Protein AF-0000000065971707 (afdb_homodimer)

Radius of gyration: 24.89 Å; Cα contacts (8 Å, |Δi|>4): 743; chains: 2; bounding box: 51×74×56 Å

Structure (mmCIF, N/CA/C/O backbone):
data_AF-0000000065971707-model_v1
#
loop_
_entity.id
_entity.type
_entity.pdbx_description
1 polymer 'Guanylate kinase'
#
loop_
_atom_site.group_PDB
_atom_site.id
_atom_site.type_symbol
_atom_site.label_atom_id
_atom_site.label_alt_id
_atom_site.label_comp_id
_atom_site.label_asym_id
_atom_site.label_entity_id
_atom_site.label_seq_id
_atom_site.pdbx_PDB_ins_code
_atom_site.Cartn_x
_atom_site.Cartn_y
_atom_site.Cartn_z
_atom_site.occupancy
_atom_site.B_iso_or_equiv
_atom_site.auth_seq_id
_atom_site.auth_comp_id
_atom_site.auth_asym_id
_atom_site.auth_atom_id
_atom_site.pdbx_PDB_model_num
ATOM 1 N N . MET A 1 1 ? -15.188 8.797 -22.156 1 20.42 1 MET A N 1
ATOM 2 C CA . MET A 1 1 ? -14.023 8.812 -21.281 1 20.42 1 MET A CA 1
ATOM 3 C C . MET A 1 1 ? -14.359 8.211 -19.922 1 20.42 1 MET A C 1
ATOM 5 O O . MET A 1 1 ? -15.211 8.734 -19.203 1 20.42 1 MET A O 1
ATOM 9 N N . SER A 1 2 ? -14.531 6.879 -19.812 1 30.14 2 SER A N 1
ATOM 10 C CA . SER A 1 2 ? -14.961 6.109 -18.641 1 30.14 2 SER A CA 1
ATOM 11 C C . SER A 1 2 ? -14.312 6.629 -17.375 1 30.14 2 SER A C 1
ATOM 13 O O . SER A 1 2 ? -13.141 7.027 -17.375 1 30.14 2 SER A O 1
ATOM 15 N N . ASP A 1 3 ? -14.977 7.207 -16.469 1 30.97 3 ASP A N 1
ATOM 16 C CA . ASP A 1 3 ? -14.562 7.945 -15.281 1 30.97 3 ASP A CA 1
ATOM 17 C C . ASP A 1 3 ? -13.445 7.219 -14.547 1 30.97 3 ASP A C 1
ATOM 19 O O . ASP A 1 3 ? -13.555 6.023 -14.266 1 30.97 3 ASP A O 1
ATOM 23 N N . GLY A 1 4 ? -12.227 7.352 -14.75 1 34.06 4 GLY A N 1
ATOM 24 C CA . GLY A 1 4 ? -10.891 6.961 -14.336 1 34.06 4 GLY A CA 1
ATOM 25 C C . GLY A 1 4 ? -10.789 6.66 -12.852 1 34.06 4 GLY A C 1
ATOM 26 O O . GLY A 1 4 ? -9.695 6.668 -12.281 1 34.06 4 GLY A O 1
ATOM 27 N N . THR A 1 5 ? -11.781 7.008 -12.078 1 41.19 5 THR A N 1
ATOM 28 C CA . THR A 1 5 ? -11.711 6.758 -10.641 1 41.19 5 THR A CA 1
ATOM 29 C C . THR A 1 5 ? -11.641 5.262 -10.352 1 41.19 5 THR A C 1
ATOM 31 O O . THR A 1 5 ? -12.586 4.523 -10.641 1 41.19 5 THR A O 1
ATOM 34 N N . ALA A 1 6 ? -10.594 4.742 -10.578 1 45.09 6 ALA A N 1
ATOM 35 C CA . ALA A 1 6 ? -10.32 3.322 -10.375 1 45.09 6 ALA A CA 1
ATOM 36 C C . ALA A 1 6 ? -10.914 2.838 -9.055 1 45.09 6 ALA A C 1
ATOM 38 O O . ALA A 1 6 ? -10.273 2.926 -8.008 1 45.09 6 ALA A O 1
ATOM 39 N N . GLY A 1 7 ? -12.219 3.068 -8.805 1 49.81 7 GLY A N 1
ATOM 40 C CA . GLY A 1 7 ? -12.859 2.658 -7.559 1 49.81 7 GLY A CA 1
ATOM 41 C C . GLY A 1 7 ? -12.758 1.167 -7.301 1 49.81 7 GLY A C 1
ATOM 42 O O . GLY A 1 7 ? -12.43 0.396 -8.211 1 49.81 7 GLY A O 1
ATOM 43 N N . SER A 1 8 ? -12.562 0.794 -5.941 1 60.78 8 SER A N 1
ATOM 44 C CA . SER A 1 8 ? -12.711 -0.568 -5.438 1 60.78 8 SER A CA 1
ATOM 45 C C . SER A 1 8 ? -13.969 -1.229 -5.984 1 60.78 8 SER A C 1
ATOM 47 O O . SER A 1 8 ? -14.906 -0.543 -6.395 1 60.78 8 SER A O 1
ATOM 49 N N . TYR A 1 9 ? -13.867 -2.422 -6.293 1 72.19 9 TYR A N 1
ATOM 50 C CA . TYR A 1 9 ? -15.039 -3.203 -6.672 1 72.19 9 TYR A CA 1
ATOM 51 C C . TYR A 1 9 ? -16.203 -2.943 -5.715 1 72.19 9 TYR A C 1
ATOM 53 O O . TYR A 1 9 ? -16.062 -3.115 -4.5 1 72.19 9 TYR A O 1
ATOM 61 N N . SER A 1 10 ? -17.234 -2.381 -6.168 1 74.5 10 SER A N 1
ATOM 62 C CA . SER A 1 10 ? -18.375 -1.907 -5.391 1 74.5 10 SER A CA 1
ATOM 63 C C . SER A 1 10 ? -19.062 -3.059 -4.672 1 74.5 10 SER A C 1
ATOM 65 O O . SER A 1 10 ? -19.844 -2.838 -3.738 1 74.5 10 SER A O 1
ATOM 67 N N . GLY A 1 11 ? -18.641 -4.184 -4.926 1 83.31 11 GLY A N 1
ATOM 68 C CA . GLY A 1 11 ? -19.328 -5.332 -4.359 1 83.31 11 GLY A CA 1
ATOM 69 C C . GLY A 1 11 ? -18.781 -5.75 -3.008 1 83.31 11 GLY A C 1
ATOM 70 O O . GLY A 1 11 ? -19.344 -6.633 -2.355 1 83.31 11 GLY A O 1
ATOM 71 N N . VAL A 1 12 ? -17.781 -5.09 -2.533 1 92.06 12 VAL A N 1
ATOM 72 C CA . VAL A 1 12 ? -17.188 -5.484 -1.262 1 92.06 12 VAL A CA 1
ATOM 73 C C . VAL A 1 12 ? -17.125 -4.281 -0.324 1 92.06 12 VAL A C 1
ATOM 75 O O . VAL A 1 12 ? -16.469 -3.281 -0.627 1 92.06 12 VAL A O 1
ATOM 78 N N . GLU A 1 13 ? -17.797 -4.371 0.819 1 93.44 13 GLU A N 1
ATOM 79 C CA . GLU A 1 13 ? -17.797 -3.309 1.821 1 93.44 13 GLU A CA 1
ATOM 80 C C . GLU A 1 13 ? -16.422 -3.148 2.453 1 93.44 13 GLU A C 1
ATOM 82 O O . GLU A 1 13 ? -15.727 -4.137 2.701 1 93.44 13 GLU A O 1
ATOM 87 N N . ARG A 1 14 ? -16.125 -1.893 2.729 1 94.56 14 ARG A N 1
ATOM 88 C CA . ARG A 1 14 ? -14.852 -1.625 3.391 1 94.56 14 ARG A CA 1
ATOM 89 C C . ARG A 1 14 ? -15.016 -0.608 4.516 1 94.56 14 ARG A C 1
ATOM 91 O O . ARG A 1 14 ? -15.969 0.173 4.512 1 94.56 14 ARG A O 1
ATOM 98 N N . ARG A 1 15 ? -14.141 -0.683 5.52 1 95.31 15 ARG A N 1
ATOM 99 C CA . ARG A 1 15 ? -13.984 0.386 6.5 1 95.31 15 ARG A CA 1
ATOM 100 C C . ARG A 1 15 ? -13.008 1.446 6.008 1 95.31 15 ARG A C 1
ATOM 102 O O . ARG A 1 15 ? -11.984 1.12 5.406 1 95.31 15 ARG A O 1
ATOM 109 N N . GLY A 1 16 ? -13.383 2.703 6.258 1 96.38 16 GLY A N 1
ATOM 110 C CA . GLY A 1 16 ? -12.484 3.785 5.891 1 96.38 16 GLY A CA 1
ATOM 111 C C . GLY A 1 16 ? -11.211 3.807 6.719 1 96.38 16 GLY A C 1
ATOM 112 O O . GLY A 1 16 ? -11.07 3.041 7.676 1 96.38 16 GLY A O 1
ATOM 113 N N . LEU A 1 17 ? -10.227 4.652 6.273 1 97.81 17 LEU A N 1
ATOM 114 C CA . LEU A 1 17 ? -8.969 4.766 7.012 1 97.81 17 LEU A CA 1
ATOM 115 C C . LEU A 1 17 ? -8.641 6.227 7.293 1 97.81 17 LEU A C 1
ATOM 117 O O . LEU A 1 17 ? -9.188 7.129 6.652 1 97.81 17 LEU A O 1
ATOM 121 N N . MET A 1 18 ? -7.883 6.41 8.383 1 97.81 18 MET A N 1
ATOM 122 C CA . MET A 1 18 ? -7.285 7.707 8.695 1 97.81 18 MET A CA 1
ATOM 123 C C . MET A 1 18 ? -5.93 7.859 8.016 1 97.81 18 MET A C 1
ATOM 125 O O . MET A 1 18 ? -4.965 7.191 8.383 1 97.81 18 MET A O 1
ATOM 129 N N . PHE A 1 19 ? -5.883 8.711 7.066 1 97.94 19 PHE A N 1
ATOM 130 C CA . PHE A 1 19 ? -4.699 8.898 6.238 1 97.94 19 PHE A CA 1
ATOM 131 C C . PHE A 1 19 ? -3.922 10.133 6.672 1 97.94 19 PHE A C 1
ATOM 133 O O . PHE A 1 19 ? -4.363 11.266 6.441 1 97.94 19 PHE A O 1
ATOM 140 N N . VAL A 1 20 ? -2.758 9.914 7.234 1 96.81 20 VAL A N 1
ATOM 141 C CA . VAL A 1 20 ? -1.983 11 7.82 1 96.81 20 VAL A CA 1
ATOM 142 C C . VAL A 1 20 ? -0.834 11.383 6.887 1 96.81 20 VAL A C 1
ATOM 144 O O . VAL A 1 20 ? -0.078 10.516 6.441 1 96.81 20 VAL A O 1
ATOM 147 N N . LEU A 1 21 ? -0.76 12.648 6.582 1 95.75 21 LEU A N 1
ATOM 148 C CA . LEU A 1 21 ? 0.39 13.211 5.883 1 95.75 21 LEU A CA 1
ATOM 149 C C . LEU A 1 21 ? 1.146 14.188 6.781 1 95.75 21 LEU A C 1
ATOM 151 O O . LEU A 1 21 ? 0.551 15.117 7.34 1 95.75 21 LEU A O 1
ATOM 155 N N . SER A 1 22 ? 2.367 13.867 7.012 1 93.31 22 SER A N 1
ATOM 156 C CA . SER A 1 22 ? 3.254 14.766 7.75 1 93.31 22 SER A CA 1
ATOM 157 C C . SER A 1 22 ? 4.492 15.109 6.93 1 93.31 22 SER A C 1
ATOM 159 O O . SER A 1 22 ? 4.879 14.367 6.031 1 93.31 22 SER A O 1
ATOM 161 N N . SER A 1 23 ? 5.027 16.266 7.207 1 93 23 SER A N 1
ATOM 162 C CA . SER A 1 23 ? 6.242 16.703 6.531 1 93 23 SER A CA 1
ATOM 163 C C . SER A 1 23 ? 6.922 17.844 7.305 1 93 23 SER A C 1
ATOM 165 O O . SER A 1 23 ? 6.281 18.516 8.117 1 93 23 SER A O 1
ATOM 167 N N . PRO A 1 24 ? 8.266 17.969 7.102 1 89.12 24 PRO A N 1
ATOM 168 C CA . PRO A 1 24 ? 8.805 19.266 7.516 1 89.12 24 PRO A CA 1
ATOM 169 C C . PRO A 1 24 ? 8.242 20.422 6.703 1 89.12 24 PRO A C 1
ATOM 171 O O . PRO A 1 24 ? 7.691 20.219 5.617 1 89.12 24 PRO A O 1
ATOM 174 N N . SER A 1 25 ? 8.273 21.594 7.336 1 79.94 25 SER A N 1
ATOM 175 C CA . SER A 1 25 ? 7.828 22.781 6.625 1 79.94 25 SER A CA 1
ATOM 176 C C . SER A 1 25 ? 8.57 22.953 5.301 1 79.94 25 SER A C 1
ATOM 178 O O . SER A 1 25 ? 9.789 22.781 5.242 1 79.94 25 SER A O 1
ATOM 180 N N . GLY A 1 26 ? 7.809 23.156 4.219 1 81.19 26 GLY A N 1
ATOM 181 C CA . GLY A 1 26 ? 8.406 23.391 2.912 1 81.19 26 GLY A CA 1
ATOM 182 C C . GLY A 1 26 ? 8.562 22.109 2.096 1 81.19 26 GLY A C 1
ATOM 183 O O . GLY A 1 26 ? 9.086 22.156 0.978 1 81.19 26 GLY A O 1
ATOM 184 N N . ALA A 1 27 ? 8.117 21.047 2.535 1 89.19 27 ALA A N 1
ATOM 185 C CA . ALA A 1 27 ? 8.344 19.781 1.833 1 89.19 27 ALA A CA 1
ATOM 186 C C . ALA A 1 27 ? 7.195 19.469 0.877 1 89.19 27 ALA A C 1
ATOM 188 O O . ALA A 1 27 ? 7.195 18.438 0.217 1 89.19 27 ALA A O 1
ATOM 189 N N . GLY A 1 28 ? 6.211 20.297 0.781 1 85.56 28 GLY A N 1
ATOM 190 C CA . GLY A 1 28 ? 5.203 20.156 -0.259 1 85.56 28 GLY A CA 1
ATOM 191 C C . GLY A 1 28 ? 3.922 19.516 0.229 1 85.56 28 GLY A C 1
ATOM 192 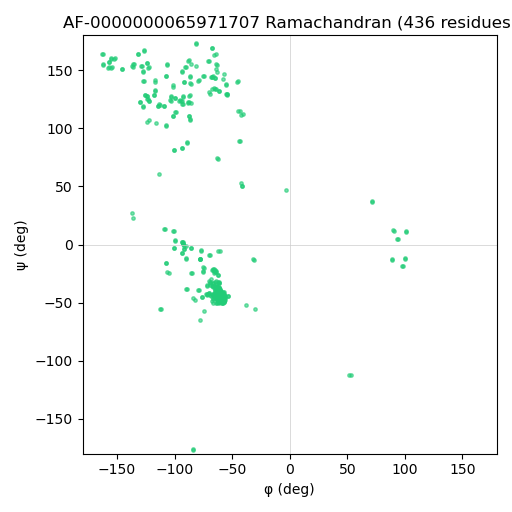O O . GLY A 1 28 ? 3.068 19.125 -0.575 1 85.56 28 GLY A O 1
ATOM 193 N N . LYS A 1 29 ? 3.699 19.328 1.479 1 89.06 29 LYS A N 1
ATOM 194 C CA . LYS A 1 29 ? 2.559 18.641 2.07 1 89.06 29 LYS A CA 1
ATOM 195 C C . LYS A 1 29 ? 1.245 19.312 1.679 1 89.06 29 LYS A C 1
ATOM 197 O O . LYS A 1 29 ? 0.282 18.641 1.312 1 89.06 29 LYS A O 1
ATOM 202 N N . THR A 1 30 ? 1.182 20.656 1.771 1 83.25 30 THR A N 1
ATOM 203 C CA . THR A 1 30 ? -0.044 21.406 1.479 1 83.25 30 THR A CA 1
ATOM 204 C C . THR A 1 30 ? -0.493 21.156 0.043 1 83.25 30 THR A C 1
ATOM 206 O O . THR A 1 30 ? -1.669 20.875 -0.207 1 83.25 30 THR A O 1
ATOM 209 N N . THR A 1 31 ? 0.411 21.266 -0.893 1 87.81 31 THR A N 1
ATOM 210 C CA . THR A 1 31 ? 0.12 21.016 -2.301 1 87.81 31 THR A CA 1
ATOM 211 C C . THR A 1 31 ? -0.372 19.578 -2.502 1 87.81 31 THR A C 1
ATOM 213 O O . THR A 1 31 ? -1.387 19.359 -3.166 1 87.81 31 THR A O 1
ATOM 216 N N . LEU A 1 32 ? 0.309 18.625 -1.89 1 94.12 32 LEU A N 1
ATOM 217 C CA . LEU A 1 32 ? -0.067 17.219 -2.021 1 94.12 32 LEU A CA 1
ATOM 218 C C . LEU A 1 32 ? -1.463 16.969 -1.457 1 94.12 32 LEU A C 1
ATOM 220 O O . LEU A 1 32 ? -2.271 16.281 -2.072 1 94.12 32 LEU A O 1
ATOM 224 N N . SER A 1 33 ? -1.755 17.531 -0.315 1 93.5 33 SER A N 1
ATOM 225 C CA . SER A 1 33 ? -3.053 17.344 0.327 1 93.5 33 SER A CA 1
ATOM 226 C C . SER A 1 33 ? -4.18 17.891 -0.544 1 93.5 33 SER A C 1
ATOM 228 O O . SER A 1 33 ? -5.219 17.234 -0.699 1 93.5 33 SER A O 1
ATOM 230 N N . ARG A 1 34 ? -3.977 19 -1.09 1 90.75 34 ARG A N 1
ATOM 231 C CA . ARG A 1 34 ? -4.98 19.609 -1.957 1 90.75 34 ARG A CA 1
ATOM 232 C C . ARG A 1 34 ? -5.242 18.75 -3.184 1 90.75 34 ARG A C 1
ATOM 234 O O . ARG A 1 34 ? -6.395 18.516 -3.551 1 90.75 34 ARG A O 1
ATOM 241 N N . MET A 1 35 ? -4.16 18.328 -3.812 1 94.31 35 MET A N 1
ATOM 242 C CA . MET A 1 35 ? -4.281 17.484 -4.988 1 94.31 35 MET A CA 1
ATOM 243 C C . MET A 1 35 ? -5.043 16.203 -4.656 1 94.31 35 MET A C 1
ATOM 245 O O . MET A 1 35 ? -5.898 15.766 -5.43 1 94.31 35 MET A O 1
ATOM 249 N N . LEU A 1 36 ? -4.742 15.633 -3.52 1 95.62 36 LEU A N 1
ATOM 250 C CA . LEU A 1 36 ? -5.371 14.375 -3.113 1 95.62 36 LEU A CA 1
ATOM 251 C C . LEU A 1 36 ? -6.875 14.555 -2.932 1 95.62 36 LEU A C 1
ATOM 253 O O . LEU A 1 36 ? -7.668 13.789 -3.48 1 95.62 36 LEU A O 1
ATOM 257 N N . VAL A 1 37 ? -7.254 15.562 -2.195 1 93.25 37 VAL A N 1
ATOM 258 C CA . VAL A 1 37 ? -8.672 15.781 -1.908 1 93.25 37 VAL A CA 1
ATOM 259 C C . VAL A 1 37 ? -9.414 16.094 -3.203 1 93.25 37 VAL A C 1
ATOM 261 O O . VAL A 1 37 ? -10.555 15.656 -3.385 1 93.25 37 VAL A O 1
ATOM 264 N N . GLU A 1 38 ? -8.797 16.75 -4.059 1 93.38 38 GLU A N 1
ATOM 265 C CA . GLU A 1 38 ? -9.422 17.125 -5.328 1 93.38 38 GLU A CA 1
ATOM 266 C C . GLU A 1 38 ? -9.578 15.914 -6.242 1 93.38 38 GLU A C 1
ATOM 268 O O . GLU A 1 38 ? -10.578 15.789 -6.949 1 93.38 38 GLU A O 1
ATOM 273 N N . GLN A 1 39 ? -8.68 15.039 -6.203 1 93.38 39 GLN A N 1
ATOM 274 C CA . GLN A 1 39 ? -8.625 14.023 -7.246 1 93.38 39 GLN A CA 1
ATOM 275 C C . GLN A 1 39 ? -9.078 12.664 -6.719 1 93.38 39 GLN A C 1
ATOM 277 O O . GLN A 1 39 ? -9.305 11.734 -7.496 1 93.38 39 GLN A O 1
ATOM 282 N N . MET A 1 40 ? -9.133 12.484 -5.508 1 91.81 40 MET A N 1
ATOM 283 C CA . MET A 1 40 ? -9.516 11.195 -4.941 1 91.81 40 MET A CA 1
ATOM 284 C C . MET A 1 40 ? -10.914 11.258 -4.344 1 91.81 40 MET A C 1
ATOM 286 O O . MET A 1 40 ? -11.086 11.633 -3.182 1 91.81 40 MET A O 1
ATOM 290 N N . PRO A 1 41 ? -11.789 10.695 -5.133 1 87.62 41 PRO A N 1
ATOM 291 C CA . PRO A 1 41 ? -13.148 10.68 -4.586 1 87.62 41 PRO A CA 1
ATOM 292 C C . PRO A 1 41 ? -13.258 9.828 -3.322 1 87.62 41 PRO A C 1
ATOM 294 O O . PRO A 1 41 ? -12.625 8.781 -3.219 1 87.62 41 PRO A O 1
ATOM 297 N N . GLY A 1 42 ? -13.867 10.234 -2.285 1 89.5 42 GLY A N 1
ATOM 298 C CA . GLY A 1 42 ? -14.055 9.5 -1.047 1 89.5 42 GLY A CA 1
ATOM 299 C C . GLY A 1 42 ? -13.078 9.906 0.043 1 89.5 42 GLY A C 1
ATOM 300 O O . GLY A 1 42 ? -13.172 9.43 1.176 1 89.5 42 GLY A O 1
ATOM 301 N N . LEU A 1 43 ? -12.086 10.68 -0.439 1 94.88 43 LEU A N 1
ATOM 302 C CA . LEU A 1 43 ? -11.156 11.227 0.538 1 94.88 43 LEU A CA 1
ATOM 303 C C . LEU A 1 43 ? -11.57 12.633 0.964 1 94.88 43 LEU A C 1
ATOM 305 O O . LEU A 1 43 ? -11.75 13.516 0.122 1 94.88 43 LEU A O 1
ATOM 309 N N . GLN A 1 44 ? -11.758 12.812 2.248 1 93.81 44 GLN A N 1
ATOM 310 C CA . GLN A 1 44 ? -12.117 14.133 2.756 1 93.81 44 GLN A CA 1
ATOM 311 C C . GLN A 1 44 ? -11.125 14.602 3.812 1 93.81 44 GLN A C 1
ATOM 313 O O . GLN A 1 44 ? -10.516 13.789 4.512 1 93.81 44 GLN A O 1
ATOM 318 N N . MET A 1 45 ? -11.062 15.891 3.961 1 93.94 45 MET A N 1
ATOM 319 C CA . MET A 1 45 ? -10.203 16.469 4.984 1 93.94 45 MET A CA 1
ATOM 320 C C . MET A 1 45 ? -10.844 16.375 6.359 1 93.94 45 MET A C 1
ATOM 322 O O . MET A 1 45 ? -12.047 16.594 6.504 1 93.94 45 MET A O 1
ATOM 326 N N . SER A 1 46 ? -10.031 16.109 7.316 1 94.75 46 SER A N 1
ATOM 327 C CA . SER A 1 46 ? -10.516 16.219 8.688 1 94.75 46 SER A CA 1
ATOM 328 C C . SER A 1 46 ? -10.758 17.672 9.078 1 94.75 46 SER A C 1
ATOM 330 O O . SER A 1 46 ? -9.93 18.547 8.805 1 94.75 46 SER A O 1
ATOM 332 N N . VAL A 1 47 ? -11.852 17.969 9.617 1 93.56 47 VAL A N 1
ATOM 333 C CA . VAL A 1 47 ? -12.141 19.312 10.102 1 93.56 47 VAL A CA 1
ATOM 334 C C . VAL A 1 47 ? -11.781 19.422 11.586 1 93.56 47 VAL A C 1
ATOM 336 O O . VAL A 1 47 ? -12.336 18.688 12.414 1 93.56 47 VAL A O 1
ATOM 339 N N . SER A 1 48 ? -10.906 20.312 11.859 1 93.12 48 SER A N 1
ATOM 340 C CA . SER A 1 48 ? -10.438 20.469 13.234 1 93.12 48 SER A CA 1
ATOM 341 C C . SER A 1 48 ? -11.289 21.469 14.008 1 93.12 48 SER A C 1
ATOM 343 O O . SER A 1 48 ? -11.938 22.328 13.406 1 93.12 48 SER A O 1
ATOM 345 N N . ALA A 1 49 ? -11.297 21.234 15.336 1 95.56 49 ALA A N 1
ATOM 346 C CA . ALA A 1 49 ? -11.75 22.297 16.234 1 95.56 49 ALA A CA 1
ATOM 347 C C . ALA A 1 49 ? -10.602 23.234 16.594 1 95.56 49 ALA A C 1
ATOM 349 O O . ALA A 1 49 ? -9.445 22.812 16.672 1 95.56 49 ALA A O 1
ATOM 350 N N . THR A 1 50 ? -10.914 24.469 16.734 1 94.75 50 THR A N 1
ATOM 351 C CA . THR A 1 50 ? -9.867 25.406 17.125 1 94.75 50 THR A CA 1
ATOM 352 C C . THR A 1 50 ? -10.43 26.516 18.016 1 94.75 50 THR A C 1
ATOM 354 O O . THR A 1 50 ? -11.617 26.828 17.938 1 94.75 50 THR A O 1
ATOM 357 N N . THR A 1 51 ? -9.57 27.016 18.875 1 96.5 51 THR A N 1
ATOM 358 C CA . THR A 1 51 ? -9.938 28.141 19.719 1 96.5 51 THR A CA 1
ATOM 359 C C . THR A 1 51 ? -9.547 29.469 19.047 1 96.5 51 THR A C 1
ATOM 361 O O . THR A 1 51 ? -9.836 30.547 19.578 1 96.5 51 THR A O 1
ATOM 364 N N . ARG A 1 52 ? -8.898 29.328 17.922 1 90.94 52 ARG A N 1
ATOM 365 C CA . ARG A 1 52 ? -8.531 30.547 17.188 1 90.94 52 ARG A CA 1
ATOM 366 C C . ARG A 1 52 ? -9.773 31.25 16.641 1 90.94 52 ARG A C 1
ATOM 368 O O . ARG A 1 52 ? -10.719 30.594 16.203 1 90.94 52 ARG A O 1
ATOM 375 N N . PRO A 1 53 ? -9.703 32.594 16.656 1 91.75 53 PRO A N 1
ATOM 376 C CA . PRO A 1 53 ? -10.828 33.312 16.031 1 91.75 53 PRO A CA 1
ATOM 377 C C . PRO A 1 53 ? -10.953 33.031 14.539 1 91.75 53 PRO A C 1
ATOM 379 O O . PRO A 1 53 ? -9.945 32.75 13.875 1 91.75 53 PRO A O 1
ATOM 382 N N . MET A 1 54 ? -12.195 33.062 14.078 1 92.62 54 MET A N 1
ATOM 383 C CA . MET A 1 54 ? -12.492 32.844 12.664 1 92.62 54 MET A CA 1
ATOM 384 C C . MET A 1 54 ? -11.922 33.969 11.805 1 92.62 54 MET A C 1
ATOM 386 O O . MET A 1 54 ? -12.055 35.125 12.148 1 92.62 54 MET A O 1
ATOM 390 N N . ARG A 1 55 ? -11.266 33.594 10.688 1 88.75 55 ARG A N 1
ATOM 391 C CA . ARG A 1 55 ? -10.805 34.594 9.711 1 88.75 55 ARG A CA 1
ATOM 392 C C . ARG A 1 55 ? -11.898 34.875 8.695 1 88.75 55 ARG A C 1
ATOM 394 O O . ARG A 1 55 ? -12.828 34.094 8.516 1 88.75 55 ARG A O 1
ATOM 401 N N . PRO A 1 56 ? -11.758 36.062 8.078 1 90.31 56 PRO A N 1
ATOM 402 C CA . PRO A 1 56 ? -12.742 36.375 7.035 1 90.31 56 PRO A CA 1
ATOM 403 C C . PRO A 1 56 ? -12.82 35.281 5.957 1 90.31 56 PRO A C 1
ATOM 405 O O . PRO A 1 56 ? -11.789 34.812 5.488 1 90.31 56 PRO A O 1
ATOM 408 N N . GLY A 1 57 ? -13.992 34.812 5.66 1 92.69 57 GLY A N 1
ATOM 409 C CA . GLY A 1 57 ? -14.211 33.844 4.613 1 92.69 57 GLY A CA 1
ATOM 410 C C . GLY A 1 57 ? -14.32 32.438 5.145 1 92.69 57 GLY A C 1
ATOM 411 O O . GLY A 1 57 ? -14.773 31.516 4.438 1 92.69 57 GLY A O 1
ATOM 412 N N . GLU A 1 58 ? -13.836 32.219 6.371 1 91.88 58 GLU A N 1
ATOM 413 C CA . GLU A 1 58 ? -13.93 30.875 6.953 1 91.88 58 GLU A CA 1
ATOM 414 C C . GLU A 1 58 ? -15.352 30.562 7.398 1 91.88 58 GLU A C 1
ATOM 416 O O . GLU A 1 58 ? -16.109 31.469 7.746 1 91.88 58 GLU A O 1
ATOM 421 N N . VAL A 1 59 ? -15.719 29.312 7.246 1 94.5 59 VAL A N 1
ATOM 422 C CA . VAL A 1 59 ? -17.062 28.859 7.605 1 94.5 59 VAL A CA 1
ATOM 423 C C . VAL A 1 59 ? -16.969 27.812 8.711 1 94.5 59 VAL A C 1
ATOM 425 O O . VAL A 1 59 ? -16.203 26.844 8.594 1 94.5 59 VAL A O 1
ATOM 428 N N . ASP A 1 60 ? -17.734 28 9.828 1 94.69 60 ASP A N 1
ATOM 429 C CA . ASP A 1 60 ? -17.797 27.047 10.938 1 94.69 60 ASP A CA 1
ATOM 430 C C . ASP A 1 60 ? -18.328 25.703 10.477 1 94.69 60 ASP A C 1
ATOM 432 O O . ASP A 1 60 ? -19.328 25.625 9.766 1 94.69 60 ASP A O 1
ATOM 436 N N . GLY A 1 61 ? -17.641 24.672 10.859 1 91.25 61 GLY A N 1
ATOM 437 C CA . GLY A 1 61 ? -18.047 23.328 10.484 1 91.25 61 GLY A CA 1
ATOM 438 C C . GLY A 1 61 ? -17.453 22.875 9.156 1 91.25 61 GLY A C 1
ATOM 439 O O . GLY A 1 61 ? -17.5 21.688 8.82 1 91.25 61 GLY A O 1
ATOM 440 N N . ARG A 1 62 ? -16.922 23.797 8.453 1 90.19 62 ARG A N 1
ATOM 441 C CA . ARG A 1 62 ? -16.312 23.484 7.164 1 90.19 62 ARG A CA 1
ATOM 442 C C . ARG A 1 62 ? -14.797 23.672 7.215 1 90.19 62 ARG A C 1
ATOM 444 O O . ARG A 1 62 ? -14.039 22.734 6.941 1 90.19 62 ARG A O 1
ATOM 451 N N . ASP A 1 63 ? -14.359 24.812 7.578 1 88.62 63 ASP A N 1
ATOM 452 C CA . ASP A 1 63 ? -12.93 25.094 7.688 1 88.62 63 ASP A CA 1
ATOM 453 C C . ASP A 1 63 ? -12.375 24.609 9.023 1 88.62 63 ASP A C 1
ATOM 455 O O . ASP A 1 63 ? -11.305 24 9.078 1 88.62 63 ASP A O 1
ATOM 459 N N . TYR A 1 64 ? -13.094 24.953 10.031 1 93.38 64 TYR A N 1
ATOM 460 C CA . TYR A 1 64 ? -12.859 24.516 11.406 1 93.38 64 TYR A CA 1
ATOM 461 C C . TYR A 1 64 ? -14.164 24.484 12.203 1 93.38 64 TYR A C 1
ATOM 463 O O . TYR A 1 64 ? -15.164 25.062 11.781 1 93.38 64 TYR A O 1
ATOM 471 N N . TYR A 1 65 ? -14.195 23.781 13.258 1 95.75 65 TYR A N 1
ATOM 472 C CA . TYR A 1 65 ? -15.148 24.031 14.328 1 95.75 65 TYR A CA 1
ATOM 473 C C . TYR A 1 65 ? -14.609 25.078 15.305 1 95.75 65 TYR A C 1
ATOM 475 O O . TYR A 1 65 ? -13.688 24.797 16.078 1 95.75 65 TYR A O 1
ATOM 483 N N . PHE A 1 66 ? -15.234 26.234 15.195 1 96.94 66 PHE A N 1
ATOM 484 C CA . PHE A 1 66 ? -14.727 27.297 16.062 1 96.94 66 PHE A CA 1
ATOM 485 C C . PHE A 1 66 ? -15.406 27.25 17.422 1 96.94 66 PHE A C 1
ATOM 487 O O . PHE A 1 66 ? -16.625 27.375 17.516 1 96.94 66 PHE A O 1
ATOM 494 N N . VAL A 1 67 ? -14.578 27.125 18.406 1 97.19 67 VAL A N 1
ATOM 495 C CA . VAL A 1 67 ? -15.078 27.031 19.781 1 97.19 67 VAL A CA 1
ATOM 496 C C . VAL A 1 67 ? -14.219 27.906 20.688 1 97.19 67 VAL A C 1
ATOM 498 O O . VAL A 1 67 ? -13.07 28.203 20.375 1 97.19 67 VAL A O 1
ATOM 501 N N . ASP A 1 68 ? -14.789 28.328 21.766 1 96.5 68 ASP A N 1
ATOM 502 C CA . ASP A 1 68 ? -13.969 29.078 22.719 1 96.5 68 ASP A CA 1
ATOM 503 C C . ASP A 1 68 ? -13.156 28.141 23.609 1 96.5 68 ASP A C 1
ATOM 505 O O . ASP A 1 68 ? -13.312 26.922 23.531 1 96.5 68 ASP A O 1
ATOM 509 N N . ARG A 1 69 ? -12.297 28.672 24.391 1 96.06 69 ARG A N 1
ATOM 510 C CA . ARG A 1 69 ? -11.359 27.891 25.188 1 96.06 69 ARG A CA 1
ATOM 511 C C . ARG A 1 69 ? -12.094 27.031 26.203 1 96.06 69 ARG A C 1
ATOM 513 O O . ARG A 1 69 ? -11.797 25.844 26.359 1 96.06 69 ARG A O 1
ATOM 520 N N . PRO A 1 70 ? -13.109 27.531 26.953 1 97.12 70 PRO A N 1
ATOM 521 C CA . PRO A 1 70 ? -13.828 26.672 27.891 1 97.12 70 PRO A CA 1
ATOM 522 C C . PRO A 1 70 ? -14.484 25.469 27.219 1 97.12 70 PRO A C 1
ATOM 524 O O . PRO A 1 70 ? -14.414 24.359 27.75 1 97.12 70 PRO A O 1
ATOM 527 N N . LYS A 1 71 ? -15.078 25.703 26.156 1 97.19 71 LYS A N 1
ATOM 528 C CA . LYS A 1 71 ? -15.703 24.609 25.422 1 97.19 71 LYS A CA 1
ATOM 529 C C . LYS A 1 71 ? -14.656 23.594 24.953 1 97.19 71 LYS A C 1
ATOM 531 O O . LYS A 1 71 ? -14.883 22.375 25.031 1 97.19 71 LYS A O 1
ATOM 536 N N . PHE A 1 72 ? -13.562 24.047 24.438 1 97.62 72 PHE A N 1
ATOM 537 C CA . PHE A 1 72 ? -12.477 23.172 24.031 1 97.62 72 PHE A CA 1
ATOM 538 C C . PHE A 1 72 ? -12.008 22.297 25.188 1 97.62 72 PHE A C 1
ATOM 540 O O . PHE A 1 72 ? -11.828 21.094 25.031 1 97.62 72 PHE A O 1
ATOM 547 N N . ASP A 1 73 ? -11.859 22.922 26.312 1 96.31 73 ASP A N 1
ATOM 548 C CA . ASP A 1 73 ? -11.414 22.203 27.5 1 96.31 73 ASP A CA 1
ATOM 549 C C . ASP A 1 73 ? -12.422 21.141 27.906 1 96.31 73 ASP A C 1
ATOM 551 O O . ASP A 1 73 ? -12.039 20.047 28.328 1 96.31 73 ASP A O 1
ATOM 555 N N . GLU A 1 74 ? -13.633 21.453 27.797 1 97.56 74 GLU A N 1
ATOM 556 C CA . GLU A 1 74 ? -14.688 20.484 28.062 1 97.56 74 GLU A CA 1
ATOM 557 C C . GLU A 1 74 ? -14.57 19.281 27.125 1 97.56 74 GLU A C 1
ATOM 559 O O . GLU A 1 74 ? -14.719 18.141 27.562 1 97.56 74 GLU A O 1
ATOM 564 N N . MET A 1 75 ? -14.352 19.594 25.922 1 96.75 75 MET A N 1
ATOM 565 C CA . MET A 1 75 ? -14.227 18.531 24.906 1 96.75 75 MET A CA 1
ATOM 566 C C . MET A 1 75 ? -13.023 17.641 25.203 1 96.75 75 MET A C 1
ATOM 568 O O . MET A 1 75 ? -13.094 16.422 25.047 1 96.75 75 MET A O 1
ATOM 572 N N . VAL A 1 76 ? -11.922 18.25 25.609 1 94.94 76 VAL A N 1
ATOM 573 C CA . VAL A 1 76 ? -10.742 17.5 26 1 94.94 76 VAL A CA 1
ATOM 574 C C . VAL A 1 76 ? -11.078 16.578 27.188 1 94.94 76 VAL A C 1
ATOM 576 O O . VAL A 1 76 ? -10.773 15.383 27.156 1 94.94 76 VAL A O 1
ATOM 579 N N . GLY A 1 77 ? -11.711 17.125 28.172 1 95.44 77 GLY A N 1
ATOM 580 C CA . GLY A 1 77 ? -12.078 16.375 29.359 1 95.44 77 GLY A CA 1
ATOM 581 C C . GLY A 1 77 ? -13.023 15.219 29.062 1 95.44 77 GLY A C 1
ATOM 582 O O . GLY A 1 77 ? -12.961 14.18 29.719 1 95.44 77 GLY A O 1
ATOM 583 N N . ALA A 1 78 ? -13.867 15.375 28.094 1 96.31 78 ALA A N 1
ATOM 584 C CA . ALA A 1 78 ? -14.859 14.375 27.719 1 96.31 78 ALA A CA 1
ATOM 585 C C . ALA A 1 78 ? -14.273 13.352 26.75 1 96.31 78 ALA A C 1
ATOM 587 O O . ALA A 1 78 ? -14.969 12.43 26.312 1 96.31 78 ALA A O 1
ATOM 588 N N . GLY A 1 79 ? -13.07 13.492 26.344 1 93.56 79 GLY A N 1
ATOM 589 C CA . GLY A 1 79 ? -12.422 12.555 25.438 1 93.56 79 GLY A CA 1
ATOM 590 C C . GLY A 1 79 ? -12.961 12.625 24.016 1 93.56 79 GLY A C 1
ATOM 591 O O . GLY A 1 79 ? -13.031 11.609 23.328 1 93.56 79 GLY A O 1
ATOM 592 N N . GLU A 1 80 ? -13.273 13.766 23.562 1 95.44 80 GLU A N 1
ATOM 593 C CA . GLU A 1 80 ? -13.953 13.914 22.281 1 95.44 80 GLU A CA 1
ATOM 594 C C . GLU A 1 80 ? -12.961 14.047 21.141 1 95.44 80 GLU A C 1
ATOM 596 O O . GLU A 1 80 ? -13.344 14 19.969 1 95.44 80 GLU A O 1
ATOM 601 N N . PHE A 1 81 ? -11.688 14.266 21.5 1 95.88 81 PHE A N 1
ATOM 602 C CA . PHE A 1 81 ? -10.695 14.492 20.453 1 95.88 81 PHE A CA 1
ATOM 603 C C . PHE A 1 81 ? -9.875 13.227 20.203 1 95.88 81 PHE A C 1
ATOM 605 O O . PHE A 1 81 ? -9.5 12.523 21.141 1 95.88 81 PHE A O 1
ATOM 612 N N . LEU A 1 82 ? -9.641 12.922 18.875 1 95 82 LEU A N 1
ATOM 613 C CA . LEU A 1 82 ? -8.664 11.906 18.5 1 95 82 LEU A CA 1
ATOM 614 C C . LEU A 1 82 ? -7.246 12.383 18.797 1 95 82 LEU A C 1
ATOM 616 O O . LEU A 1 82 ? -6.391 11.586 19.188 1 95 82 LEU A O 1
ATOM 620 N N . GLU A 1 83 ? -7.059 13.633 18.625 1 93.56 83 GLU A N 1
ATOM 621 C CA . GLU A 1 83 ? -5.812 14.328 18.922 1 93.56 83 GLU A CA 1
ATOM 622 C C . GLU A 1 83 ? -6.051 15.82 19.141 1 93.56 83 GLU A C 1
ATOM 624 O O . GLU A 1 83 ? -7.039 16.375 18.656 1 93.56 83 GLU A O 1
ATOM 629 N N . TRP A 1 84 ? -5.195 16.391 19.938 1 91.69 84 TRP A N 1
ATOM 630 C CA . TRP A 1 84 ? -5.23 17.844 20.094 1 91.69 84 TRP A CA 1
ATOM 631 C C . TRP A 1 84 ? -3.883 18.359 20.562 1 91.69 84 TRP A C 1
ATOM 633 O O . TRP A 1 84 ? -3.041 17.594 21.047 1 91.69 84 TRP A O 1
ATOM 643 N N . ALA A 1 85 ? -3.646 19.625 20.297 1 88 85 ALA A N 1
ATOM 644 C CA . ALA A 1 85 ? -2.398 20.266 20.719 1 88 85 ALA A CA 1
ATOM 645 C C . ALA A 1 85 ? -2.566 21.766 20.875 1 88 85 ALA A C 1
ATOM 647 O O . ALA A 1 85 ? -3.541 22.344 20.391 1 88 85 ALA A O 1
ATOM 648 N N . ASN A 1 86 ? -1.631 22.281 21.641 1 86.81 86 ASN A N 1
ATOM 649 C CA . ASN A 1 86 ? -1.496 23.734 21.688 1 86.81 86 ASN A CA 1
ATOM 650 C C . ASN A 1 86 ? -0.589 24.25 20.578 1 86.81 86 ASN A C 1
ATOM 652 O O . ASN A 1 86 ? 0.498 23.719 20.359 1 86.81 86 ASN A O 1
ATOM 656 N N . VAL A 1 87 ? -1.106 25.219 19.875 1 76.19 87 VAL A N 1
ATOM 657 C CA . VAL A 1 87 ? -0.319 25.875 18.828 1 76.19 87 VAL A CA 1
ATOM 658 C C . VAL A 1 87 ? -0.264 27.375 19.109 1 76.19 87 VAL A C 1
ATOM 660 O O . VAL A 1 87 ? -1.203 28.109 18.781 1 76.19 87 VAL A O 1
ATOM 663 N N . PHE A 1 88 ? 0.889 27.703 19.547 1 76.44 88 PHE A N 1
ATOM 664 C CA . PHE A 1 88 ? 1.052 29.078 20.016 1 76.44 88 PHE A CA 1
ATOM 665 C C . PHE A 1 88 ? -0.017 29.422 21.047 1 76.44 88 PHE A C 1
ATOM 667 O O . PHE A 1 88 ? -0.103 28.781 22.109 1 76.44 88 PHE A O 1
ATOM 674 N N . ASP A 1 89 ? -0.951 30.391 20.594 1 85.19 89 ASP A N 1
ATOM 675 C CA . ASP A 1 89 ? -1.912 30.891 21.562 1 85.19 89 ASP A CA 1
ATOM 676 C C . ASP A 1 89 ? -3.266 30.203 21.422 1 85.19 89 ASP A C 1
ATOM 678 O O . ASP A 1 89 ? -4.23 30.562 22.094 1 85.19 89 ASP A O 1
ATOM 682 N N . ASN A 1 90 ? -3.268 29.297 20.547 1 89.44 90 ASN A N 1
ATOM 683 C CA . ASN A 1 90 ? -4.539 28.641 20.266 1 89.44 90 ASN A CA 1
ATOM 684 C C . ASN A 1 90 ? -4.422 27.125 20.375 1 89.44 90 ASN A C 1
ATOM 686 O O . ASN A 1 90 ? -3.326 26.594 20.578 1 89.44 90 ASN A O 1
ATOM 690 N N . ARG A 1 91 ? -5.594 26.5 20.406 1 92.75 91 ARG A N 1
ATOM 691 C CA . ARG A 1 91 ? -5.664 25.047 20.484 1 92.75 91 ARG A CA 1
ATOM 692 C C . ARG A 1 91 ? -6.328 24.469 19.234 1 92.75 91 ARG A C 1
ATOM 694 O O . ARG A 1 91 ? -7.25 25.062 18.688 1 92.75 91 ARG A O 1
ATOM 701 N N . TYR A 1 92 ? -5.832 23.453 18.844 1 91.75 92 TYR A N 1
ATOM 702 C CA . TYR A 1 92 ? -6.398 22.703 17.719 1 91.75 92 TYR A CA 1
ATOM 703 C C . TYR A 1 92 ? -6.621 21.234 18.094 1 91.75 92 TYR A C 1
ATOM 705 O O . TYR A 1 92 ? -5.836 20.656 18.859 1 91.75 92 TYR A O 1
ATOM 713 N N . GLY A 1 93 ? -7.746 20.656 17.625 1 94.56 93 GLY A N 1
ATOM 714 C CA . GLY A 1 93 ? -8.023 19.234 17.859 1 94.56 93 GLY A CA 1
ATOM 715 C C . GLY A 1 93 ? -8.953 18.641 16.828 1 94.56 93 GLY A C 1
ATOM 716 O O . GLY A 1 93 ? -9.766 19.344 16.219 1 94.56 93 GLY A O 1
ATOM 717 N N . THR A 1 94 ? -8.82 17.391 16.594 1 95.19 94 THR A N 1
ATOM 718 C CA . THR A 1 94 ? -9.688 16.672 15.656 1 95.19 94 THR A CA 1
ATOM 719 C C . THR A 1 94 ? -10.789 15.93 16.406 1 95.19 94 THR A C 1
ATOM 721 O O . THR A 1 94 ? -10.523 14.961 17.109 1 95.19 94 THR A O 1
ATOM 724 N N . PRO A 1 95 ? -12.023 16.344 16.203 1 95.44 95 PRO A N 1
ATOM 725 C CA . PRO A 1 95 ? -13.109 15.617 16.859 1 95.44 95 PRO A CA 1
ATOM 726 C C . PRO A 1 95 ? -13.25 14.18 16.375 1 95.44 95 PRO A C 1
ATOM 728 O O . PRO A 1 95 ? -13.125 13.922 15.18 1 95.44 95 PRO A O 1
ATOM 731 N N . ARG A 1 96 ? -13.578 13.32 17.25 1 95.44 96 ARG A N 1
ATOM 732 C CA . ARG A 1 96 ? -13.617 11.883 17 1 95.44 96 ARG A CA 1
ATOM 733 C C . ARG A 1 96 ? -14.852 11.492 16.203 1 95.44 96 ARG A C 1
ATOM 735 O O . ARG A 1 96 ? -14.766 10.75 15.227 1 95.44 96 ARG A O 1
ATOM 742 N N . ALA A 1 97 ? -15.914 11.984 16.547 1 95 97 ALA A N 1
ATOM 743 C CA . ALA A 1 97 ? -17.203 11.484 16.078 1 95 97 ALA A CA 1
ATOM 744 C C . ALA A 1 97 ? -17.344 11.602 14.57 1 95 97 ALA A C 1
ATOM 746 O O . ALA A 1 97 ? -17.672 10.633 13.891 1 95 97 ALA A O 1
ATOM 747 N N . PRO A 1 98 ? -17.047 12.781 14.008 1 95 98 PRO A N 1
ATOM 748 C CA . PRO A 1 98 ? -17.188 12.875 12.555 1 95 98 PRO A CA 1
ATOM 749 C C . PRO A 1 98 ? -16.25 11.922 11.812 1 95 98 PRO A C 1
ATOM 751 O O . PRO A 1 98 ? -16.609 11.398 10.75 1 95 98 PRO A O 1
ATOM 754 N N . VAL A 1 99 ? -15.086 11.727 12.305 1 95.94 99 VAL A N 1
ATOM 755 C CA . VAL A 1 99 ? -14.109 10.852 11.672 1 95.94 99 VAL A CA 1
ATOM 756 C C . VAL A 1 99 ? -14.602 9.406 11.734 1 95.94 99 VAL A C 1
ATOM 758 O O . VAL A 1 99 ? -14.617 8.703 10.719 1 95.94 99 VAL A O 1
ATOM 761 N N . GLU A 1 100 ? -15.078 8.977 12.875 1 95.5 100 GLU A N 1
ATOM 762 C CA . GLU A 1 100 ? -15.57 7.613 13.055 1 95.5 100 GLU A CA 1
ATOM 763 C C . GLU A 1 100 ? -16.781 7.344 12.156 1 95.5 100 GLU A C 1
ATOM 765 O O . GLU A 1 100 ? -16.906 6.254 11.594 1 95.5 100 GLU A O 1
ATOM 770 N N . ALA A 1 101 ? -17.625 8.297 12.047 1 95.75 101 ALA A N 1
ATOM 771 C CA . ALA A 1 101 ? -18.781 8.164 11.172 1 95.75 101 ALA A CA 1
ATOM 772 C C . ALA A 1 101 ? -18.359 7.961 9.727 1 95.75 101 ALA A C 1
ATOM 774 O O . ALA A 1 101 ? -18.922 7.129 9.016 1 95.75 101 ALA A O 1
ATOM 775 N N . ALA A 1 102 ? -17.438 8.75 9.273 1 95.56 102 ALA A N 1
ATOM 776 C CA . ALA A 1 102 ? -16.938 8.617 7.91 1 95.56 102 ALA A CA 1
ATOM 777 C C . ALA A 1 102 ? -16.328 7.234 7.676 1 95.56 102 ALA A C 1
ATOM 779 O O . ALA A 1 102 ? -16.656 6.566 6.691 1 95.56 102 ALA A O 1
ATOM 780 N N . LEU A 1 103 ? -15.5 6.762 8.57 1 96.38 103 LEU A N 1
ATOM 781 C CA . LEU A 1 103 ? -14.82 5.473 8.438 1 96.38 103 LEU A CA 1
ATOM 782 C C . LEU A 1 103 ? -15.836 4.336 8.375 1 96.38 103 LEU A C 1
ATOM 784 O O . LEU A 1 103 ? -15.648 3.373 7.625 1 96.38 103 LEU A O 1
ATOM 788 N N . ALA A 1 104 ? -16.875 4.449 9.117 1 95 104 ALA A N 1
ATOM 789 C CA . ALA A 1 104 ? -17.859 3.387 9.227 1 95 104 ALA A CA 1
ATOM 790 C C . ALA A 1 104 ? -18.562 3.154 7.891 1 95 104 ALA A C 1
ATOM 792 O O . ALA A 1 104 ? -19.062 2.057 7.629 1 95 104 ALA A O 1
ATOM 793 N N . VAL A 1 105 ? -18.562 4.152 7.051 1 94.5 105 VAL A N 1
ATOM 794 C CA . VAL A 1 105 ? -19.25 3.998 5.777 1 94.5 105 VAL A CA 1
ATOM 795 C C . VAL A 1 105 ? -18.25 3.893 4.641 1 94.5 105 VAL A C 1
ATOM 797 O O . VAL A 1 105 ? -18.578 4.141 3.48 1 94.5 105 VAL A O 1
ATOM 800 N N . GLY A 1 106 ? -17.016 3.688 4.961 1 94.44 106 GLY A N 1
ATOM 801 C CA . GLY A 1 106 ? -16 3.369 3.969 1 94.44 106 GLY A CA 1
ATOM 802 C C . GLY A 1 106 ? -15.32 4.598 3.402 1 94.44 106 GLY A C 1
ATOM 803 O O . GLY A 1 106 ? -14.625 4.516 2.385 1 94.44 106 GLY A O 1
ATOM 804 N N . ARG A 1 107 ? -15.539 5.727 4.039 1 95.69 107 ARG A N 1
ATOM 805 C CA . ARG A 1 107 ? -14.898 6.957 3.588 1 95.69 107 ARG A CA 1
ATOM 806 C C . ARG A 1 107 ? -13.57 7.18 4.309 1 95.69 107 ARG A C 1
ATOM 808 O O . ARG A 1 107 ? -13.461 6.934 5.512 1 95.69 107 ARG A O 1
ATOM 815 N N . ASP A 1 108 ? -12.617 7.637 3.516 1 97.62 108 ASP A N 1
ATOM 816 C CA . ASP A 1 108 ? -11.297 7.906 4.066 1 97.62 108 ASP A CA 1
ATOM 817 C C . ASP A 1 108 ? -11.164 9.367 4.492 1 97.62 108 ASP A C 1
ATOM 819 O O . ASP A 1 108 ? -11.781 10.25 3.898 1 97.62 108 ASP A O 1
ATOM 823 N N . VAL A 1 109 ? -10.344 9.578 5.547 1 97.44 109 VAL A N 1
ATOM 824 C CA . VAL A 1 109 ? -10.18 10.922 6.086 1 97.44 109 VAL A CA 1
ATOM 825 C C . VAL A 1 109 ? -8.703 11.297 6.082 1 97.44 109 VAL A C 1
ATOM 827 O O . VAL A 1 109 ? -7.859 10.562 6.598 1 97.44 109 VAL A O 1
ATOM 830 N N . LEU A 1 110 ? -8.406 12.438 5.508 1 97.19 110 LEU A N 1
ATOM 831 C CA . LEU A 1 110 ? -7.043 12.945 5.418 1 97.19 110 LEU A CA 1
ATOM 832 C C . LEU A 1 110 ? -6.719 13.852 6.602 1 97.19 110 LEU A C 1
ATOM 834 O O . LEU A 1 110 ? -7.492 14.758 6.926 1 97.19 110 LEU A O 1
ATOM 838 N N . PHE A 1 111 ? -5.629 13.523 7.254 1 94.69 111 PHE A N 1
ATOM 839 C CA . PHE A 1 111 ? -5.121 14.312 8.367 1 94.69 111 PHE A CA 1
ATOM 840 C C . PHE A 1 111 ? -3.84 15.039 7.977 1 94.69 111 PHE A C 1
ATOM 842 O O . PHE A 1 111 ? -2.855 14.406 7.59 1 94.69 111 PHE A O 1
ATOM 849 N N . ASP A 1 112 ? -3.908 16.344 8.039 1 89 112 ASP A N 1
ATOM 850 C CA . ASP A 1 112 ? -2.719 17.172 7.875 1 89 112 ASP A CA 1
ATOM 851 C C . ASP A 1 112 ? -2.188 17.641 9.227 1 89 112 ASP A C 1
ATOM 853 O O . ASP A 1 112 ? -2.492 18.75 9.672 1 89 112 ASP A O 1
ATOM 857 N N . ILE A 1 113 ? -1.454 16.781 9.891 1 86 113 ILE A N 1
ATOM 858 C CA . ILE A 1 113 ? -0.996 17.078 11.242 1 86 113 ILE A CA 1
ATOM 859 C C . ILE A 1 113 ? 0.499 16.781 11.352 1 86 113 ILE A C 1
ATOM 861 O O . ILE A 1 113 ? 1.086 16.156 10.469 1 86 113 ILE A O 1
ATOM 865 N N . ASP A 1 114 ? 1.093 17.312 12.391 1 83.5 114 ASP A N 1
ATOM 866 C CA . ASP A 1 114 ? 2.518 17.078 12.609 1 83.5 114 ASP A CA 1
ATOM 867 C C . ASP A 1 114 ? 2.752 15.75 13.328 1 83.5 114 ASP A C 1
ATOM 869 O O . ASP A 1 114 ? 1.815 14.977 13.539 1 83.5 114 ASP A O 1
ATOM 873 N N . TRP A 1 115 ? 4.055 15.547 13.617 1 87.5 115 TRP A N 1
ATOM 874 C CA . TRP A 1 115 ? 4.461 14.258 14.18 1 87.5 115 TRP A CA 1
ATOM 875 C C . TRP A 1 115 ? 3.84 14.047 15.555 1 87.5 115 TRP A C 1
ATOM 877 O O . TRP A 1 115 ? 3.498 12.914 15.922 1 87.5 115 TRP A O 1
ATOM 887 N N . GLN A 1 116 ? 3.613 15.047 16.328 1 85.5 116 GLN A N 1
ATOM 888 C CA . GLN A 1 116 ? 2.994 14.898 17.641 1 85.5 116 GLN A CA 1
ATOM 889 C C . GLN A 1 116 ? 1.544 14.445 17.516 1 85.5 116 GLN A C 1
ATOM 891 O O . GLN A 1 116 ? 1.113 13.531 18.219 1 85.5 116 GLN A O 1
ATOM 896 N N . GLY A 1 117 ? 0.818 15.141 16.656 1 88 117 GLY A N 1
ATOM 897 C CA . GLY A 1 117 ? -0.547 14.719 16.391 1 88 117 GLY A CA 1
ATOM 898 C C . GLY A 1 117 ? -0.64 13.289 15.883 1 88 117 GLY A C 1
ATOM 899 O O . GLY A 1 117 ? -1.544 12.547 16.266 1 88 117 GLY A O 1
ATOM 900 N N . THR A 1 118 ? 0.292 12.953 15.008 1 91.31 118 THR A N 1
ATOM 901 C CA . THR A 1 118 ? 0.324 11.609 14.445 1 91.31 118 THR A CA 1
ATOM 902 C C . THR A 1 118 ? 0.521 10.57 15.547 1 91.31 118 THR A C 1
ATOM 904 O O . THR A 1 118 ? -0.145 9.531 15.555 1 91.31 118 THR A O 1
ATOM 907 N N . GLN A 1 119 ? 1.373 10.859 16.453 1 90.69 119 GLN A N 1
ATOM 908 C CA . GLN A 1 119 ? 1.627 9.945 17.562 1 90.69 119 GLN A CA 1
ATOM 909 C C . GLN A 1 119 ? 0.376 9.75 18.406 1 90.69 119 GLN A C 1
ATOM 911 O O . GLN A 1 119 ? 0.05 8.625 18.797 1 90.69 119 GLN A O 1
ATOM 916 N N . GLN A 1 120 ? -0.345 10.773 18.719 1 91.38 120 GLN A N 1
ATOM 917 C CA . GLN A 1 120 ? -1.584 10.695 19.484 1 91.38 120 GLN A CA 1
ATOM 918 C C . GLN A 1 120 ? -2.633 9.867 18.75 1 91.38 120 GLN A C 1
ATOM 920 O O . GLN A 1 120 ? -3.289 9.016 19.344 1 91.38 120 GLN A O 1
ATOM 925 N N . LEU A 1 121 ? -2.709 10.133 17.469 1 92.88 121 LEU A N 1
ATOM 926 C CA . LEU A 1 121 ? -3.697 9.438 16.656 1 92.88 121 LEU A CA 1
ATOM 927 C C . LEU A 1 121 ? -3.422 7.934 16.641 1 92.88 121 LEU A C 1
ATOM 929 O O . LEU A 1 121 ? -4.34 7.129 16.797 1 92.88 121 LEU A O 1
ATOM 933 N N . ARG A 1 122 ? -2.201 7.59 16.406 1 92.31 122 ARG A N 1
ATOM 934 C CA . ARG A 1 122 ? -1.81 6.184 16.344 1 92.31 122 ARG A CA 1
ATOM 935 C C . ARG A 1 122 ? -2.113 5.473 17.656 1 92.31 122 ARG A C 1
ATOM 937 O O . ARG A 1 122 ? -2.549 4.32 17.672 1 92.31 122 ARG A O 1
ATOM 944 N N . SER A 1 123 ? -1.893 6.094 18.766 1 90 123 SER A N 1
ATOM 945 C CA . SER A 1 123 ? -2.119 5.5 20.078 1 90 123 SER A CA 1
ATOM 946 C C . SER A 1 123 ? -3.602 5.23 20.312 1 90 123 SER A C 1
ATOM 948 O O . SER A 1 123 ? -3.963 4.289 21.016 1 90 123 SER A O 1
ATOM 950 N N . ARG A 1 124 ? -4.453 5.91 19.641 1 87.88 124 ARG A N 1
ATOM 951 C CA . ARG A 1 124 ? -5.879 5.844 19.938 1 87.88 124 ARG A CA 1
ATOM 952 C C . ARG A 1 124 ? -6.625 5.043 18.875 1 87.88 124 ARG A C 1
ATOM 954 O O . ARG A 1 124 ? -7.703 4.512 19.141 1 87.88 124 ARG A O 1
ATOM 961 N N . ALA A 1 125 ? -6.043 4.98 17.703 1 88.06 125 ALA A N 1
ATOM 962 C CA . ALA A 1 125 ? -6.777 4.402 16.578 1 88.06 125 ALA A CA 1
ATOM 963 C C . ALA A 1 125 ? -5.883 3.484 15.75 1 88.06 125 ALA A C 1
ATOM 965 O O . ALA A 1 125 ? -6.16 3.232 14.578 1 88.06 125 ALA A O 1
ATOM 966 N N . GLY A 1 126 ? -4.934 2.908 16.234 1 80.56 126 GLY A N 1
ATOM 967 C CA . GLY A 1 126 ? -3.768 2.283 15.625 1 80.56 126 GLY A CA 1
ATOM 968 C C . GLY A 1 126 ? -4.082 1.569 14.32 1 80.56 126 GLY A C 1
ATOM 969 O O . GLY A 1 126 ? -3.57 1.942 13.266 1 80.56 126 GLY A O 1
ATOM 970 N N . SER A 1 127 ? -5.035 0.679 14.188 1 87.06 127 SER A N 1
ATOM 971 C CA . SER A 1 127 ? -5.215 -0.117 12.977 1 87.06 127 SER A CA 1
ATOM 972 C C . SER A 1 127 ? -5.891 0.692 11.875 1 87.06 127 SER A C 1
ATOM 974 O O . SER A 1 127 ? -5.832 0.321 10.695 1 87.06 127 SER A O 1
ATOM 976 N N . ASP A 1 128 ? -6.434 1.851 12.25 1 95.44 128 ASP A N 1
ATOM 977 C CA . ASP A 1 128 ? -7.137 2.684 11.281 1 95.44 128 ASP A CA 1
ATOM 978 C C . ASP A 1 128 ? -6.203 3.732 10.68 1 95.44 128 ASP A C 1
ATOM 980 O O . ASP A 1 128 ? -6.555 4.391 9.695 1 95.44 128 ASP A O 1
ATOM 984 N N . VAL A 1 129 ? -5.023 3.781 11.258 1 96.81 129 VAL A N 1
ATOM 985 C CA . VAL A 1 129 ? -4.148 4.887 10.883 1 96.81 129 VAL A CA 1
ATOM 986 C C . VAL A 1 129 ? -3.129 4.414 9.852 1 96.81 129 VAL A C 1
ATOM 988 O O . VAL A 1 129 ? -2.492 3.375 10.031 1 96.81 129 VAL A O 1
ATOM 991 N N . VAL A 1 130 ? -3.055 5.07 8.766 1 98.12 130 VAL A N 1
ATOM 992 C CA . VAL A 1 130 ? -1.988 4.969 7.777 1 98.12 130 VAL A CA 1
ATOM 993 C C . VAL A 1 130 ? -1.195 6.273 7.734 1 98.12 130 VAL A C 1
ATOM 995 O O . VAL A 1 130 ? -1.755 7.34 7.465 1 98.12 130 VAL A O 1
ATOM 998 N N . SER A 1 131 ? 0.104 6.199 8.016 1 97.62 131 SER A N 1
ATOM 999 C CA . SER A 1 131 ? 0.882 7.426 8.148 1 97.62 131 SER A CA 1
ATOM 1000 C C . SER A 1 131 ? 1.971 7.512 7.086 1 97.62 131 SER A C 1
ATOM 1002 O O . SER A 1 131 ? 2.699 6.543 6.859 1 97.62 131 SER A O 1
ATOM 1004 N N . VAL A 1 132 ? 2.047 8.695 6.441 1 98.19 132 VAL A N 1
ATOM 1005 C CA . VAL A 1 132 ? 3.021 8.977 5.395 1 98.19 132 VAL A CA 1
ATOM 1006 C C . VAL A 1 132 ? 3.846 10.211 5.773 1 98.19 132 VAL A C 1
ATOM 1008 O O . VAL A 1 132 ? 3.293 11.25 6.133 1 98.19 132 VAL A O 1
ATOM 1011 N N . PHE A 1 133 ? 5.148 10.086 5.789 1 97.62 133 PHE A N 1
ATOM 1012 C CA . PHE A 1 133 ? 6.051 11.211 5.996 1 97.62 133 PHE A CA 1
ATOM 1013 C C . PHE A 1 133 ? 6.684 11.648 4.68 1 97.62 133 PHE A C 1
ATOM 1015 O O . PHE A 1 133 ? 7.293 10.836 3.979 1 97.62 133 PHE A O 1
ATOM 1022 N N . ILE A 1 134 ? 6.527 12.922 4.309 1 97.06 134 ILE A N 1
ATOM 1023 C CA . ILE A 1 134 ? 7.094 13.477 3.086 1 97.06 134 ILE A CA 1
ATOM 1024 C C . ILE A 1 134 ? 8.43 14.141 3.393 1 97.06 134 ILE A C 1
ATOM 1026 O O . ILE A 1 134 ? 8.516 15.008 4.266 1 97.06 134 ILE A O 1
ATOM 1030 N N . LEU A 1 135 ? 9.445 13.742 2.738 1 96.44 135 LEU A N 1
ATOM 1031 C CA . LEU A 1 135 ? 10.773 14.328 2.873 1 96.44 135 LEU A CA 1
ATOM 1032 C C . LEU A 1 135 ? 11.125 15.156 1.646 1 96.44 135 LEU A C 1
ATOM 1034 O O . LEU A 1 135 ? 10.727 14.828 0.528 1 96.44 135 LEU A O 1
ATOM 1038 N N . PRO A 1 136 ? 11.875 16.266 1.887 1 95.25 136 PRO A N 1
ATOM 1039 C CA . PRO A 1 136 ? 12.477 16.938 0.729 1 95.25 136 PRO A CA 1
ATOM 1040 C C . PRO A 1 136 ? 13.617 16.141 0.107 1 95.25 136 PRO A C 1
ATOM 1042 O O . PRO A 1 136 ? 14.195 15.266 0.765 1 95.25 136 PRO A O 1
ATOM 1045 N N . PRO A 1 137 ? 13.883 16.422 -1.123 1 95.12 137 PRO A N 1
ATOM 1046 C CA . PRO A 1 137 ? 14.961 15.672 -1.764 1 95.12 137 PRO A CA 1
ATOM 1047 C C . PRO A 1 137 ? 16.344 16.125 -1.308 1 95.12 137 PRO A C 1
ATOM 1049 O O . PRO A 1 137 ? 17.328 15.391 -1.487 1 95.12 137 PRO A O 1
ATOM 1052 N N . SER A 1 138 ? 16.438 17.359 -0.827 1 94.25 138 SER A N 1
ATOM 1053 C CA . SER A 1 138 ? 17.688 17.938 -0.35 1 94.25 138 SER A CA 1
ATOM 1054 C C . SER A 1 138 ? 17.438 19.156 0.517 1 94.25 138 SER A C 1
ATOM 1056 O O . SER A 1 138 ? 16.328 19.703 0.524 1 94.25 138 SER A O 1
ATOM 1058 N N . VAL A 1 139 ? 18.453 19.516 1.229 1 92.69 139 VAL A N 1
ATOM 1059 C CA . VAL A 1 139 ? 18.391 20.719 2.035 1 92.69 139 VAL A CA 1
ATOM 1060 C C . VAL A 1 139 ? 18.234 21.938 1.124 1 92.69 139 VAL A C 1
ATOM 1062 O O . VAL A 1 139 ? 17.469 22.859 1.42 1 92.69 139 VAL A O 1
ATOM 1065 N N . GLN A 1 140 ? 18.969 21.891 0.074 1 92.06 140 GLN A N 1
ATOM 1066 C CA . GLN A 1 140 ? 18.922 22.984 -0.883 1 92.06 140 GLN A CA 1
ATOM 1067 C C . GLN A 1 140 ? 17.516 23.172 -1.451 1 92.06 140 GLN A C 1
ATOM 1069 O O . GLN A 1 140 ? 17.031 24.297 -1.57 1 92.06 140 GLN A O 1
ATOM 1074 N N . ALA A 1 141 ? 16.953 22.094 -1.816 1 91.88 141 ALA A N 1
ATOM 1075 C CA . ALA A 1 141 ? 15.586 22.141 -2.344 1 91.88 141 ALA A CA 1
ATOM 1076 C C . ALA A 1 141 ? 14.617 22.703 -1.305 1 91.88 141 ALA A C 1
ATOM 1078 O O . ALA A 1 141 ? 13.75 23.516 -1.631 1 91.88 141 ALA A O 1
ATOM 1079 N N . LEU A 1 142 ? 14.758 22.281 -0.088 1 91.38 142 LEU A N 1
ATOM 1080 C CA . LEU A 1 142 ? 13.922 22.75 1.005 1 91.38 142 LEU A CA 1
ATOM 1081 C C . LEU A 1 142 ? 14.07 24.266 1.19 1 91.38 142 LEU A C 1
ATOM 1083 O O . LEU A 1 142 ? 13.07 24.984 1.274 1 91.38 142 LEU A O 1
ATOM 1087 N N . GLU A 1 143 ? 15.25 24.719 1.225 1 89.69 143 GLU A N 1
ATOM 1088 C CA . GLU A 1 143 ? 15.539 26.141 1.39 1 89.69 143 GLU A CA 1
ATOM 1089 C C . GLU A 1 143 ? 14.922 26.969 0.259 1 89.69 143 GLU A C 1
ATOM 1091 O O . GLU A 1 143 ? 14.32 28.016 0.502 1 89.69 143 GLU A O 1
ATOM 1096 N N . HIS A 1 144 ? 15.133 26.5 -0.888 1 89.69 144 HIS A N 1
ATOM 1097 C CA . HIS A 1 144 ? 14.586 27.188 -2.055 1 89.69 144 HIS A CA 1
ATOM 1098 C C . HIS A 1 144 ? 13.07 27.328 -1.949 1 89.69 144 HIS A C 1
ATOM 1100 O O . HIS A 1 144 ? 12.523 28.391 -2.201 1 89.69 144 HIS A O 1
ATOM 1106 N N . ARG A 1 145 ? 12.438 26.266 -1.576 1 86.38 145 ARG A N 1
ATOM 1107 C CA . ARG A 1 145 ? 10.984 26.266 -1.454 1 86.38 145 ARG A CA 1
ATOM 1108 C C . ARG A 1 145 ? 10.531 27.219 -0.35 1 86.38 145 ARG A C 1
ATOM 1110 O O . ARG A 1 145 ? 9.516 27.906 -0.492 1 86.38 145 ARG A O 1
ATOM 1117 N N . LEU A 1 146 ? 11.25 27.281 0.771 1 83.75 146 LEU A N 1
ATOM 1118 C CA . LEU A 1 146 ? 10.93 28.172 1.879 1 83.75 146 LEU A CA 1
ATOM 1119 C C . LEU A 1 146 ? 11.109 29.625 1.475 1 83.75 146 LEU A C 1
ATOM 1121 O O . LEU A 1 146 ? 10.336 30.5 1.899 1 83.75 146 LEU A O 1
ATOM 1125 N N . HIS A 1 147 ? 12.078 29.844 0.607 1 82.44 147 HIS A N 1
ATOM 1126 C CA . HIS A 1 147 ? 12.32 31.203 0.118 1 82.44 147 HIS A CA 1
ATOM 1127 C C . HIS A 1 147 ? 11.219 31.641 -0.845 1 82.44 147 HIS A C 1
ATOM 1129 O O . HIS A 1 147 ? 10.805 32.812 -0.829 1 82.44 147 HIS A O 1
ATOM 1135 N N . THR A 1 148 ? 10.836 30.797 -1.688 1 78.62 148 THR A N 1
ATOM 1136 C CA . THR A 1 148 ? 9.859 31.141 -2.715 1 78.62 148 THR A CA 1
ATOM 1137 C C . THR A 1 148 ? 8.477 31.344 -2.1 1 78.62 148 THR A C 1
ATOM 1139 O O . THR A 1 148 ? 7.684 32.125 -2.604 1 78.62 148 THR A O 1
ATOM 1142 N N . ARG A 1 149 ? 8.133 30.703 -1.086 1 66.38 149 ARG A N 1
ATOM 1143 C CA . ARG A 1 149 ? 6.812 30.797 -0.469 1 66.38 149 ARG A CA 1
ATOM 1144 C C . ARG A 1 149 ? 6.641 32.094 0.285 1 66.38 149 ARG A C 1
ATOM 1146 O O . ARG A 1 149 ? 5.594 32.75 0.19 1 66.38 149 ARG A O 1
ATOM 1153 N N . ALA A 1 150 ? 7.496 32.406 1.266 1 63.78 150 ALA A N 1
ATOM 1154 C CA . ALA A 1 150 ? 7.277 33.562 2.102 1 63.78 150 ALA A CA 1
ATOM 1155 C C . ALA A 1 150 ? 8.398 34.594 1.922 1 63.78 150 ALA A C 1
ATOM 1157 O O . ALA A 1 150 ? 9.555 34.219 1.689 1 63.78 150 ALA A O 1
ATOM 1158 N N . GLN A 1 151 ? 8.148 35.625 1.242 1 66.06 151 GLN A N 1
ATOM 1159 C CA . GLN A 1 151 ? 9.109 36.75 1.235 1 66.06 151 GLN A CA 1
ATOM 1160 C C . GLN A 1 151 ? 9.656 37 2.635 1 66.06 151 GLN A C 1
ATOM 1162 O O . GLN A 1 151 ? 9.594 38.125 3.137 1 66.06 151 GLN A O 1
ATOM 1167 N N . ASP A 1 152 ? 10.148 35.875 3.303 1 70.62 152 ASP A N 1
ATOM 1168 C CA . ASP A 1 152 ? 10.633 36 4.676 1 70.62 152 ASP A CA 1
ATOM 1169 C C . ASP A 1 152 ? 12.086 36.438 4.711 1 70.62 152 ASP A C 1
ATOM 1171 O O . ASP A 1 152 ? 12.805 36.312 3.715 1 70.62 152 ASP A O 1
ATOM 1175 N N . SER A 1 153 ? 12.414 37.031 5.785 1 80.62 153 SER A N 1
ATOM 1176 C CA . SER A 1 153 ? 13.797 37.438 6 1 80.62 153 SER A CA 1
ATOM 1177 C C . SER A 1 153 ? 14.703 36.219 6.125 1 80.62 153 SER A C 1
ATOM 1179 O O . SER A 1 153 ? 14.219 35.094 6.32 1 80.62 153 SER A O 1
ATOM 1181 N N . HIS A 1 154 ? 15.977 36.406 5.988 1 82.62 154 HIS A N 1
ATOM 1182 C CA . HIS A 1 154 ? 16.969 35.344 6.102 1 82.62 154 HIS A CA 1
ATOM 1183 C C . HIS A 1 154 ? 16.922 34.719 7.48 1 82.62 154 HIS A C 1
ATOM 1185 O O . HIS A 1 154 ? 17.094 33.5 7.609 1 82.62 154 HIS A O 1
ATOM 1191 N N . GLU A 1 155 ? 16.719 35.531 8.445 1 83.62 155 GLU A N 1
ATOM 1192 C CA . GLU A 1 155 ? 16.672 35.062 9.812 1 83.62 155 GLU A CA 1
ATOM 1193 C C . GLU A 1 155 ? 15.477 34.125 10.031 1 83.62 155 GLU A C 1
ATOM 1195 O O . GLU A 1 155 ? 15.602 33.094 10.672 1 83.62 155 GLU A O 1
ATOM 1200 N N . VAL A 1 156 ? 14.422 34.531 9.5 1 79.88 156 VAL A N 1
ATOM 1201 C CA . VAL A 1 156 ? 13.203 33.719 9.617 1 79.88 156 VAL A CA 1
ATOM 1202 C C . VAL A 1 156 ? 13.391 32.406 8.891 1 79.88 156 VAL A C 1
ATOM 1204 O O . VAL A 1 156 ? 13.023 31.344 9.414 1 79.88 156 VAL A O 1
ATOM 1207 N N . ILE A 1 157 ? 14.039 32.406 7.824 1 84.75 157 ILE A N 1
ATOM 1208 C CA . ILE A 1 157 ? 14.258 31.203 7.027 1 84.75 157 ILE A CA 1
ATOM 1209 C C . ILE A 1 157 ? 15.188 30.25 7.773 1 84.75 157 ILE A C 1
ATOM 1211 O O . ILE A 1 157 ? 14.945 29.047 7.816 1 84.75 157 ILE A O 1
ATOM 1215 N N . ARG A 1 158 ? 16.219 30.812 8.328 1 85.62 158 ARG A N 1
ATOM 1216 C CA . ARG A 1 158 ? 17.141 29.984 9.109 1 85.62 158 ARG A CA 1
ATOM 1217 C C . ARG A 1 158 ? 16.422 29.281 10.242 1 85.62 158 ARG A C 1
ATOM 1219 O O . ARG A 1 158 ? 16.703 28.109 10.523 1 85.62 158 ARG A O 1
ATOM 1226 N N . GLY A 1 159 ? 15.617 29.969 10.898 1 84.69 159 GLY A N 1
ATOM 1227 C CA . GLY A 1 159 ? 14.812 29.359 11.945 1 84.69 159 GLY A CA 1
ATOM 1228 C C . GLY A 1 159 ? 13.922 28.25 11.453 1 84.69 159 GLY A C 1
ATOM 1229 O O . GLY A 1 159 ? 13.812 27.203 12.086 1 84.69 159 GLY A O 1
ATOM 1230 N N . ARG A 1 160 ? 13.336 28.453 10.359 1 82.88 160 ARG A N 1
ATOM 1231 C CA . ARG A 1 160 ? 12.461 27.453 9.766 1 82.88 160 ARG A CA 1
ATOM 1232 C C . ARG A 1 160 ? 13.25 26.219 9.336 1 82.88 160 ARG A C 1
ATOM 1234 O O . ARG A 1 160 ? 12.773 25.094 9.461 1 82.88 160 ARG A O 1
ATOM 1241 N N . MET A 1 161 ? 14.422 26.5 8.883 1 88.69 161 MET A N 1
ATOM 1242 C CA . MET A 1 161 ? 15.289 25.406 8.469 1 88.69 161 MET A CA 1
ATOM 1243 C C . MET A 1 161 ? 15.672 24.531 9.664 1 88.69 161 MET A C 1
ATOM 1245 O O . MET A 1 161 ? 15.656 23.297 9.57 1 88.69 161 MET A O 1
ATOM 1249 N N . LYS A 1 162 ? 16.031 25.156 10.742 1 86.69 162 LYS A N 1
ATOM 1250 C CA . LYS A 1 162 ? 16.359 24.422 11.953 1 86.69 162 LYS A CA 1
ATOM 1251 C C . LYS A 1 162 ? 15.164 23.609 12.445 1 86.69 162 LYS A C 1
ATOM 1253 O O . LYS A 1 162 ? 15.312 22.438 12.805 1 86.69 162 LYS A O 1
ATOM 1258 N N . LYS A 1 163 ? 14.062 24.188 12.445 1 85.75 163 LYS A N 1
ATOM 1259 C CA . LYS A 1 163 ? 12.836 23.5 12.836 1 85.75 163 LYS A CA 1
ATOM 1260 C C . LYS A 1 163 ? 12.547 22.312 11.922 1 85.75 163 LYS A C 1
ATOM 1262 O O . LYS A 1 163 ? 12.141 21.25 12.383 1 85.75 163 LYS A O 1
ATOM 1267 N N . ALA A 1 164 ? 12.789 22.5 10.68 1 88.81 164 ALA A N 1
ATOM 1268 C CA . ALA A 1 164 ? 12.594 21.422 9.695 1 88.81 164 ALA A CA 1
ATOM 1269 C C . ALA A 1 164 ? 13.492 20.234 10.008 1 88.81 164 ALA A C 1
ATOM 1271 O O . ALA A 1 164 ? 13.07 19.078 9.867 1 88.81 164 ALA A O 1
ATOM 1272 N N . GLY A 1 165 ? 14.695 20.5 10.375 1 89.81 165 GLY A N 1
ATOM 1273 C CA . GLY A 1 165 ? 15.602 19.438 10.773 1 89.81 165 GLY A CA 1
ATOM 1274 C C . GLY A 1 165 ? 15.07 18.609 11.93 1 89.81 165 GLY A C 1
ATOM 1275 O O . GLY A 1 165 ? 15.125 17.375 11.898 1 89.81 165 GLY A O 1
ATOM 1276 N N . ASP A 1 166 ? 14.578 19.297 12.883 1 88.56 166 ASP A N 1
ATOM 1277 C CA . ASP A 1 166 ? 13.984 18.625 14.031 1 88.56 166 ASP A CA 1
ATOM 1278 C C . ASP A 1 166 ? 12.781 17.781 13.617 1 88.56 166 ASP A C 1
ATOM 1280 O O . ASP A 1 166 ? 12.641 16.641 14.062 1 88.56 166 ASP A O 1
ATOM 1284 N N . GLU A 1 167 ? 12.023 18.297 12.844 1 89.44 167 GLU A N 1
ATOM 1285 C CA . GLU A 1 167 ? 10.836 17.594 12.367 1 89.44 167 GLU A CA 1
ATOM 1286 C C . GLU A 1 167 ? 11.211 16.328 11.594 1 89.44 167 GLU A C 1
ATOM 1288 O O . GLU A 1 167 ? 10.578 15.281 11.758 1 89.44 167 GLU A O 1
ATOM 1293 N N . MET A 1 168 ? 12.234 16.406 10.766 1 93.12 168 MET A N 1
ATOM 1294 C CA . MET A 1 168 ? 12.648 15.289 9.914 1 93.12 168 MET A CA 1
ATOM 1295 C C . MET A 1 168 ? 13.133 14.117 10.758 1 93.12 168 MET A C 1
ATOM 1297 O O . MET A 1 168 ? 13.094 12.969 10.312 1 93.12 168 MET A O 1
ATOM 1301 N N . SER A 1 169 ? 13.539 14.391 11.984 1 91.75 169 SER A N 1
ATOM 1302 C CA . SER A 1 169 ? 14.078 13.344 12.836 1 91.75 169 SER A CA 1
ATOM 1303 C C . SER A 1 169 ? 12.984 12.367 13.266 1 91.75 169 SER A C 1
ATOM 1305 O O . SER A 1 169 ? 13.281 11.281 13.773 1 91.75 169 SER A O 1
ATOM 1307 N N . HIS A 1 170 ? 11.734 12.625 13.016 1 92.62 170 HIS A N 1
ATOM 1308 C CA . HIS A 1 170 ? 10.625 11.797 13.469 1 92.62 170 HIS A CA 1
ATOM 1309 C C . HIS A 1 170 ? 10.102 10.914 12.336 1 92.62 170 HIS A C 1
ATOM 1311 O O . HIS A 1 170 ? 9.055 10.273 12.477 1 92.62 170 HIS A O 1
ATOM 1317 N N . PHE A 1 171 ? 10.812 10.812 11.219 1 94.19 171 PHE A N 1
ATOM 1318 C CA . PHE A 1 171 ? 10.352 10.062 10.055 1 94.19 171 PHE A CA 1
ATOM 1319 C C . PHE A 1 171 ? 10.18 8.586 10.398 1 94.19 171 PHE A C 1
ATOM 1321 O O . PHE A 1 171 ? 9.352 7.895 9.805 1 94.19 171 PHE A O 1
ATOM 1328 N N . ASP A 1 172 ? 10.891 8.086 11.375 1 94 172 ASP A N 1
ATOM 1329 C CA . ASP A 1 172 ? 10.984 6.656 11.656 1 94 172 ASP A CA 1
ATOM 1330 C C . ASP A 1 172 ? 9.727 6.148 12.359 1 94 172 ASP A C 1
ATOM 1332 O O . ASP A 1 172 ? 9.547 4.941 12.531 1 94 172 ASP A O 1
ATOM 1336 N N . ALA A 1 173 ? 8.844 7.047 12.688 1 93.12 173 ALA A N 1
ATOM 1337 C CA . ALA A 1 173 ? 7.598 6.672 13.344 1 93.12 173 ALA A CA 1
ATOM 1338 C C . ALA A 1 173 ? 6.484 6.457 12.32 1 93.12 173 ALA A C 1
ATOM 1340 O O . ALA A 1 173 ? 5.363 6.09 12.68 1 93.12 173 ALA A O 1
ATOM 1341 N N . TYR A 1 174 ? 6.781 6.586 11.086 1 96.56 174 TYR A N 1
ATOM 1342 C CA . TYR A 1 174 ? 5.742 6.559 10.062 1 96.56 174 TYR A CA 1
ATOM 1343 C C . TYR A 1 174 ? 5.777 5.25 9.281 1 96.56 174 TYR A C 1
ATOM 1345 O O . TYR A 1 174 ? 6.812 4.586 9.219 1 96.56 174 TYR A O 1
ATOM 1353 N N . ASP A 1 175 ? 4.629 4.855 8.703 1 97.31 175 ASP A N 1
ATOM 1354 C CA . ASP A 1 175 ? 4.512 3.619 7.93 1 97.31 175 ASP A CA 1
ATOM 1355 C C . ASP A 1 175 ? 5.246 3.732 6.598 1 97.31 175 ASP A C 1
ATOM 1357 O O . ASP A 1 175 ? 5.906 2.785 6.164 1 97.31 175 ASP A O 1
ATOM 1361 N N . TYR A 1 176 ? 5.074 4.906 5.961 1 98.19 176 TYR A N 1
ATOM 1362 C CA . TYR A 1 176 ? 5.602 5.148 4.621 1 98.19 176 TYR A CA 1
ATOM 1363 C C . TYR A 1 176 ? 6.434 6.422 4.582 1 98.19 176 TYR A C 1
ATOM 1365 O O . TYR A 1 176 ? 6.141 7.383 5.297 1 98.19 176 TYR A O 1
ATOM 1373 N N . ILE A 1 177 ? 7.43 6.438 3.732 1 97.94 177 ILE A N 1
ATOM 1374 C CA . ILE A 1 177 ? 8.242 7.625 3.482 1 97.94 177 ILE A CA 1
ATOM 1375 C C . ILE A 1 177 ? 8.258 7.93 1.986 1 97.94 177 ILE A C 1
ATOM 1377 O O . ILE A 1 177 ? 8.531 7.047 1.169 1 97.94 177 ILE A O 1
ATOM 1381 N N . VAL A 1 178 ? 7.957 9.133 1.595 1 97.62 178 VAL A N 1
ATOM 1382 C CA . VAL A 1 178 ? 7.977 9.602 0.214 1 97.62 178 VAL A CA 1
ATOM 1383 C C . VAL A 1 178 ? 8.914 10.797 0.089 1 97.62 178 VAL A C 1
ATOM 1385 O O . VAL A 1 178 ? 8.789 11.773 0.837 1 97.62 178 VAL A O 1
ATOM 1388 N N . VAL A 1 179 ? 9.867 10.719 -0.749 1 96.62 179 VAL A N 1
ATOM 1389 C CA . VAL A 1 179 ? 10.727 11.852 -1.049 1 96.62 179 VAL A CA 1
ATOM 1390 C C . VAL A 1 179 ? 10.117 12.68 -2.178 1 96.62 179 VAL A C 1
ATOM 1392 O O . VAL A 1 179 ? 9.883 12.172 -3.275 1 96.62 179 VAL A O 1
ATOM 1395 N N . ASN A 1 180 ? 9.875 13.938 -1.928 1 96.31 180 ASN A N 1
ATOM 1396 C CA . ASN A 1 180 ? 9.25 14.812 -2.91 1 96.31 180 ASN A CA 1
ATOM 1397 C C . ASN A 1 180 ? 10.289 15.562 -3.736 1 96.31 180 ASN A C 1
ATOM 1399 O O . ASN A 1 180 ? 10.562 16.734 -3.48 1 96.31 180 ASN A O 1
ATOM 1403 N N . ASP A 1 181 ? 10.75 14.914 -4.699 1 93.88 181 ASP A N 1
ATOM 1404 C CA . ASP A 1 181 ? 11.656 15.508 -5.68 1 93.88 181 ASP A CA 1
ATOM 1405 C C . ASP A 1 181 ? 10.883 16.125 -6.836 1 93.88 181 ASP A C 1
ATOM 1407 O O . ASP A 1 181 ? 11.289 17.156 -7.383 1 93.88 181 ASP A O 1
ATOM 1411 N N . ASN A 1 182 ? 9.867 15.484 -7.219 1 94.25 182 ASN A N 1
ATOM 1412 C CA . ASN A 1 182 ? 8.898 15.883 -8.234 1 94.25 182 ASN A CA 1
ATOM 1413 C C . ASN A 1 182 ? 7.469 15.742 -7.73 1 94.25 182 ASN A C 1
ATOM 1415 O O . ASN A 1 182 ? 7.043 14.656 -7.34 1 94.25 182 ASN A O 1
ATOM 1419 N N . ILE A 1 183 ? 6.738 16.859 -7.773 1 94.12 183 ILE A N 1
ATOM 1420 C CA . ILE A 1 183 ? 5.426 16.922 -7.133 1 94.12 183 ILE A CA 1
ATOM 1421 C C . ILE A 1 183 ? 4.492 15.891 -7.77 1 94.12 183 ILE A C 1
ATOM 1423 O O . ILE A 1 183 ? 3.676 15.273 -7.082 1 94.12 183 ILE A O 1
ATOM 1427 N N . GLY A 1 184 ? 4.594 15.742 -9.031 1 95.5 184 GLY A N 1
ATOM 1428 C CA . GLY A 1 184 ? 3.762 14.766 -9.711 1 95.5 184 GLY A CA 1
ATOM 1429 C C . GLY A 1 184 ? 4.047 13.336 -9.289 1 95.5 184 GLY A C 1
ATOM 1430 O O . GLY A 1 184 ? 3.121 12.562 -9.039 1 95.5 184 GLY A O 1
ATOM 1431 N N . VAL A 1 185 ? 5.32 13.008 -9.195 1 95.56 185 VAL A N 1
ATOM 1432 C CA . VAL A 1 185 ? 5.738 11.672 -8.789 1 95.56 185 VAL A CA 1
ATOM 1433 C C . VAL A 1 185 ? 5.355 11.422 -7.332 1 95.56 185 VAL A C 1
ATOM 1435 O O . VAL A 1 185 ? 4.859 10.352 -6.984 1 95.56 185 VAL A O 1
ATOM 1438 N N . ALA A 1 186 ? 5.602 12.422 -6.531 1 96.81 186 ALA A N 1
ATOM 1439 C CA . ALA A 1 186 ? 5.227 12.305 -5.125 1 96.81 186 ALA A CA 1
ATOM 1440 C C . ALA A 1 186 ? 3.723 12.086 -4.973 1 96.81 186 ALA A C 1
ATOM 1442 O O . ALA A 1 186 ? 3.287 11.258 -4.172 1 96.81 186 ALA A O 1
ATOM 1443 N N . PHE A 1 187 ? 2.953 12.82 -5.766 1 97 187 PHE A N 1
ATOM 1444 C CA . PHE A 1 187 ? 1.503 12.672 -5.738 1 97 187 PHE A CA 1
ATOM 1445 C C . PHE A 1 187 ? 1.1 11.242 -6.094 1 97 187 PHE A C 1
ATOM 1447 O O . PHE A 1 187 ? 0.302 10.625 -5.383 1 97 187 PHE A O 1
ATOM 1454 N N . GLU A 1 188 ? 1.635 10.695 -7.098 1 96.62 188 GLU A N 1
ATOM 1455 C CA . GLU A 1 188 ? 1.305 9.336 -7.527 1 96.62 188 GLU A CA 1
ATOM 1456 C C . GLU A 1 188 ? 1.722 8.312 -6.477 1 96.62 188 GLU A C 1
ATOM 1458 O O . GLU A 1 188 ? 1.045 7.297 -6.285 1 96.62 188 GLU A O 1
ATOM 1463 N N . SER A 1 189 ? 2.82 8.57 -5.852 1 97.5 189 SER A N 1
ATOM 1464 C CA . SER A 1 189 ? 3.277 7.695 -4.773 1 97.5 189 SER A CA 1
ATOM 1465 C C . SER A 1 189 ? 2.281 7.672 -3.619 1 97.5 189 SER A C 1
ATOM 1467 O O . SER A 1 189 ? 1.877 6.602 -3.162 1 97.5 189 SER A O 1
ATOM 1469 N N . VAL A 1 190 ? 1.899 8.836 -3.207 1 97.88 190 VAL A N 1
ATOM 1470 C CA . VAL A 1 190 ? 0.968 8.938 -2.088 1 97.88 190 VAL A CA 1
ATOM 1471 C C . VAL A 1 190 ? -0.379 8.336 -2.48 1 97.88 190 VAL A C 1
ATOM 1473 O O . VAL A 1 190 ? -1.007 7.633 -1.686 1 97.88 190 VAL A O 1
ATOM 1476 N N . ARG A 1 191 ? -0.822 8.633 -3.652 1 97.31 191 ARG A N 1
ATOM 1477 C CA . ARG A 1 191 ? -2.057 8.047 -4.164 1 97.31 191 ARG A CA 1
ATOM 1478 C C . ARG A 1 191 ? -1.981 6.523 -4.152 1 97.31 191 ARG A C 1
ATOM 1480 O O . ARG A 1 191 ? -2.951 5.852 -3.789 1 97.31 191 ARG A O 1
ATOM 1487 N N . SER A 1 192 ? -0.869 5.965 -4.559 1 97.62 192 SER A N 1
ATOM 1488 C CA . SER A 1 192 ? -0.681 4.52 -4.562 1 97.62 192 SER A CA 1
ATOM 1489 C C . SER A 1 192 ? -0.763 3.945 -3.152 1 97.62 192 SER A C 1
ATOM 1491 O O . SER A 1 192 ? -1.326 2.869 -2.947 1 97.62 192 SER A O 1
ATOM 1493 N N . ILE A 1 193 ? -0.169 4.621 -2.227 1 98.19 193 ILE A N 1
ATOM 1494 C CA . ILE A 1 193 ? -0.228 4.188 -0.835 1 98.19 193 ILE A CA 1
ATOM 1495 C C . ILE A 1 193 ? -1.683 4.117 -0.376 1 98.19 193 ILE A C 1
ATOM 1497 O O . ILE A 1 193 ? -2.115 3.111 0.191 1 98.19 193 ILE A O 1
ATOM 1501 N N . LEU A 1 194 ? -2.375 5.168 -0.626 1 97.5 194 LEU A N 1
ATOM 1502 C CA . LEU A 1 194 ? -3.779 5.199 -0.233 1 97.5 194 LEU A CA 1
ATOM 1503 C C . LEU A 1 194 ? -4.547 4.039 -0.862 1 97.5 194 LEU A C 1
ATOM 1505 O O . LEU A 1 194 ? -5.262 3.314 -0.169 1 97.5 194 LEU A O 1
ATOM 1509 N N . ARG A 1 195 ? -4.395 3.863 -2.1 1 96.31 195 ARG A N 1
ATOM 1510 C CA . ARG A 1 195 ? -5.094 2.801 -2.818 1 96.31 195 ARG A CA 1
ATOM 1511 C C . ARG A 1 195 ? -4.73 1.431 -2.258 1 96.31 195 ARG A C 1
ATOM 1513 O O . ARG A 1 195 ? -5.605 0.593 -2.033 1 96.31 195 ARG A O 1
ATOM 1520 N N . ALA A 1 196 ? -3.492 1.205 -2.111 1 98 196 ALA A N 1
ATOM 1521 C CA . ALA A 1 196 ? -3.043 -0.073 -1.562 1 98 196 ALA A CA 1
ATOM 1522 C C . ALA A 1 196 ? -3.666 -0.332 -0.194 1 98 196 ALA A C 1
ATOM 1524 O O . ALA A 1 196 ? -4.137 -1.438 0.081 1 98 196 ALA A O 1
ATOM 1525 N N . GLU A 1 197 ? -3.605 0.652 0.644 1 97.69 197 GLU A N 1
ATOM 1526 C CA . GLU A 1 197 ? -4.141 0.498 1.993 1 97.69 197 GLU A CA 1
ATOM 1527 C C . GLU A 1 197 ? -5.641 0.217 1.962 1 97.69 197 GLU A C 1
ATOM 1529 O O . GLU A 1 197 ? -6.164 -0.502 2.816 1 97.69 197 GLU A O 1
ATOM 1534 N N . GLN A 1 198 ? -6.355 0.75 0.986 1 96.5 198 GLN A N 1
ATOM 1535 C CA . GLN A 1 198 ? -7.777 0.474 0.809 1 96.5 198 GLN A CA 1
ATOM 1536 C C . GLN A 1 198 ? -8.008 -0.987 0.432 1 96.5 198 GLN A C 1
ATOM 1538 O O . GLN A 1 198 ? -9.102 -1.522 0.648 1 96.5 198 GLN A O 1
ATOM 1543 N N . LEU A 1 199 ? -6.988 -1.642 -0.091 1 96.69 199 LEU A N 1
ATOM 1544 C CA . LEU A 1 199 ? -7.121 -2.992 -0.624 1 96.69 199 LEU A CA 1
ATOM 1545 C C . LEU A 1 199 ? -6.613 -4.023 0.377 1 96.69 199 LEU A C 1
ATOM 1547 O O . LEU A 1 199 ? -6.672 -5.23 0.117 1 96.69 199 LEU A O 1
ATOM 1551 N N . LYS A 1 200 ? -6.09 -3.547 1.49 1 97.06 200 LYS A N 1
ATOM 1552 C CA . LYS A 1 200 ? -5.719 -4.496 2.537 1 97.06 200 LYS A CA 1
ATOM 1553 C C . LYS A 1 200 ? -6.906 -5.367 2.932 1 97.06 200 LYS A C 1
ATOM 1555 O O . LYS A 1 200 ? -8.031 -4.871 3.064 1 97.06 200 LYS A O 1
ATOM 1560 N N . ARG A 1 201 ? -6.656 -6.613 3.111 1 94.75 201 ARG A N 1
ATOM 1561 C CA . ARG A 1 201 ? -7.684 -7.59 3.469 1 94.75 201 ARG A CA 1
ATOM 1562 C C . ARG A 1 201 ? -8.453 -7.145 4.711 1 94.75 201 ARG A C 1
ATOM 1564 O O . ARG A 1 201 ? -9.68 -7.176 4.727 1 94.75 201 ARG A O 1
ATOM 1571 N N . GLU A 1 202 ? -7.758 -6.656 5.742 1 93.62 202 GLU A N 1
ATOM 1572 C CA . GLU A 1 202 ? -8.359 -6.324 7.027 1 93.62 202 GLU A CA 1
ATOM 1573 C C . GLU A 1 202 ? -9.312 -5.141 6.902 1 93.62 202 GLU A C 1
ATOM 1575 O O . GLU A 1 202 ? -10.211 -4.969 7.73 1 93.62 202 GLU A O 1
ATOM 1580 N N . ARG A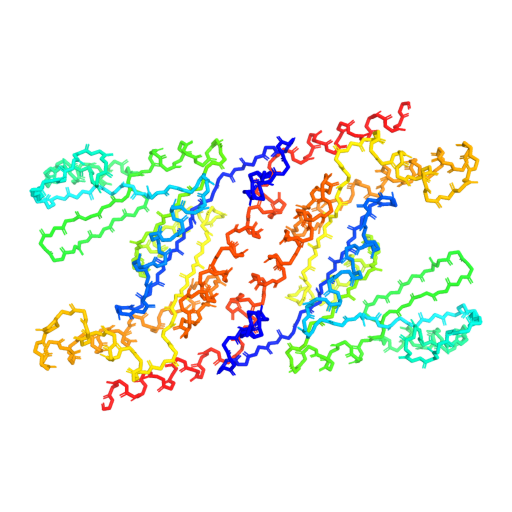 1 203 ? -9.109 -4.367 5.859 1 94.62 203 ARG A N 1
ATOM 1581 C CA . ARG A 1 203 ? -9.93 -3.176 5.664 1 94.62 203 ARG A CA 1
ATOM 1582 C C . ARG A 1 203 ? -11.227 -3.52 4.934 1 94.62 203 ARG A C 1
ATOM 1584 O O . ARG A 1 203 ? -12.203 -2.777 5.012 1 94.62 203 ARG A O 1
ATOM 1591 N N . GLN A 1 204 ? -11.188 -4.578 4.199 1 95.25 204 GLN A N 1
ATOM 1592 C CA . GLN A 1 204 ? -12.344 -5.004 3.412 1 95.25 204 GLN A CA 1
ATOM 1593 C C . GLN A 1 204 ? -13.242 -5.938 4.219 1 95.25 204 GLN A C 1
ATOM 1595 O O . GLN A 1 204 ? -13.211 -7.156 4.027 1 95.25 204 GLN A O 1
ATOM 1600 N N . VAL A 1 205 ? -14.141 -5.422 4.938 1 94.19 205 VAL A N 1
ATOM 1601 C CA . VAL A 1 205 ? -14.883 -6.137 5.965 1 94.19 205 VAL A CA 1
ATOM 1602 C C . VAL A 1 205 ? -15.969 -6.996 5.312 1 94.19 205 VAL A C 1
ATOM 1604 O O . VAL A 1 205 ? -16.5 -7.914 5.941 1 94.19 205 VAL A O 1
ATOM 1607 N N . GLY A 1 206 ? -16.203 -6.762 4.074 1 94.25 206 GLY A N 1
ATOM 1608 C CA . GLY A 1 206 ? -17.234 -7.52 3.387 1 94.25 206 GLY A CA 1
ATOM 1609 C C . GLY A 1 206 ? -16.703 -8.742 2.662 1 94.25 206 GLY A C 1
ATOM 1610 O O . GLY A 1 206 ? -17.469 -9.492 2.051 1 94.25 206 GLY A O 1
ATOM 1611 N N . LEU A 1 207 ? -15.477 -9.008 2.742 1 94.38 207 LEU A N 1
ATOM 1612 C CA . LEU A 1 207 ? -14.852 -10.039 1.923 1 94.38 207 LEU A CA 1
ATOM 1613 C C . LEU A 1 207 ? -15.375 -11.422 2.305 1 94.38 207 LEU A C 1
ATOM 1615 O O . LEU A 1 207 ? -15.586 -12.273 1.437 1 94.38 207 LEU A O 1
ATOM 1619 N N . ASP A 1 208 ? -15.508 -11.664 3.561 1 93.69 208 ASP A N 1
ATOM 1620 C CA . ASP A 1 208 ? -15.977 -12.977 4 1 93.69 208 ASP A CA 1
ATOM 1621 C C . ASP A 1 208 ? -17.328 -13.305 3.393 1 93.69 208 ASP A C 1
ATOM 1623 O O . ASP A 1 208 ? -17.516 -14.391 2.84 1 93.69 208 ASP A O 1
ATOM 1627 N N . ALA A 1 209 ? -18.219 -12.383 3.479 1 93.56 209 ALA A N 1
ATOM 1628 C CA . ALA A 1 209 ? -19.562 -12.57 2.906 1 93.56 209 ALA A CA 1
ATOM 1629 C C . ALA A 1 209 ? -19.484 -12.719 1.389 1 93.56 209 ALA A C 1
ATOM 1631 O O . ALA A 1 209 ? -20.203 -13.523 0.8 1 93.56 209 ALA A O 1
ATOM 1632 N N . PHE A 1 210 ? -18.719 -11.945 0.793 1 94.31 210 PHE A N 1
ATOM 1633 C CA . PHE A 1 210 ? -18.531 -11.961 -0.653 1 94.31 210 PHE A CA 1
ATOM 1634 C C . PHE A 1 210 ? -18.062 -13.328 -1.127 1 94.31 210 PHE A C 1
ATOM 1636 O O . PHE A 1 210 ? -18.672 -13.93 -2.016 1 94.31 210 PHE A O 1
ATOM 1643 N N . VAL A 1 211 ? -17.031 -13.859 -0.508 1 94.06 211 VAL A N 1
ATOM 1644 C CA . VAL A 1 211 ? -16.438 -15.133 -0.901 1 94.06 211 VAL A CA 1
ATOM 1645 C C . VAL A 1 211 ? -17.391 -16.281 -0.551 1 94.06 211 VAL A C 1
ATOM 1647 O O . VAL A 1 211 ? -17.562 -17.219 -1.33 1 94.06 211 VAL A O 1
ATOM 1650 N N . ARG A 1 212 ? -17.984 -16.188 0.599 1 92.19 212 ARG A N 1
ATOM 1651 C CA . ARG A 1 212 ? -18.969 -17.203 0.991 1 92.19 212 ARG A CA 1
ATOM 1652 C C . ARG A 1 212 ? -20.078 -17.297 -0.035 1 92.19 212 ARG A C 1
ATOM 1654 O O . ARG A 1 212 ? -20.516 -18.391 -0.38 1 92.19 212 ARG A O 1
ATOM 1661 N N . GLY A 1 213 ? -20.531 -16.141 -0.47 1 91.75 213 GLY A N 1
ATOM 1662 C CA . GLY A 1 213 ? -21.562 -16.109 -1.495 1 91.75 213 GLY A CA 1
ATOM 1663 C C . GLY A 1 213 ? -21.141 -16.797 -2.779 1 91.75 213 GLY A C 1
ATOM 1664 O O . GLY A 1 213 ? -21.922 -17.562 -3.367 1 91.75 213 GLY A O 1
ATOM 1665 N N . MET A 1 214 ? -20.031 -16.578 -3.217 1 92.06 214 MET A N 1
ATOM 1666 C CA . MET A 1 214 ? -19.516 -17.203 -4.426 1 92.06 214 MET A CA 1
ATOM 1667 C C . MET A 1 214 ? -19.359 -18.703 -4.227 1 92.06 214 MET A C 1
ATOM 1669 O O . MET A 1 214 ? -19.766 -19.5 -5.09 1 92.06 214 MET A O 1
ATOM 1673 N N . ARG A 1 215 ? -18.812 -19.109 -3.1 1 90.88 215 ARG A N 1
ATOM 1674 C CA . ARG A 1 215 ? -18.562 -20.516 -2.838 1 90.88 215 ARG A CA 1
ATOM 1675 C C . ARG A 1 215 ? -19.891 -21.297 -2.762 1 90.88 215 ARG A C 1
ATOM 1677 O O . ARG A 1 215 ? -19.969 -22.438 -3.213 1 90.88 215 ARG A O 1
ATOM 1684 N N . GLN A 1 216 ? -20.875 -20.688 -2.221 1 90.38 216 GLN A N 1
ATOM 1685 C CA . GLN A 1 216 ? -22.188 -21.312 -2.156 1 90.38 216 GLN A CA 1
ATOM 1686 C C . GLN A 1 216 ? -22.75 -21.562 -3.555 1 90.38 216 GLN A C 1
ATOM 1688 O O . GLN A 1 216 ? -23.375 -22.594 -3.805 1 90.38 216 GLN A O 1
ATOM 1693 N N . GLN A 1 217 ? -22.5 -20.656 -4.414 1 89.12 217 GLN A N 1
ATOM 1694 C CA . GLN A 1 217 ? -22.953 -20.797 -5.793 1 89.12 217 GLN A CA 1
ATOM 1695 C C . GLN A 1 217 ? -22.188 -21.906 -6.508 1 89.12 217 GLN A C 1
ATOM 1697 O O . GLN A 1 217 ? -22.734 -22.578 -7.391 1 89.12 217 GLN A O 1
ATOM 1702 N N . LEU A 1 218 ? -21 -22.109 -6.18 1 87.25 218 LEU A N 1
ATOM 1703 C CA . LEU A 1 218 ? -20.141 -23.094 -6.832 1 87.25 218 LEU A CA 1
ATOM 1704 C C . LEU A 1 218 ? -20.438 -24.5 -6.316 1 87.25 218 LEU A C 1
ATOM 1706 O O . LEU A 1 218 ? -20.234 -25.484 -7.035 1 87.25 218 LEU A O 1
ATOM 1710 N N . GLU A 1 219 ? -20.703 -24.688 -5.023 1 80.38 219 GLU A N 1
ATOM 1711 C CA . GLU A 1 219 ? -20.984 -25.984 -4.418 1 80.38 219 GLU A CA 1
ATOM 1712 C C . GLU A 1 219 ? -22.391 -26.453 -4.758 1 80.38 219 GLU A C 1
ATOM 1714 O O . GLU A 1 219 ? -22.719 -27.641 -4.641 1 80.38 219 GLU A O 1
ATOM 1719 N N . GLY A 1 220 ? -23.25 -25.594 -5.145 1 68.06 220 GLY A N 1
ATOM 1720 C CA . GLY A 1 220 ? -24.609 -25.984 -5.488 1 68.06 220 GLY A CA 1
ATOM 1721 C C . GLY A 1 220 ? -24.797 -26.234 -6.973 1 68.06 220 GLY A C 1
ATOM 1722 O O . GLY A 1 220 ? -23.922 -25.891 -7.781 1 68.06 220 GLY A O 1
ATOM 1723 N N . MET B 1 1 ? 9.258 13.008 -23.672 1 20.59 1 MET B N 1
ATOM 1724 C CA . MET B 1 1 ? 8.297 12.242 -22.891 1 20.59 1 MET B CA 1
ATOM 1725 C C . MET B 1 1 ? 8.961 11.594 -21.688 1 20.59 1 MET B C 1
ATOM 1727 O O . MET B 1 1 ? 9.867 10.766 -21.844 1 20.59 1 MET B O 1
ATOM 1731 N N . SER B 1 2 ? 9.297 12.336 -20.625 1 30.56 2 SER B N 1
ATOM 1732 C CA . SER B 1 2 ? 10.062 11.953 -19.438 1 30.56 2 SER B CA 1
ATOM 1733 C C . SER B 1 2 ? 9.641 10.578 -18.938 1 30.56 2 SER B C 1
ATOM 1735 O O . SER B 1 2 ? 8.461 10.227 -18.984 1 30.56 2 SER B O 1
ATOM 1737 N N . ASP B 1 3 ? 10.43 9.594 -19.016 1 31.22 3 ASP B N 1
ATOM 1738 C CA . ASP B 1 3 ? 10.18 8.172 -18.781 1 31.22 3 ASP B CA 1
ATOM 1739 C C . ASP B 1 3 ? 9.328 7.957 -17.531 1 31.22 3 ASP B C 1
ATOM 1741 O O . ASP B 1 3 ? 9.633 8.484 -16.469 1 31.22 3 ASP B O 1
ATOM 1745 N N . GLY B 1 4 ? 8.102 7.926 -17.5 1 33.91 4 GLY B N 1
ATOM 1746 C CA . GLY B 1 4 ? 6.934 7.715 -16.656 1 33.91 4 GLY B CA 1
ATOM 1747 C C . GLY B 1 4 ? 7.184 6.73 -15.531 1 33.91 4 GLY B C 1
ATOM 1748 O O . GLY B 1 4 ? 6.238 6.176 -14.961 1 33.91 4 GLY B O 1
ATOM 1749 N N . THR B 1 5 ? 8.266 5.996 -15.578 1 41.25 5 THR B N 1
ATOM 1750 C CA . THR B 1 5 ? 8.531 5.027 -14.516 1 41.25 5 THR B CA 1
ATOM 1751 C C . THR B 1 5 ? 8.703 5.73 -13.172 1 41.25 5 THR B C 1
ATOM 1753 O O . THR B 1 5 ? 9.664 6.48 -12.984 1 41.25 5 THR B O 1
ATOM 1756 N N . ALA B 1 6 ? 7.699 6.152 -12.664 1 45.41 6 ALA B N 1
ATOM 1757 C CA . ALA B 1 6 ? 7.648 6.855 -11.391 1 45.41 6 ALA B CA 1
ATOM 1758 C C . ALA B 1 6 ? 8.562 6.199 -10.359 1 45.41 6 ALA B C 1
ATOM 1760 O O . ALA B 1 6 ? 8.148 5.285 -9.641 1 45.41 6 ALA B O 1
ATOM 1761 N N . GLY B 1 7 ? 9.844 5.938 -10.688 1 50 7 GLY B N 1
ATOM 1762 C CA . GLY B 1 7 ? 10.773 5.297 -9.773 1 50 7 GLY B CA 1
ATOM 1763 C C . GLY B 1 7 ? 10.93 6.043 -8.461 1 50 7 GLY B C 1
ATOM 1764 O O . GLY B 1 7 ? 10.461 7.176 -8.328 1 50 7 GLY B O 1
ATOM 1765 N N . SER B 1 8 ? 11.172 5.215 -7.324 1 61.06 8 SER B N 1
ATOM 1766 C CA . SER B 1 8 ? 11.609 5.715 -6.023 1 61.06 8 SER B CA 1
ATOM 1767 C C . SER B 1 8 ? 12.742 6.723 -6.172 1 61.06 8 SER B C 1
ATOM 1769 O O . SER B 1 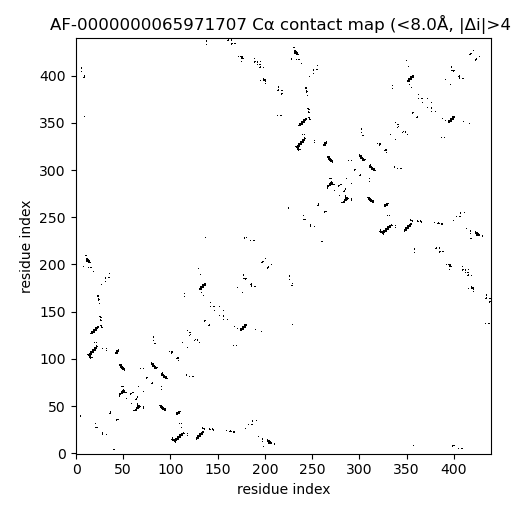8 ? 13.453 6.727 -7.18 1 61.06 8 SER B O 1
ATOM 1771 N N . TYR B 1 9 ? 12.695 7.723 -5.422 1 72.06 9 TYR B N 1
ATOM 1772 C CA . TYR B 1 9 ? 13.797 8.672 -5.355 1 72.06 9 TYR B CA 1
ATOM 1773 C C . TYR B 1 9 ? 15.141 7.941 -5.301 1 72.06 9 TYR B C 1
ATOM 1775 O O . TYR B 1 9 ? 15.359 7.094 -4.434 1 72.06 9 TYR B O 1
ATOM 1783 N N . SER B 1 10 ? 15.93 8.078 -6.27 1 74.75 10 SER B N 1
ATOM 1784 C CA . SER B 1 10 ? 17.172 7.352 -6.48 1 74.75 10 SER B CA 1
ATOM 1785 C C . SER B 1 10 ? 18.156 7.598 -5.34 1 74.75 10 SER B C 1
ATOM 1787 O O . SER B 1 10 ? 19.109 6.84 -5.16 1 74.75 10 SER B O 1
ATOM 1789 N N . GLY B 1 11 ? 17.812 8.414 -4.508 1 83.19 11 GLY B N 1
ATOM 1790 C CA . GLY B 1 11 ? 18.75 8.773 -3.461 1 83.19 11 GLY B CA 1
ATOM 1791 C C . GLY B 1 11 ? 18.609 7.93 -2.209 1 83.19 11 GLY B C 1
ATOM 1792 O O . GLY B 1 11 ? 19.406 8.047 -1.278 1 83.19 11 GLY B O 1
ATOM 1793 N N . VAL B 1 12 ? 17.688 7.031 -2.193 1 92.06 12 VAL B N 1
ATOM 1794 C CA . VAL B 1 12 ? 17.469 6.227 -0.995 1 92.06 12 VAL B CA 1
ATOM 1795 C C . VAL B 1 12 ? 17.5 4.742 -1.357 1 92.06 12 VAL B C 1
ATOM 1797 O O . VAL B 1 12 ? 16.656 4.273 -2.139 1 92.06 12 VAL B O 1
ATOM 1800 N N . GLU B 1 13 ? 18.453 4.008 -0.79 1 93.44 13 GLU B N 1
ATOM 1801 C CA . GLU B 1 13 ? 18.562 2.57 -1.019 1 93.44 13 GLU B CA 1
ATOM 1802 C C . GLU B 1 13 ? 17.375 1.819 -0.423 1 93.44 13 GLU B C 1
ATOM 1804 O O . GLU B 1 13 ? 16.906 2.166 0.658 1 93.44 13 GLU B O 1
ATOM 1809 N N . ARG B 1 14 ? 17.016 0.774 -1.144 1 94.56 14 ARG B N 1
ATOM 1810 C CA . ARG B 1 14 ? 15.922 -0.053 -0.635 1 94.56 14 ARG B CA 1
ATOM 1811 C C . ARG B 1 14 ? 16.234 -1.536 -0.797 1 94.56 14 ARG B C 1
ATOM 1813 O O . ARG B 1 14 ? 17.062 -1.912 -1.633 1 94.56 14 ARG B O 1
ATOM 1820 N N . ARG B 1 15 ? 15.641 -2.363 0.068 1 95.25 15 ARG B N 1
ATOM 1821 C CA . ARG B 1 15 ? 15.609 -3.807 -0.139 1 95.25 15 ARG B CA 1
ATOM 1822 C C . ARG B 1 15 ? 14.414 -4.207 -1.003 1 95.25 15 ARG B C 1
ATOM 1824 O O . ARG B 1 15 ? 13.32 -3.666 -0.848 1 95.25 15 ARG B O 1
ATOM 1831 N N . GLY B 1 16 ? 14.695 -5.148 -1.92 1 96.38 16 GLY B N 1
ATOM 1832 C CA . GLY B 1 16 ? 13.609 -5.652 -2.744 1 96.38 16 GLY B CA 1
ATOM 1833 C C . GLY B 1 16 ? 12.586 -6.457 -1.961 1 96.38 16 GLY B C 1
ATOM 1834 O O . GLY B 1 16 ? 12.781 -6.73 -0.775 1 96.38 16 GLY B O 1
ATOM 1835 N N . LEU B 1 17 ? 11.422 -6.758 -2.631 1 97.81 17 LEU B N 1
ATOM 1836 C CA . LEU B 1 17 ? 10.383 -7.551 -1.976 1 97.81 17 LEU B CA 1
ATOM 1837 C C . LEU B 1 17 ? 9.961 -8.719 -2.854 1 97.81 17 LEU B C 1
ATOM 1839 O O . LEU B 1 17 ? 10.211 -8.727 -4.059 1 97.81 17 LEU B O 1
ATOM 1843 N N . MET B 1 18 ? 9.484 -9.758 -2.166 1 97.81 18 MET B N 1
ATOM 1844 C CA . MET B 1 18 ? 8.836 -10.883 -2.836 1 97.81 18 MET B CA 1
ATOM 1845 C C . MET B 1 18 ? 7.344 -10.617 -3.018 1 97.81 18 MET B C 1
ATOM 1847 O O . MET B 1 18 ? 6.59 -10.602 -2.043 1 97.81 18 MET B O 1
ATOM 1851 N N . PHE B 1 19 ? 6.953 -10.43 -4.223 1 97.88 19 PHE B N 1
ATOM 1852 C CA . PHE B 1 19 ? 5.586 -10.055 -4.559 1 97.88 19 PHE B CA 1
ATOM 1853 C C . PHE B 1 19 ? 4.801 -11.258 -5.062 1 97.88 19 PHE B C 1
ATOM 1855 O O . PHE B 1 19 ? 5.031 -11.727 -6.176 1 97.88 19 PHE B O 1
ATOM 1862 N N . VAL B 1 20 ? 3.861 -1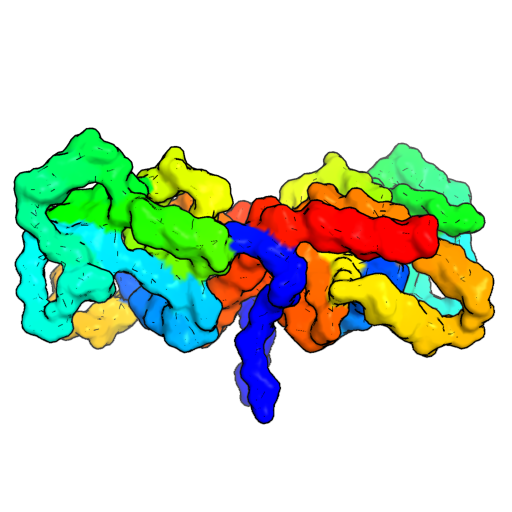1.68 -4.266 1 96.75 20 VAL B N 1
ATOM 1863 C CA . VAL B 1 20 ? 3.129 -12.906 -4.566 1 96.75 20 VAL B CA 1
ATOM 1864 C C . VAL B 1 20 ? 1.749 -12.562 -5.121 1 96.75 20 VAL B C 1
ATOM 1866 O O . VAL B 1 20 ? 1.014 -11.773 -4.527 1 96.75 20 VAL B O 1
ATOM 1869 N N . LEU B 1 21 ? 1.448 -13.141 -6.266 1 95.62 21 LEU B N 1
ATOM 1870 C CA . LEU B 1 21 ? 0.102 -13.094 -6.824 1 95.62 21 LEU B CA 1
ATOM 1871 C C . LEU B 1 21 ? -0.52 -14.484 -6.863 1 95.62 21 LEU B C 1
ATOM 1873 O O . LEU B 1 21 ? 0.074 -15.414 -7.406 1 95.62 21 LEU B O 1
ATOM 1877 N N . SER B 1 22 ? -1.588 -14.602 -6.176 1 93.19 22 SER B N 1
ATOM 1878 C CA . SER B 1 22 ? -2.363 -15.836 -6.211 1 93.19 22 SER B CA 1
ATOM 1879 C C . SER B 1 22 ? -3.801 -15.578 -6.652 1 93.19 22 SER B C 1
ATOM 1881 O O . SER B 1 22 ? -4.309 -14.461 -6.5 1 93.19 22 SER B O 1
ATOM 1883 N N . SER B 1 23 ? -4.391 -16.578 -7.234 1 92.88 23 SER B N 1
ATOM 1884 C CA . SER B 1 23 ? -5.781 -16.484 -7.672 1 92.88 23 SER B CA 1
ATOM 1885 C C . SER B 1 23 ? -6.375 -17.875 -7.914 1 92.88 23 SER B C 1
ATOM 1887 O O . SER B 1 23 ? -5.645 -18.844 -8.117 1 92.88 23 SER B O 1
ATOM 1889 N N . PRO B 1 24 ? -7.738 -17.953 -7.801 1 88.94 24 PRO B N 1
ATOM 1890 C CA . PRO B 1 24 ? -8.32 -19.141 -8.422 1 88.94 24 PRO B CA 1
ATOM 1891 C C . PRO B 1 24 ? -8.109 -19.188 -9.93 1 88.94 24 PRO B C 1
ATOM 1893 O O . PRO B 1 24 ? -7.828 -18.156 -10.547 1 88.94 24 PRO B O 1
ATOM 1896 N N . SER B 1 25 ? -8.117 -20.422 -10.445 1 79.69 25 SER B N 1
ATOM 1897 C CA . SER B 1 25 ? -8 -20.562 -11.891 1 79.69 25 SER B CA 1
ATOM 1898 C C . SER B 1 25 ? -9.062 -19.75 -12.617 1 79.69 25 SER B C 1
ATOM 1900 O O . SER B 1 25 ? -10.234 -19.75 -12.227 1 79.69 25 SER B O 1
ATOM 1902 N N . GLY B 1 26 ? -8.625 -18.953 -13.594 1 80.75 26 GLY B N 1
ATOM 1903 C CA . GLY B 1 26 ? -9.555 -18.172 -14.398 1 80.75 26 GLY B CA 1
ATOM 1904 C C . GLY B 1 26 ? -9.766 -16.766 -13.867 1 80.75 26 GLY B C 1
ATOM 1905 O O . GLY B 1 26 ? -10.547 -15.992 -14.43 1 80.75 26 GLY B O 1
ATOM 1906 N N . ALA B 1 27 ? -9.094 -16.375 -12.898 1 88.81 27 ALA B N 1
ATOM 1907 C CA . ALA B 1 27 ? -9.336 -15.07 -12.289 1 88.81 27 ALA B CA 1
ATOM 1908 C C . ALA B 1 27 ? -8.445 -14 -12.898 1 88.81 27 ALA B C 1
ATOM 1910 O O . ALA B 1 27 ? -8.492 -12.836 -12.492 1 88.81 27 ALA B O 1
ATOM 1911 N N . GLY B 1 28 ? -7.613 -14.312 -13.836 1 85.06 28 GLY B N 1
ATOM 1912 C CA . GLY B 1 28 ? -6.887 -13.305 -14.594 1 85.06 28 GLY B CA 1
ATOM 1913 C C . GLY B 1 28 ? -5.457 -13.117 -14.125 1 85.06 28 GLY B C 1
ATOM 1914 O O . GLY B 1 28 ? -4.793 -12.156 -14.508 1 85.06 28 GLY B O 1
ATOM 1915 N N . LYS B 1 29 ? -4.918 -13.938 -13.305 1 88.75 29 LYS B N 1
ATOM 1916 C CA . LYS B 1 29 ? -3.59 -13.828 -12.711 1 88.75 29 LYS B CA 1
ATOM 1917 C C . LYS B 1 29 ? -2.506 -13.789 -13.781 1 88.75 29 LYS B C 1
ATOM 1919 O O . LYS B 1 29 ? -1.587 -12.977 -13.719 1 88.75 29 LYS B O 1
ATOM 1924 N N . THR B 1 30 ? -2.574 -14.695 -14.773 1 83.06 30 THR B N 1
ATOM 1925 C CA . THR B 1 30 ? -1.558 -14.789 -15.82 1 83.06 30 THR B CA 1
ATOM 1926 C C . THR B 1 30 ? -1.452 -13.469 -16.594 1 83.06 30 THR B C 1
ATOM 1928 O O . THR B 1 30 ? -0.351 -12.969 -16.812 1 83.06 30 THR B O 1
ATOM 1931 N N . THR B 1 31 ? -2.57 -12.922 -17 1 87.44 31 THR B N 1
ATOM 1932 C CA . THR B 1 31 ? -2.609 -11.648 -17.703 1 87.44 31 THR B CA 1
ATOM 1933 C C . THR B 1 31 ? -2.014 -10.539 -16.844 1 87.44 31 THR B C 1
ATOM 1935 O O . THR B 1 31 ? -1.176 -9.766 -17.312 1 87.44 31 THR B O 1
ATOM 1938 N N . LEU B 1 32 ? -2.395 -10.5 -15.586 1 93.94 32 LEU B N 1
ATOM 1939 C CA . LEU B 1 32 ? -1.897 -9.469 -14.68 1 93.94 32 LEU B CA 1
ATOM 1940 C C . LEU B 1 32 ? -0.386 -9.586 -14.508 1 93.94 32 LEU B C 1
ATOM 1942 O O . LEU B 1 32 ? 0.323 -8.578 -14.531 1 93.94 32 LEU B O 1
ATOM 1946 N N . SER B 1 33 ? 0.111 -10.773 -14.336 1 93.31 33 SER B N 1
ATOM 1947 C CA . SER B 1 33 ? 1.54 -11 -14.133 1 93.31 33 SER B CA 1
ATOM 1948 C C . SER B 1 33 ? 2.344 -10.531 -15.344 1 93.31 33 SER B C 1
ATOM 1950 O O . SER B 1 33 ? 3.381 -9.883 -15.195 1 93.31 33 SER B O 1
ATOM 1952 N N . ARG B 1 34 ? 1.877 -10.836 -16.469 1 90.5 34 ARG B N 1
ATOM 1953 C CA . ARG B 1 34 ? 2.555 -10.43 -17.703 1 90.5 34 ARG B CA 1
ATOM 1954 C C . ARG B 1 34 ? 2.605 -8.914 -17.828 1 90.5 34 ARG B C 1
ATOM 1956 O O . ARG B 1 34 ? 3.65 -8.344 -18.141 1 90.5 34 ARG B O 1
ATOM 1963 N N . MET B 1 35 ? 1.463 -8.297 -17.609 1 94.12 35 MET B N 1
ATOM 1964 C CA . MET B 1 35 ? 1.39 -6.84 -17.672 1 94.12 35 MET B CA 1
ATOM 1965 C C . MET B 1 35 ? 2.359 -6.203 -16.672 1 94.12 35 MET B C 1
ATOM 1967 O O . MET B 1 35 ? 3.043 -5.23 -17.016 1 94.12 35 MET B O 1
ATOM 1971 N N . LEU B 1 36 ? 2.422 -6.762 -15.5 1 95.44 36 LEU B N 1
ATOM 1972 C CA . LEU B 1 36 ? 3.277 -6.211 -14.453 1 95.44 36 LEU B CA 1
ATOM 1973 C C . LEU B 1 36 ? 4.746 -6.285 -14.859 1 95.44 36 LEU B C 1
ATOM 1975 O O . LEU B 1 36 ? 5.465 -5.289 -14.789 1 95.44 36 LEU B O 1
A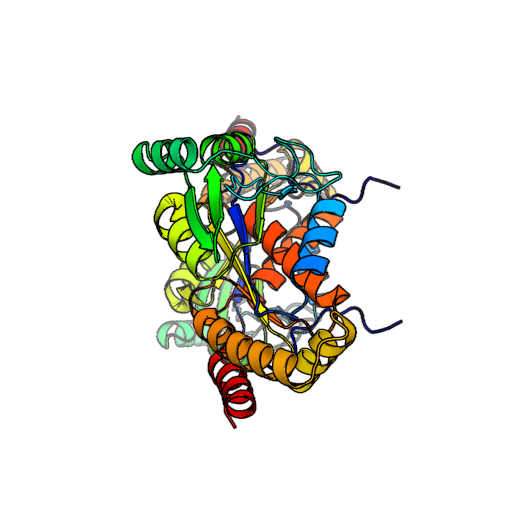TOM 1979 N N . VAL B 1 37 ? 5.172 -7.438 -15.289 1 93.06 37 VAL B N 1
ATOM 1980 C CA . VAL B 1 37 ? 6.574 -7.629 -15.641 1 93.06 37 VAL B CA 1
ATOM 1981 C C . VAL B 1 37 ? 6.934 -6.738 -16.828 1 93.06 37 VAL B C 1
ATOM 1983 O O . VAL B 1 37 ? 8.039 -6.195 -16.891 1 93.06 37 VAL B O 1
ATOM 1986 N N . GLU B 1 38 ? 6.051 -6.566 -17.688 1 93.19 38 GLU B N 1
ATOM 1987 C CA . GLU B 1 38 ? 6.285 -5.75 -18.875 1 93.19 38 GLU B CA 1
ATOM 1988 C C . GLU B 1 38 ? 6.355 -4.266 -18.516 1 93.19 38 GLU B C 1
ATOM 1990 O O . GLU B 1 38 ? 7.16 -3.523 -19.078 1 93.19 38 GLU B O 1
ATOM 1995 N N . GLN B 1 39 ? 5.602 -3.846 -17.594 1 93.25 39 GLN B N 1
ATOM 1996 C CA . GLN B 1 39 ? 5.406 -2.41 -17.422 1 93.25 39 GLN B CA 1
ATOM 1997 C C . GLN B 1 39 ? 6.141 -1.913 -16.172 1 93.25 39 GLN B C 1
ATOM 1999 O O . GLN B 1 39 ? 6.273 -0.705 -15.969 1 93.25 39 GLN B O 1
ATOM 2004 N N . MET B 1 40 ? 6.523 -2.729 -15.336 1 91.62 40 MET B N 1
ATOM 2005 C CA . MET B 1 40 ? 7.188 -2.312 -14.109 1 91.62 40 MET B CA 1
ATOM 2006 C C . MET B 1 40 ? 8.68 -2.645 -14.148 1 91.62 40 MET B C 1
ATOM 2008 O O . MET B 1 40 ? 9.078 -3.754 -13.797 1 91.62 40 MET B O 1
ATOM 2012 N N . PRO B 1 41 ? 9.383 -1.577 -14.406 1 87.44 41 PRO B N 1
ATOM 2013 C CA . PRO B 1 41 ? 10.828 -1.822 -14.406 1 87.44 41 PRO B CA 1
ATOM 2014 C C . PRO B 1 41 ? 11.352 -2.252 -13.039 1 87.44 41 PRO B C 1
ATOM 2016 O O . PRO B 1 41 ? 10.891 -1.757 -12.008 1 87.44 41 PRO B O 1
ATOM 2019 N N . GLY B 1 42 ? 12.148 -3.23 -12.891 1 89.19 42 GLY B N 1
ATOM 2020 C CA . GLY B 1 42 ? 12.727 -3.699 -11.641 1 89.19 42 GLY B CA 1
ATOM 2021 C C . GLY B 1 42 ? 12.008 -4.91 -11.078 1 89.19 42 GLY B C 1
ATOM 2022 O O . GLY B 1 42 ? 12.438 -5.477 -10.07 1 89.19 42 GLY B O 1
ATOM 2023 N N . LEU B 1 43 ? 10.844 -5.141 -11.695 1 94.75 43 LEU B N 1
ATOM 2024 C CA . LEU B 1 43 ? 10.117 -6.348 -11.312 1 94.75 43 LEU B CA 1
ATOM 2025 C C . LEU B 1 43 ? 10.461 -7.508 -12.242 1 94.75 43 LEU B C 1
ATOM 2027 O O . LEU B 1 43 ? 10.32 -7.391 -13.461 1 94.75 43 LEU B O 1
ATOM 2031 N N . GLN B 1 44 ? 10.93 -8.586 -11.672 1 93.69 44 GLN B N 1
ATOM 2032 C CA . GLN B 1 44 ? 11.242 -9.758 -12.477 1 93.69 44 GLN B CA 1
ATOM 2033 C C . GLN B 1 44 ? 10.484 -10.992 -11.977 1 93.69 44 GLN B C 1
ATOM 2035 O O . GLN B 1 44 ? 10.172 -11.086 -10.789 1 93.69 44 GLN B O 1
ATOM 2040 N N . MET B 1 45 ? 10.312 -11.922 -12.867 1 93.88 45 MET B N 1
ATOM 2041 C CA . MET B 1 45 ? 9.656 -13.18 -12.5 1 93.88 45 MET B CA 1
ATOM 2042 C C . MET B 1 45 ? 10.633 -14.109 -11.781 1 93.88 45 MET B C 1
ATOM 2044 O O . MET B 1 45 ? 11.797 -14.211 -12.164 1 93.88 45 MET B O 1
ATOM 2048 N N . SER B 1 46 ? 10.125 -14.766 -10.805 1 94.69 46 SER B N 1
ATOM 2049 C CA . SER B 1 46 ? 10.906 -15.836 -10.195 1 94.69 46 SER B CA 1
ATOM 2050 C C . SER B 1 46 ? 11.055 -17.016 -11.141 1 94.69 46 SER B C 1
ATOM 2052 O O . SER B 1 46 ? 10.078 -17.453 -11.758 1 94.69 46 SER B O 1
ATOM 2054 N N . VAL B 1 47 ? 12.203 -17.484 -11.336 1 93.44 47 VAL B N 1
ATOM 2055 C CA . VAL B 1 47 ? 12.438 -18.672 -12.156 1 93.44 47 VAL B CA 1
ATOM 2056 C C . VAL B 1 47 ? 12.445 -19.906 -11.273 1 93.44 47 VAL B C 1
ATOM 2058 O O . VAL B 1 47 ? 13.273 -20.031 -10.367 1 93.44 47 VAL B O 1
ATOM 2061 N N . SER B 1 48 ? 11.555 -20.797 -11.57 1 93.12 48 SER B N 1
ATOM 2062 C CA . SER B 1 48 ? 11.43 -22 -10.758 1 93.12 48 SER B CA 1
ATOM 2063 C C . SER B 1 48 ? 12.305 -23.125 -11.289 1 93.12 48 SER B C 1
ATOM 2065 O O . SER B 1 48 ? 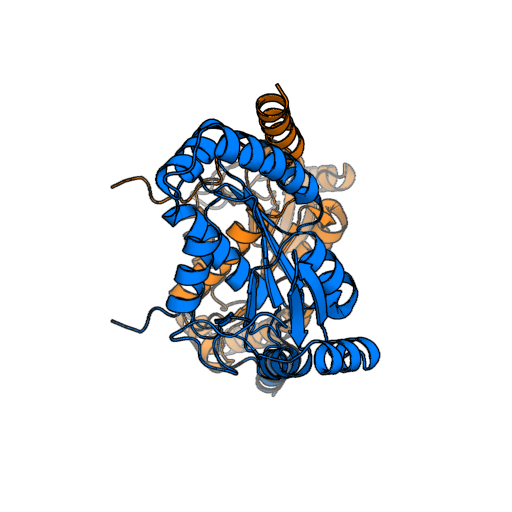12.672 -23.125 -12.469 1 93.12 48 SER B O 1
ATOM 2067 N N . ALA B 1 49 ? 12.68 -24 -10.336 1 95.44 49 ALA B N 1
ATOM 2068 C CA . ALA B 1 49 ? 13.203 -25.297 -10.734 1 95.44 49 ALA B CA 1
ATOM 2069 C C . ALA B 1 49 ? 12.07 -26.297 -10.945 1 95.44 49 ALA B C 1
ATOM 2071 O O . ALA B 1 49 ? 11.031 -26.219 -10.289 1 95.44 49 ALA B O 1
ATOM 2072 N N . THR B 1 50 ? 12.242 -27.141 -11.906 1 94.69 50 THR B N 1
ATOM 2073 C CA . THR B 1 50 ? 11.211 -28.156 -12.125 1 94.69 50 THR B CA 1
ATOM 2074 C C . THR B 1 50 ? 11.836 -29.469 -12.602 1 94.69 50 THR B C 1
ATOM 2076 O O . THR B 1 50 ? 12.922 -29.469 -13.18 1 94.69 50 THR B O 1
ATOM 2079 N N . THR B 1 51 ? 11.164 -30.547 -12.258 1 96.44 51 THR B N 1
ATOM 2080 C CA . THR B 1 51 ? 11.586 -31.859 -12.727 1 96.44 51 THR B CA 1
ATOM 2081 C C . THR B 1 51 ? 10.875 -32.219 -14.023 1 96.44 51 THR B C 1
ATOM 2083 O O . THR B 1 51 ? 11.148 -33.281 -14.617 1 96.44 51 THR B O 1
ATOM 2086 N N . ARG B 1 52 ? 9.984 -31.344 -14.422 1 90.75 52 ARG B N 1
ATOM 2087 C CA . ARG B 1 52 ? 9.297 -31.594 -15.688 1 90.75 52 ARG B CA 1
ATOM 2088 C C . ARG B 1 52 ? 10.258 -31.469 -16.859 1 90.75 52 ARG B C 1
ATOM 2090 O O . ARG B 1 52 ? 11.148 -30.609 -16.859 1 90.75 52 ARG B O 1
ATOM 2097 N N . PRO B 1 53 ? 10.031 -32.344 -17.891 1 91.62 53 PRO B N 1
ATOM 2098 C CA . PRO B 1 53 ? 10.875 -32.156 -19.078 1 91.62 53 PRO B CA 1
ATOM 2099 C C . PRO B 1 53 ? 10.648 -30.812 -19.766 1 91.62 53 PRO B C 1
ATOM 2101 O O . PRO B 1 53 ? 9.555 -30.266 -19.703 1 91.62 53 PRO B O 1
ATOM 2104 N N . MET B 1 54 ? 11.727 -30.359 -20.391 1 92.5 54 MET B N 1
ATOM 2105 C CA . MET B 1 54 ? 11.68 -29.094 -21.125 1 92.5 54 MET B CA 1
ATOM 2106 C C . MET B 1 54 ? 10.773 -29.203 -22.344 1 92.5 54 MET B C 1
ATOM 2108 O O . MET B 1 54 ? 10.836 -30.188 -23.078 1 92.5 54 MET B O 1
ATOM 2112 N N . ARG B 1 55 ? 9.898 -28.172 -22.531 1 88.38 55 ARG B N 1
ATOM 2113 C CA . ARG B 1 55 ? 9.094 -28.094 -23.75 1 88.38 55 ARG B CA 1
ATOM 2114 C C . ARG B 1 55 ? 9.844 -27.359 -24.859 1 88.38 55 ARG B C 1
ATOM 2116 O O . ARG B 1 55 ? 10.789 -26.625 -24.594 1 88.38 55 ARG B O 1
ATOM 2123 N N . PRO B 1 56 ? 9.391 -27.641 -26.094 1 90.12 56 PRO B N 1
ATOM 2124 C CA . PRO B 1 56 ? 10.039 -26.922 -27.188 1 90.12 56 PRO B CA 1
ATOM 2125 C C . PRO B 1 56 ? 9.984 -25.406 -27.016 1 90.12 56 PRO B C 1
ATOM 2127 O O . PRO B 1 56 ? 8.945 -24.859 -26.656 1 90.12 56 PRO B O 1
ATOM 2130 N N . GLY B 1 57 ? 11.102 -24.75 -27.141 1 92.62 57 GLY B N 1
ATOM 2131 C CA . GLY B 1 57 ? 11.172 -23.297 -27.047 1 92.62 57 GLY B CA 1
ATOM 2132 C C . GLY B 1 57 ? 11.594 -22.812 -25.672 1 92.62 57 GLY B C 1
ATOM 2133 O O . GLY B 1 57 ? 11.977 -21.656 -25.5 1 92.62 57 GLY B O 1
ATOM 2134 N N . GLU B 1 58 ? 11.461 -23.688 -24.672 1 91.62 58 GLU B N 1
ATOM 2135 C CA . GLU B 1 58 ? 11.867 -23.281 -23.328 1 91.62 58 GLU B CA 1
ATOM 2136 C C . GLU B 1 58 ? 13.391 -23.266 -23.188 1 91.62 58 GLU B C 1
ATOM 2138 O O . GLU B 1 58 ? 14.086 -24.016 -23.875 1 91.62 58 GLU B O 1
ATOM 2143 N N . VAL B 1 59 ? 13.867 -22.328 -22.422 1 94.44 59 VAL B N 1
ATOM 2144 C CA . VAL B 1 59 ? 15.297 -22.172 -22.203 1 94.44 59 VAL B CA 1
ATOM 2145 C C . VAL B 1 59 ? 15.617 -22.375 -20.734 1 94.44 59 VAL B C 1
ATOM 2147 O O . VAL B 1 59 ? 14.992 -21.766 -19.859 1 94.44 59 VAL B O 1
ATOM 2150 N N . ASP B 1 60 ? 16.609 -23.266 -20.422 1 94.69 60 ASP B N 1
ATOM 2151 C CA . ASP B 1 60 ? 17.062 -23.516 -19.062 1 94.69 60 ASP B CA 1
ATOM 2152 C C . ASP B 1 60 ? 17.641 -22.25 -18.422 1 94.69 60 ASP B C 1
ATOM 2154 O O . ASP B 1 60 ? 18.438 -21.547 -19.047 1 94.69 60 ASP B O 1
ATOM 2158 N N . GLY B 1 61 ? 17.219 -21.984 -17.234 1 91.25 61 GLY B N 1
ATOM 2159 C CA . GLY B 1 61 ? 17.688 -20.797 -16.531 1 91.25 61 GLY B CA 1
ATOM 2160 C C . GLY B 1 61 ? 16.844 -19.562 -16.812 1 91.25 61 GLY B C 1
ATOM 2161 O O . GLY B 1 61 ? 16.969 -18.547 -16.109 1 91.25 61 GLY B O 1
ATOM 2162 N N . ARG B 1 62 ? 16.031 -19.656 -17.781 1 90.19 62 ARG B N 1
ATOM 2163 C CA . ARG B 1 62 ? 15.172 -18.531 -18.141 1 90.19 62 ARG B CA 1
ATOM 2164 C C . ARG B 1 62 ? 13.711 -18.859 -17.859 1 90.19 62 ARG B C 1
ATOM 2166 O O . ARG B 1 62 ? 13.039 -18.141 -17.109 1 90.19 62 ARG B O 1
ATOM 2173 N N . ASP B 1 63 ? 13.227 -19.922 -18.406 1 88.5 63 ASP B N 1
ATOM 2174 C CA . ASP B 1 63 ? 11.844 -20.344 -18.188 1 88.5 63 ASP B CA 1
ATOM 2175 C C . ASP B 1 63 ? 11.711 -21.141 -16.891 1 88.5 63 ASP B C 1
ATOM 2177 O O . ASP B 1 63 ? 10.773 -20.922 -16.125 1 88.5 63 ASP B O 1
ATOM 2181 N N . TYR B 1 64 ? 12.609 -22.031 -16.75 1 93.25 64 TYR B N 1
ATOM 2182 C CA . TYR B 1 64 ? 12.781 -22.844 -15.555 1 93.25 64 TYR B CA 1
ATOM 2183 C C . TYR B 1 64 ? 14.234 -23.281 -15.398 1 93.25 64 TYR B C 1
ATOM 2185 O O . TYR B 1 64 ? 15.016 -23.203 -16.344 1 93.25 64 TYR B O 1
ATOM 2193 N N . TYR B 1 65 ? 14.633 -23.656 -14.234 1 95.75 65 TYR B N 1
ATOM 2194 C CA . TYR B 1 65 ? 15.781 -24.531 -14.047 1 95.75 65 TYR B CA 1
ATOM 2195 C C . TYR B 1 65 ? 15.367 -26 -14.133 1 95.75 65 TYR B C 1
ATOM 2197 O O . TYR B 1 65 ? 14.711 -26.516 -13.234 1 95.75 65 TYR B O 1
ATOM 2205 N N . PHE B 1 66 ? 15.773 -26.578 -15.266 1 96.94 66 PHE B N 1
ATOM 2206 C CA . PHE B 1 66 ? 15.367 -27.969 -15.445 1 96.94 66 PHE B CA 1
ATOM 2207 C C . PHE B 1 66 ? 16.359 -28.906 -14.781 1 96.94 66 PHE B C 1
ATOM 2209 O O . PHE B 1 66 ? 17.547 -28.922 -15.133 1 96.94 66 PHE B O 1
ATOM 2216 N N . VAL B 1 67 ? 15.844 -29.672 -13.875 1 97.12 67 VAL B N 1
ATOM 2217 C CA . VAL B 1 67 ? 16.672 -30.625 -13.141 1 97.12 67 VAL B CA 1
ATOM 2218 C C . VAL B 1 67 ? 15.969 -31.969 -13.047 1 97.12 67 VAL B C 1
ATOM 2220 O O . VAL B 1 67 ? 14.742 -32.062 -13.172 1 97.12 67 VAL B O 1
ATOM 2223 N N . ASP B 1 68 ? 16.719 -33 -12.891 1 96.44 68 ASP B N 1
ATOM 2224 C CA . ASP B 1 68 ? 16.078 -34.312 -12.703 1 96.44 68 ASP B CA 1
ATOM 2225 C C . ASP B 1 68 ? 15.641 -34.5 -11.25 1 96.44 68 ASP B C 1
ATOM 2227 O O . ASP B 1 68 ? 15.93 -33.656 -10.398 1 96.44 68 ASP B O 1
ATOM 2231 N N . ARG B 1 69 ? 14.938 -35.531 -10.984 1 96.06 69 ARG B N 1
ATOM 2232 C CA . ARG B 1 69 ? 14.336 -35.75 -9.672 1 96.06 69 ARG B CA 1
ATOM 2233 C C . ARG B 1 69 ? 15.406 -35.906 -8.602 1 96.06 69 ARG B C 1
ATOM 2235 O O . ARG B 1 69 ? 15.312 -35.312 -7.527 1 96.06 69 ARG B O 1
ATOM 2242 N N . PRO B 1 70 ? 16.5 -36.688 -8.805 1 97.06 70 PRO B N 1
ATOM 2243 C CA . PRO B 1 70 ? 17.547 -36.781 -7.777 1 97.06 70 PRO B CA 1
ATOM 2244 C C . PRO B 1 70 ? 18.156 -35.438 -7.414 1 97.06 70 PRO B C 1
ATOM 2246 O O . PRO B 1 70 ? 18.359 -35.156 -6.23 1 97.06 70 PRO B O 1
ATOM 2249 N N . LYS B 1 71 ? 18.438 -34.688 -8.383 1 97.19 71 LYS B N 1
ATOM 2250 C CA . LYS B 1 71 ? 18.984 -33.375 -8.125 1 97.19 71 LYS B CA 1
ATOM 2251 C C . LYS B 1 71 ? 18 -32.5 -7.355 1 97.19 71 LYS B C 1
ATOM 2253 O O . LYS B 1 71 ? 18.391 -31.766 -6.441 1 97.19 71 LYS B O 1
ATOM 2258 N N . PHE B 1 72 ? 16.75 -32.531 -7.723 1 97.62 72 PHE B N 1
ATOM 2259 C CA . PHE B 1 72 ? 15.719 -31.766 -7.016 1 97.62 72 PHE B CA 1
ATOM 2260 C C . PHE B 1 72 ? 15.664 -32.188 -5.547 1 97.62 72 PHE B C 1
ATOM 2262 O O . PHE B 1 72 ? 15.609 -31.312 -4.664 1 97.62 72 PHE B O 1
ATOM 2269 N N . ASP B 1 73 ? 15.742 -33.438 -5.328 1 96.31 73 ASP B N 1
ATOM 2270 C CA . ASP B 1 73 ? 15.703 -33.969 -3.963 1 96.31 73 ASP B CA 1
ATOM 2271 C C . ASP B 1 73 ? 16.906 -33.469 -3.16 1 96.31 73 ASP B C 1
ATOM 2273 O O . ASP B 1 73 ? 16.781 -33.156 -1.973 1 96.31 73 ASP B O 1
ATOM 2277 N N . GLU B 1 74 ? 18 -33.469 -3.789 1 97.56 74 GLU B N 1
ATOM 2278 C CA . GLU B 1 74 ? 19.203 -32.938 -3.15 1 97.56 74 GLU B CA 1
ATOM 2279 C C . GLU B 1 74 ? 19 -31.469 -2.746 1 97.56 74 GLU B C 1
ATOM 2281 O O . GLU B 1 74 ? 19.406 -31.062 -1.652 1 97.56 74 GLU B O 1
ATOM 2286 N N . MET B 1 75 ? 18.453 -30.75 -3.631 1 96.75 75 MET B N 1
ATOM 2287 C CA . MET B 1 75 ? 18.219 -29.328 -3.383 1 96.75 75 MET B CA 1
ATOM 2288 C C . MET B 1 75 ? 17.25 -29.141 -2.223 1 96.75 75 MET B C 1
ATOM 2290 O O . MET B 1 75 ? 17.422 -28.234 -1.4 1 96.75 75 MET B O 1
ATOM 2294 N N . VAL B 1 76 ? 16.219 -29.969 -2.166 1 94.94 76 VAL B N 1
ATOM 2295 C CA . VAL B 1 76 ? 15.266 -29.938 -1.055 1 94.94 76 VAL B CA 1
ATOM 2296 C C . VAL B 1 76 ? 16 -30.219 0.253 1 94.94 76 VAL B C 1
ATOM 2298 O O . VAL B 1 76 ? 15.852 -29.484 1.231 1 94.94 76 VAL B O 1
ATOM 2301 N N . GLY B 1 77 ? 16.797 -31.266 0.247 1 95.5 77 GLY B N 1
ATOM 2302 C CA . GLY B 1 77 ? 17.531 -31.656 1.431 1 95.5 77 GLY B CA 1
ATOM 2303 C C . GLY B 1 77 ? 18.5 -30.594 1.907 1 95.5 77 GLY B C 1
ATOM 2304 O O . GLY B 1 77 ? 18.75 -30.469 3.109 1 95.5 77 GLY B O 1
ATOM 2305 N N . ALA B 1 78 ? 19.062 -29.844 1.005 1 96.31 78 ALA B N 1
ATOM 2306 C CA . ALA B 1 78 ? 20.047 -28.812 1.308 1 96.31 78 ALA B CA 1
ATOM 2307 C C . ALA B 1 78 ? 19.359 -27.5 1.672 1 96.31 78 ALA B C 1
ATOM 2309 O O . ALA B 1 78 ? 20.031 -26.5 1.941 1 96.31 78 ALA B O 1
ATOM 2310 N N . GLY B 1 79 ? 18.078 -27.406 1.622 1 93.56 79 GLY B N 1
ATOM 2311 C CA . GLY B 1 79 ? 17.359 -26.203 1.974 1 93.56 79 GLY B CA 1
ATOM 2312 C C . GLY B 1 79 ? 17.516 -25.078 0.953 1 93.56 79 GLY B C 1
ATOM 2313 O O . GLY B 1 79 ? 17.531 -23.906 1.311 1 93.56 79 GLY B O 1
ATOM 2314 N N . GLU B 1 80 ? 17.562 -25.422 -0.264 1 95.5 80 GLU B N 1
ATOM 2315 C CA . GLU B 1 80 ? 17.891 -24.438 -1.302 1 95.5 80 GLU B CA 1
ATOM 2316 C C . GLU B 1 80 ? 16.625 -23.766 -1.823 1 95.5 80 GLU B C 1
ATOM 2318 O O . GLU B 1 80 ? 16.703 -22.781 -2.566 1 95.5 80 GLU B O 1
ATOM 2323 N N . PHE B 1 81 ? 15.453 -24.312 -1.463 1 95.88 81 PHE B N 1
ATOM 2324 C CA . PHE B 1 81 ? 14.211 -23.781 -2.002 1 95.88 81 PHE B CA 1
ATOM 2325 C C . PHE B 1 81 ? 13.516 -22.891 -0.972 1 95.88 81 PHE B C 1
ATOM 2327 O O . PHE B 1 81 ? 13.477 -23.219 0.214 1 95.88 81 PHE B O 1
ATOM 2334 N N . LEU B 1 82 ? 13.016 -21.703 -1.441 1 95 82 LEU B N 1
ATOM 2335 C CA . LEU B 1 82 ? 12.102 -20.891 -0.638 1 95 82 LEU B CA 1
ATOM 2336 C C . LEU B 1 82 ? 10.766 -21.594 -0.464 1 95 82 LEU B C 1
ATOM 2338 O O . LEU B 1 82 ? 10.141 -21.5 0.596 1 95 82 LEU B O 1
ATOM 2342 N N . GLU B 1 83 ? 10.375 -22.266 -1.487 1 93.5 83 GLU B N 1
ATOM 2343 C CA . GLU B 1 83 ? 9.172 -23.094 -1.527 1 93.5 83 GLU B CA 1
ATOM 2344 C C . GLU B 1 83 ? 9.266 -24.156 -2.611 1 93.5 83 GLU B C 1
ATOM 2346 O O . GLU B 1 83 ? 10.031 -24.016 -3.568 1 93.5 83 GLU B O 1
ATOM 2351 N N . TRP B 1 84 ? 8.57 -25.219 -2.361 1 91.62 84 TRP B N 1
ATOM 2352 C CA . TRP B 1 84 ? 8.461 -26.234 -3.395 1 91.62 84 TRP B CA 1
ATOM 2353 C C . TRP B 1 84 ? 7.215 -27.094 -3.178 1 91.62 84 TRP B C 1
ATOM 2355 O O . TRP B 1 84 ? 6.625 -27.078 -2.098 1 91.62 84 TRP B O 1
ATOM 2365 N N . ALA B 1 85 ? 6.766 -27.703 -4.238 1 87.69 85 ALA B N 1
ATOM 2366 C CA . ALA B 1 85 ? 5.594 -28.578 -4.156 1 87.69 85 ALA B CA 1
ATOM 2367 C C . ALA B 1 85 ? 5.598 -29.609 -5.27 1 87.69 85 ALA B C 1
ATOM 2369 O O . ALA B 1 85 ? 6.34 -29.484 -6.246 1 87.69 85 ALA B O 1
ATOM 2370 N N . ASN B 1 86 ? 4.824 -30.625 -4.984 1 86.5 86 ASN B N 1
ATOM 2371 C CA . ASN B 1 86 ? 4.52 -31.594 -6.035 1 86.5 86 ASN B CA 1
ATOM 2372 C C . ASN B 1 86 ? 3.309 -31.172 -6.855 1 86.5 86 ASN B C 1
ATOM 2374 O O . ASN B 1 86 ? 2.281 -30.781 -6.297 1 86.5 86 ASN B O 1
ATOM 2378 N N . VAL B 1 87 ? 3.516 -31.156 -8.141 1 75.75 87 VAL B N 1
ATOM 2379 C CA . VAL B 1 87 ? 2.418 -30.875 -9.055 1 75.75 87 VAL B CA 1
ATOM 2380 C C . VAL B 1 87 ? 2.238 -32.031 -10.031 1 75.75 87 VAL B C 1
ATOM 2382 O O . VAL B 1 87 ? 2.977 -32.125 -11.016 1 75.75 87 VAL B O 1
ATOM 2385 N N . PHE B 1 88 ? 1.192 -32.688 -9.742 1 76.19 88 PHE B N 1
ATOM 2386 C CA . PHE B 1 88 ? 0.981 -33.938 -10.469 1 76.19 88 PHE B CA 1
ATOM 2387 C C . PHE B 1 88 ? 2.219 -34.812 -10.391 1 76.19 88 PHE B C 1
ATOM 2389 O O . PHE B 1 88 ? 2.637 -35.219 -9.305 1 76.19 88 PHE B O 1
ATOM 2396 N N . ASP B 1 89 ? 2.875 -34.969 -11.648 1 85 89 ASP B N 1
ATOM 2397 C CA . ASP B 1 89 ? 3.975 -35.938 -11.703 1 85 89 ASP B CA 1
ATOM 2398 C C . ASP B 1 89 ? 5.324 -35.219 -11.602 1 85 89 ASP B C 1
ATOM 2400 O O . ASP B 1 89 ? 6.375 -35.875 -11.711 1 85 89 ASP B O 1
ATOM 2404 N N . ASN B 1 90 ? 5.242 -34 -11.422 1 89.19 90 ASN B N 1
ATOM 2405 C CA . ASN B 1 90 ? 6.48 -33.219 -11.398 1 89.19 90 ASN B CA 1
ATOM 2406 C C . ASN B 1 90 ? 6.586 -32.375 -10.141 1 89.19 90 ASN B C 1
ATOM 2408 O O . ASN B 1 90 ? 5.648 -32.312 -9.344 1 89.19 90 ASN B O 1
ATOM 2412 N N . ARG B 1 91 ? 7.793 -31.875 -9.953 1 92.56 91 ARG B N 1
ATOM 2413 C CA . ARG B 1 91 ? 8.07 -31.016 -8.805 1 92.56 91 ARG B CA 1
ATOM 2414 C C . ARG B 1 91 ? 8.477 -29.609 -9.258 1 92.56 91 ARG B C 1
ATOM 2416 O O . ARG B 1 91 ? 9.141 -29.453 -10.281 1 92.56 91 ARG B O 1
ATOM 2423 N N . TYR B 1 92 ? 8.016 -28.719 -8.586 1 91.5 92 TYR B N 1
ATOM 2424 C CA . TYR B 1 92 ? 8.383 -27.328 -8.812 1 91.5 92 TYR B CA 1
ATOM 2425 C C . TYR B 1 92 ? 8.875 -26.672 -7.523 1 91.5 92 TYR B C 1
ATOM 2427 O O . TYR B 1 92 ? 8.383 -26.984 -6.438 1 91.5 92 TYR B O 1
ATOM 2435 N N . GLY B 1 93 ? 9.914 -25.828 -7.633 1 94.5 93 GLY B N 1
ATOM 2436 C CA . GLY B 1 93 ? 10.414 -25.078 -6.488 1 94.5 93 GLY B CA 1
ATOM 2437 C C . GLY B 1 93 ? 11.117 -23.797 -6.871 1 94.5 93 GLY B C 1
ATOM 2438 O O . GLY B 1 93 ? 11.656 -23.688 -7.973 1 94.5 93 GLY B O 1
ATOM 2439 N N . THR B 1 94 ? 11.102 -22.859 -6.012 1 95.12 94 THR B N 1
ATOM 2440 C CA . THR B 1 94 ? 11.789 -21.594 -6.234 1 95.12 94 THR B CA 1
ATOM 2441 C C . THR B 1 94 ? 13.133 -21.562 -5.508 1 95.12 94 THR B C 1
ATOM 2443 O O . THR B 1 94 ? 13.172 -21.531 -4.273 1 95.12 94 THR B O 1
ATOM 2446 N N . PRO B 1 95 ? 14.211 -21.516 -6.242 1 95.38 95 PRO B N 1
ATOM 2447 C CA . PRO B 1 95 ? 15.508 -21.438 -5.578 1 95.38 95 PRO B CA 1
ATOM 2448 C C . PRO B 1 95 ? 15.695 -20.141 -4.793 1 95.38 95 PRO B C 1
ATOM 2450 O O . PRO B 1 95 ? 15.312 -19.062 -5.266 1 95.38 95 PRO B O 1
ATOM 2453 N N . ARG B 1 96 ? 16.328 -20.234 -3.707 1 95.44 96 ARG B N 1
ATOM 2454 C CA . ARG B 1 96 ? 16.484 -19.141 -2.756 1 95.44 96 ARG B CA 1
ATOM 2455 C C . ARG B 1 96 ? 17.516 -18.125 -3.232 1 95.44 96 ARG B C 1
ATOM 2457 O O . ARG B 1 96 ? 17.281 -16.922 -3.207 1 95.44 96 ARG B O 1
ATOM 2464 N N . ALA B 1 97 ? 18.562 -18.578 -3.674 1 95 97 ALA B N 1
ATOM 2465 C CA . ALA B 1 97 ? 19.75 -17.75 -3.889 1 95 97 ALA B CA 1
ATOM 2466 C C . ALA B 1 97 ? 19.484 -16.641 -4.898 1 95 97 ALA B C 1
ATOM 2468 O O . ALA B 1 97 ? 19.75 -15.469 -4.633 1 95 97 ALA B O 1
ATOM 2469 N N . PRO B 1 98 ? 18.922 -16.984 -6.062 1 94.88 98 PRO B N 1
ATOM 2470 C CA . PRO B 1 98 ? 18.672 -15.906 -7.02 1 94.88 98 PRO B CA 1
ATOM 2471 C C . PRO B 1 98 ? 17.703 -14.852 -6.492 1 94.88 98 PRO B C 1
ATOM 2473 O O . PRO B 1 98 ? 17.844 -13.664 -6.801 1 94.88 98 PRO B O 1
ATOM 2476 N N . VAL B 1 99 ? 16.734 -15.258 -5.758 1 95.88 99 VAL B N 1
ATOM 2477 C CA . VAL B 1 99 ? 15.75 -14.336 -5.203 1 95.88 99 VAL B CA 1
ATOM 2478 C C . VAL B 1 99 ? 16.422 -13.422 -4.18 1 95.88 99 VAL B C 1
ATOM 2480 O O . VAL B 1 99 ? 16.266 -12.195 -4.238 1 95.88 99 VAL B O 1
ATOM 2483 N N . GLU B 1 100 ? 17.203 -13.977 -3.295 1 95.56 100 GLU B N 1
ATOM 2484 C CA . GLU B 1 100 ? 17.891 -13.195 -2.268 1 95.56 100 GLU B CA 1
ATOM 2485 C C . GLU B 1 100 ? 18.859 -12.195 -2.889 1 95.56 100 GLU B C 1
ATOM 2487 O O . GLU B 1 100 ? 18.984 -11.062 -2.414 1 95.56 100 GLU B O 1
ATOM 2492 N N . ALA B 1 101 ? 19.531 -12.602 -3.9 1 95.75 101 ALA B N 1
ATOM 2493 C CA . ALA B 1 101 ? 20.453 -11.703 -4.602 1 95.75 101 ALA B CA 1
ATOM 2494 C C . ALA B 1 101 ? 19.703 -10.508 -5.191 1 95.75 101 ALA B C 1
ATOM 2496 O O . ALA B 1 101 ? 20.172 -9.375 -5.117 1 95.75 101 ALA B O 1
ATOM 2497 N N . ALA B 1 102 ? 18.609 -10.766 -5.824 1 95.5 102 ALA B N 1
ATOM 2498 C CA . ALA B 1 102 ? 17.797 -9.695 -6.398 1 95.5 102 ALA B CA 1
ATOM 2499 C C . ALA B 1 102 ? 17.328 -8.727 -5.316 1 95.5 102 ALA B C 1
ATOM 2501 O O . ALA B 1 102 ? 17.469 -7.512 -5.461 1 95.5 102 ALA B O 1
ATOM 2502 N N . LEU B 1 103 ? 16.812 -9.227 -4.223 1 96.31 103 LEU B N 1
ATOM 2503 C CA . LEU B 1 103 ? 16.281 -8.398 -3.141 1 96.31 103 LEU B CA 1
ATOM 2504 C C . LEU B 1 103 ? 17.375 -7.512 -2.555 1 96.31 103 LEU B C 1
ATOM 2506 O O . LEU B 1 103 ? 17.125 -6.355 -2.203 1 96.31 103 LEU B O 1
ATOM 2510 N N . ALA B 1 104 ? 18.547 -8.023 -2.459 1 95.06 104 ALA B N 1
ATOM 2511 C CA . ALA B 1 104 ? 19.656 -7.324 -1.826 1 95.06 104 ALA B CA 1
ATOM 2512 C C . ALA B 1 104 ? 20.016 -6.062 -2.604 1 95.06 104 ALA B C 1
ATOM 2514 O O . ALA B 1 104 ? 20.578 -5.113 -2.037 1 95.06 104 ALA B O 1
ATOM 2515 N N . VAL B 1 105 ? 19.672 -6.043 -3.873 1 94.5 105 VAL B N 1
ATOM 2516 C CA . VAL B 1 105 ? 20.047 -4.883 -4.672 1 94.5 105 VAL B CA 1
ATOM 2517 C C . VAL B 1 105 ? 18.812 -4.062 -5.008 1 94.5 105 VAL B C 1
ATOM 2519 O O . VAL B 1 105 ? 18.812 -3.281 -5.965 1 94.5 105 VAL B O 1
ATOM 2522 N N . GLY B 1 106 ? 17.734 -4.324 -4.352 1 94.31 106 GLY B N 1
ATOM 2523 C CA . GLY B 1 106 ? 16.562 -3.486 -4.438 1 94.31 106 GLY B CA 1
ATOM 2524 C C . GLY B 1 106 ? 15.609 -3.904 -5.543 1 94.31 106 GLY B C 1
ATOM 2525 O O . GLY B 1 106 ? 14.695 -3.156 -5.902 1 94.31 106 GLY B O 1
ATOM 2526 N N . ARG B 1 107 ? 15.852 -5.066 -6.094 1 95.62 107 ARG B N 1
ATOM 2527 C CA . ARG B 1 107 ? 14.969 -5.566 -7.148 1 95.62 107 ARG B CA 1
ATOM 2528 C C . ARG B 1 107 ? 13.852 -6.422 -6.57 1 95.62 107 ARG B C 1
ATOM 2530 O O . ARG B 1 107 ? 14.078 -7.207 -5.645 1 95.62 107 ARG B O 1
ATOM 2537 N N . ASP B 1 108 ? 12.688 -6.219 -7.152 1 97.62 108 ASP B N 1
ATOM 2538 C CA . ASP B 1 108 ? 11.523 -6.977 -6.703 1 97.62 108 ASP B CA 1
ATOM 2539 C C . ASP B 1 108 ? 11.328 -8.234 -7.547 1 97.62 108 ASP B C 1
ATOM 2541 O O . ASP B 1 108 ? 11.672 -8.258 -8.727 1 97.62 108 ASP B O 1
ATOM 2545 N N . VAL B 1 109 ? 10.773 -9.266 -6.879 1 97.38 109 VAL B N 1
ATOM 2546 C CA . VAL B 1 109 ? 10.586 -10.547 -7.555 1 97.38 109 VAL B CA 1
ATOM 2547 C C . VAL B 1 109 ? 9.117 -10.953 -7.484 1 97.38 109 VAL B C 1
ATOM 2549 O O . VAL B 1 109 ? 8.523 -10.992 -6.402 1 97.38 109 VAL B O 1
ATOM 2552 N N . LEU B 1 110 ? 8.562 -11.266 -8.633 1 97.12 110 LEU B N 1
ATOM 2553 C CA . LEU B 1 110 ? 7.168 -11.68 -8.734 1 97.12 110 LEU B CA 1
ATOM 2554 C C . LEU B 1 110 ? 7.047 -13.203 -8.656 1 97.12 110 LEU B C 1
ATOM 2556 O O . LEU B 1 110 ? 7.766 -13.922 -9.352 1 97.12 110 LEU B O 1
ATOM 2560 N N . PHE B 1 111 ? 6.188 -13.617 -7.746 1 94.5 111 PHE B N 1
ATOM 2561 C CA . PHE B 1 111 ? 5.883 -15.031 -7.578 1 94.5 111 PHE B CA 1
ATOM 2562 C C . PHE B 1 111 ? 4.469 -15.344 -8.055 1 94.5 111 PHE B C 1
ATOM 2564 O O . PHE B 1 111 ? 3.5 -14.758 -7.559 1 94.5 111 PHE B O 1
ATOM 2571 N N . ASP B 1 112 ? 4.398 -16.203 -9.031 1 88.75 112 ASP B N 1
ATOM 2572 C CA . ASP B 1 112 ? 3.117 -16.75 -9.469 1 88.75 112 ASP B CA 1
ATOM 2573 C C . ASP B 1 112 ? 2.889 -18.156 -8.898 1 88.75 112 ASP B C 1
ATOM 2575 O O . ASP B 1 112 ? 3.174 -19.156 -9.562 1 88.75 112 ASP B O 1
ATOM 2579 N N . ILE B 1 113 ? 2.445 -18.203 -7.676 1 85.44 113 ILE B N 1
ATOM 2580 C CA . ILE B 1 113 ? 2.307 -19.484 -6.988 1 85.44 113 ILE B CA 1
ATOM 2581 C C . ILE B 1 113 ? 0.93 -19.578 -6.332 1 85.44 113 ILE B C 1
ATOM 2583 O O . ILE B 1 113 ? 0.217 -18.578 -6.234 1 85.44 113 ILE B O 1
ATOM 2587 N N . ASP B 1 114 ? 0.55 -20.766 -5.973 1 83.19 114 ASP B N 1
ATOM 2588 C CA . ASP B 1 114 ? -0.737 -20.969 -5.312 1 83.19 114 ASP B CA 1
ATOM 2589 C C . ASP B 1 114 ? -0.627 -20.719 -3.809 1 83.19 114 ASP B C 1
ATOM 2591 O O . ASP B 1 114 ? 0.417 -20.266 -3.322 1 83.19 114 ASP B O 1
ATOM 2595 N N . TRP B 1 115 ? -1.789 -20.969 -3.16 1 87.25 115 TRP B N 1
ATOM 2596 C CA . TRP B 1 115 ? -1.886 -20.641 -1.74 1 87.25 115 TRP B CA 1
ATOM 2597 C C . TRP B 1 115 ? -0.92 -21.484 -0.919 1 87.25 115 TRP B C 1
ATOM 2599 O O . TRP B 1 115 ? -0.366 -21.016 0.078 1 87.25 115 TRP B O 1
ATOM 2609 N N . GLN B 1 116 ? -0.627 -22.672 -1.295 1 85.19 116 GLN B N 1
ATOM 2610 C CA . GLN B 1 116 ? 0.312 -23.516 -0.562 1 85.19 116 GLN B CA 1
ATOM 2611 C C . GLN B 1 116 ? 1.729 -22.953 -0.637 1 85.19 116 GLN B C 1
ATOM 2613 O O . GLN B 1 116 ? 2.426 -22.875 0.376 1 85.19 116 GLN B O 1
ATOM 2618 N N . GLY B 1 117 ? 2.131 -22.656 -1.863 1 87.69 117 GLY B N 1
ATOM 2619 C CA . GLY B 1 117 ? 3.43 -22.016 -2.025 1 87.69 117 GLY B CA 1
ATOM 2620 C C . GLY B 1 117 ? 3.561 -20.719 -1.252 1 87.69 117 GLY B C 1
ATOM 2621 O O . GLY B 1 117 ? 4.613 -20.438 -0.677 1 87.69 117 GLY B O 1
ATOM 2622 N N . THR B 1 118 ? 2.484 -19.953 -1.274 1 90.94 118 THR B N 1
ATOM 2623 C CA . THR B 1 118 ? 2.477 -18.688 -0.561 1 90.94 118 THR B CA 1
ATOM 2624 C C . THR B 1 118 ? 2.684 -18.906 0.936 1 90.94 118 THR B C 1
ATOM 2626 O O . THR B 1 118 ? 3.449 -18.172 1.574 1 90.94 118 THR B O 1
ATOM 2629 N N . GLN B 1 119 ? 2.062 -19.875 1.464 1 90.5 119 GLN B N 1
ATOM 2630 C CA . GLN B 1 119 ? 2.203 -20.188 2.885 1 90.5 119 GLN B CA 1
ATOM 2631 C C . GLN B 1 119 ? 3.641 -20.562 3.227 1 90.5 119 GLN B C 1
ATOM 2633 O O . GLN B 1 119 ? 4.18 -20.109 4.242 1 90.5 119 GLN B O 1
ATOM 2638 N N . GLN B 1 120 ? 4.277 -21.344 2.43 1 91.31 120 GLN B N 1
ATOM 2639 C CA . GLN B 1 120 ? 5.668 -21.734 2.635 1 91.31 120 GLN B CA 1
ATOM 2640 C C . GLN B 1 120 ? 6.594 -20.531 2.582 1 91.31 120 GLN B C 1
ATOM 2642 O O . GLN B 1 120 ? 7.477 -20.375 3.43 1 91.31 120 GLN B O 1
ATOM 2647 N N . LEU B 1 121 ? 6.32 -19.703 1.605 1 92.81 121 LEU B N 1
ATOM 2648 C CA . LEU B 1 121 ? 7.148 -18.516 1.419 1 92.81 121 LEU B CA 1
ATOM 2649 C C . LEU B 1 121 ? 7.055 -17.594 2.627 1 92.81 121 LEU B C 1
ATOM 2651 O O . LEU B 1 121 ? 8.07 -17.109 3.115 1 92.81 121 LEU B O 1
ATOM 2655 N N . ARG B 1 122 ? 5.871 -17.359 3.062 1 92.25 122 ARG B N 1
ATOM 2656 C CA . ARG B 1 122 ? 5.645 -16.469 4.203 1 92.25 122 ARG B CA 1
ATOM 2657 C C . ARG B 1 122 ? 6.352 -17 5.449 1 92.25 122 ARG B C 1
ATOM 2659 O O . ARG B 1 122 ? 6.91 -16.219 6.227 1 92.25 122 ARG B O 1
ATOM 2666 N N . SER B 1 123 ? 6.344 -18.25 5.68 1 90 123 SER B N 1
ATOM 2667 C CA . SER B 1 123 ? 6.957 -18.859 6.852 1 90 123 SER B CA 1
ATOM 2668 C C . SER B 1 123 ? 8.477 -18.688 6.832 1 90 123 SER B C 1
ATOM 2670 O O . SER B 1 123 ? 9.109 -18.594 7.883 1 90 123 SER B O 1
ATOM 2672 N N . ARG B 1 124 ? 9.039 -18.516 5.695 1 87.94 124 ARG B N 1
ATOM 2673 C CA . ARG B 1 124 ? 10.492 -18.531 5.562 1 87.94 124 ARG B CA 1
ATOM 2674 C C . ARG B 1 124 ? 11.047 -17.125 5.371 1 87.94 124 ARG B C 1
ATOM 2676 O O . ARG B 1 124 ? 12.211 -16.859 5.676 1 87.94 124 ARG B O 1
ATOM 2683 N N . ALA B 1 125 ? 10.219 -16.234 4.871 1 88.12 125 ALA B N 1
ATOM 2684 C CA . ALA B 1 125 ? 10.727 -14.93 4.473 1 88.12 125 ALA B CA 1
ATOM 2685 C C . ALA B 1 125 ? 9.797 -13.812 4.945 1 88.12 125 ALA B C 1
ATOM 2687 O O . ALA B 1 125 ? 9.875 -12.688 4.453 1 88.12 125 ALA B O 1
ATOM 2688 N N . GLY B 1 126 ? 9.031 -13.969 5.871 1 80.62 126 GLY B N 1
ATOM 2689 C CA . GLY B 1 126 ? 7.852 -13.242 6.324 1 80.62 126 GLY B CA 1
ATOM 2690 C C . GLY B 1 126 ? 7.898 -11.766 6.008 1 80.62 126 GLY B C 1
ATOM 2691 O O . GLY B 1 126 ? 7.105 -11.266 5.203 1 80.62 126 GLY B O 1
ATOM 2692 N N . SER B 1 127 ? 8.883 -10.953 6.375 1 87.12 127 SER B N 1
ATOM 2693 C CA . SER B 1 127 ? 8.828 -9.5 6.215 1 87.12 127 SER B CA 1
ATOM 2694 C C . SER B 1 127 ? 9.109 -9.094 4.777 1 87.12 127 SER B C 1
ATOM 2696 O O . SER B 1 127 ? 8.797 -7.969 4.375 1 87.12 127 SER B O 1
ATOM 2698 N N . ASP B 1 128 ? 9.602 -10.039 3.977 1 95.44 128 ASP B N 1
ATOM 2699 C CA . ASP B 1 128 ? 9.938 -9.734 2.59 1 95.44 128 ASP B CA 1
ATOM 2700 C C . ASP B 1 128 ? 8.766 -10.047 1.66 1 95.44 128 ASP B C 1
ATOM 2702 O O . ASP B 1 128 ? 8.773 -9.664 0.488 1 95.44 128 ASP B O 1
ATOM 2706 N N . VAL B 1 129 ? 7.773 -10.664 2.254 1 96.81 129 VAL B N 1
ATOM 2707 C CA . VAL B 1 129 ? 6.703 -11.18 1.402 1 96.81 129 VAL B CA 1
ATOM 2708 C C . VAL B 1 129 ? 5.523 -10.211 1.412 1 96.81 129 VAL B C 1
ATOM 2710 O O . VAL B 1 129 ? 5.082 -9.766 2.477 1 96.81 129 VAL B O 1
ATOM 2713 N N . VAL B 1 130 ? 5.098 -9.805 0.293 1 98.12 130 VAL B N 1
ATOM 2714 C CA . VAL B 1 130 ? 3.838 -9.102 0.054 1 98.12 130 VAL B CA 1
ATOM 2715 C C . VAL B 1 130 ? 2.908 -9.984 -0.779 1 98.12 130 VAL B C 1
ATOM 2717 O O . VAL B 1 130 ? 3.25 -10.367 -1.898 1 98.12 130 VAL B O 1
ATOM 2720 N N . SER B 1 131 ? 1.746 -10.297 -0.242 1 97.62 131 SER B N 1
ATOM 2721 C CA . SER B 1 131 ? 0.884 -11.266 -0.915 1 97.62 131 SER B CA 1
ATOM 2722 C C . SER B 1 131 ? -0.436 -10.625 -1.337 1 97.62 131 SER B C 1
ATOM 2724 O O . SER B 1 131 ? -1.077 -9.93 -0.545 1 97.62 131 SER B O 1
ATOM 2726 N N . VAL B 1 132 ? -0.813 -10.891 -2.607 1 98.12 132 VAL B N 1
ATOM 2727 C CA . VAL B 1 132 ? -2.043 -10.375 -3.203 1 98.12 132 VAL B CA 1
ATOM 2728 C C . VAL B 1 132 ? -2.891 -11.539 -3.721 1 98.12 132 VAL B C 1
ATOM 2730 O O . VAL B 1 132 ? -2.393 -12.398 -4.449 1 98.12 132 VAL B O 1
ATOM 2733 N N . PHE B 1 133 ? -4.121 -11.625 -3.301 1 97.5 133 PHE B N 1
ATOM 2734 C CA . PHE B 1 133 ? -5.074 -12.602 -3.82 1 97.5 133 PHE B CA 1
ATOM 2735 C C . PHE B 1 133 ? -6.062 -11.938 -4.773 1 97.5 133 PHE B C 1
ATOM 2737 O O . PHE B 1 133 ? -6.723 -10.961 -4.406 1 97.5 133 PHE B O 1
ATOM 2744 N N . ILE B 1 134 ? -6.156 -12.445 -6 1 97 134 ILE B N 1
ATOM 2745 C CA . ILE B 1 134 ? -7.066 -11.914 -7.012 1 97 134 ILE B CA 1
ATOM 2746 C C . ILE B 1 134 ? -8.359 -12.727 -7.012 1 97 134 ILE B C 1
ATOM 2748 O O . ILE B 1 134 ? -8.328 -13.953 -7.141 1 97 134 ILE B O 1
ATOM 2752 N N . LEU B 1 135 ? -9.445 -12.094 -6.836 1 96.38 135 LEU B N 1
ATOM 2753 C CA . LEU B 1 135 ? -10.758 -12.719 -6.875 1 96.38 135 LEU B CA 1
ATOM 2754 C C . LEU B 1 135 ? -11.508 -12.344 -8.148 1 96.38 135 LEU B C 1
ATOM 2756 O O . LEU B 1 135 ? -11.359 -11.219 -8.648 1 96.38 135 LEU B O 1
ATOM 2760 N N . PRO B 1 136 ? -12.305 -13.32 -8.68 1 95.19 136 PRO B N 1
ATOM 2761 C CA . PRO B 1 136 ? -13.25 -12.922 -9.719 1 95.19 136 PRO B CA 1
ATOM 2762 C C . PRO B 1 136 ? -14.398 -12.078 -9.188 1 95.19 136 PRO B C 1
ATOM 2764 O O . PRO B 1 136 ? -14.695 -12.117 -7.984 1 95.19 136 PRO B O 1
ATOM 2767 N N . PRO B 1 137 ? -14.992 -11.344 -10.062 1 95.19 137 PRO B N 1
ATOM 2768 C CA . PRO B 1 137 ? -16.094 -10.508 -9.586 1 95.19 137 PRO B CA 1
ATOM 2769 C C . PRO B 1 137 ? -17.375 -11.312 -9.32 1 95.19 137 PRO B C 1
ATOM 2771 O O . PRO B 1 137 ? -18.266 -10.836 -8.617 1 95.19 137 PRO B O 1
ATOM 2774 N N . SER B 1 138 ? -17.469 -12.461 -9.969 1 94.19 138 SER B N 1
ATOM 2775 C CA . SER B 1 138 ? -18.641 -13.344 -9.82 1 94.19 138 SER B CA 1
ATOM 2776 C C . SER B 1 138 ? -18.328 -14.75 -10.32 1 94.19 138 SER B C 1
ATOM 2778 O O . SER B 1 138 ? -17.328 -14.961 -11.016 1 94.19 138 SER B O 1
ATOM 2780 N N . VAL B 1 139 ? -19.172 -15.633 -9.922 1 92.62 139 VAL B N 1
ATOM 2781 C CA . VAL B 1 139 ? -19.047 -17 -10.406 1 92.62 139 VAL B CA 1
ATOM 2782 C C . VAL B 1 139 ? -19.281 -17.047 -11.914 1 92.62 139 VAL B C 1
ATOM 2784 O O . VAL B 1 139 ? -18.578 -17.75 -12.641 1 92.62 139 VAL B O 1
ATOM 2787 N N . GLN B 1 140 ? -20.234 -16.297 -12.312 1 92.06 140 GLN B N 1
ATOM 2788 C CA . GLN B 1 140 ? -20.562 -16.234 -13.734 1 92.06 140 GLN B CA 1
ATOM 2789 C C . GLN B 1 140 ? -19.375 -15.75 -14.555 1 92.06 140 GLN B C 1
ATOM 2791 O O . GLN B 1 140 ? -19.062 -16.297 -15.609 1 92.06 140 GLN B O 1
ATOM 2796 N N . ALA B 1 141 ? -18.781 -14.719 -14.078 1 91.75 141 ALA B N 1
ATOM 2797 C CA . ALA B 1 141 ? -17.609 -14.18 -14.773 1 91.75 141 ALA B CA 1
ATOM 2798 C C . ALA B 1 141 ? -16.5 -15.211 -14.828 1 91.75 141 ALA B C 1
ATOM 2800 O O . ALA B 1 141 ? -15.836 -15.367 -15.859 1 91.75 141 ALA B O 1
ATOM 2801 N N . LEU B 1 142 ? -16.266 -15.914 -13.75 1 91.25 142 LEU B N 1
ATOM 2802 C CA . LEU B 1 142 ? -15.25 -16.953 -13.68 1 91.25 142 LEU B CA 1
ATOM 2803 C C . LEU B 1 142 ? -15.523 -18.047 -14.695 1 91.25 142 LEU B C 1
ATOM 2805 O O . LEU B 1 142 ? -14.633 -18.453 -15.445 1 91.25 142 LEU B O 1
ATOM 2809 N N . GLU B 1 143 ? -16.703 -18.5 -14.734 1 89.56 143 GLU B N 1
ATOM 2810 C CA . GLU B 1 143 ? -17.109 -19.562 -15.664 1 89.56 143 GLU B CA 1
ATOM 2811 C C . GLU B 1 143 ? -16.906 -19.125 -17.109 1 89.56 143 GLU B C 1
ATOM 2813 O O . GLU B 1 143 ? -16.391 -19.891 -17.922 1 89.56 143 GLU B O 1
ATOM 2818 N N . HIS B 1 144 ? -17.344 -17.984 -17.375 1 89.56 144 HIS B N 1
ATOM 2819 C CA . HIS B 1 144 ? -17.188 -17.438 -18.734 1 89.56 144 HIS B CA 1
ATOM 2820 C C . HIS B 1 144 ? -15.719 -17.438 -19.156 1 89.56 144 HIS B C 1
ATOM 2822 O O . HIS B 1 144 ? -15.383 -17.844 -20.266 1 89.56 144 HIS B O 1
ATOM 2828 N N . ARG B 1 145 ? -14.883 -16.984 -18.281 1 86.25 145 ARG B N 1
ATOM 2829 C CA . ARG B 1 145 ? -13.453 -16.906 -18.578 1 86.25 145 ARG B CA 1
ATOM 2830 C C . ARG B 1 145 ? -12.859 -18.297 -18.766 1 86.25 145 ARG B C 1
ATOM 2832 O O . ARG B 1 145 ? -12.008 -18.5 -19.641 1 86.25 145 ARG B O 1
ATOM 2839 N N . LEU B 1 146 ? -13.273 -19.297 -17.969 1 83.62 146 LEU B N 1
ATOM 2840 C CA . LEU B 1 146 ? -12.797 -20.672 -18.094 1 83.62 146 LEU B CA 1
ATOM 2841 C C . LEU B 1 146 ? -13.25 -21.297 -19.406 1 83.62 146 LEU B C 1
ATOM 2843 O O . LEU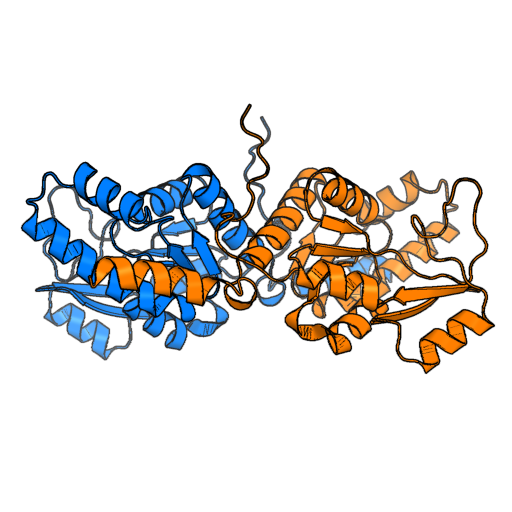 B 1 146 ? -12.508 -22.062 -20.016 1 83.62 146 LEU B O 1
ATOM 2847 N N . HIS B 1 147 ? -14.422 -20.891 -19.844 1 82.44 147 HIS B N 1
ATOM 2848 C CA . HIS B 1 147 ? -14.945 -21.391 -21.109 1 82.44 147 HIS B CA 1
ATOM 2849 C C . HIS B 1 147 ? -14.18 -20.797 -22.281 1 82.44 147 HIS B C 1
ATOM 2851 O O . HIS B 1 147 ? -13.914 -21.5 -23.266 1 82.44 147 HIS B O 1
ATOM 2857 N N . THR B 1 148 ? -13.914 -19.594 -22.25 1 78.69 148 THR B N 1
ATOM 2858 C CA . THR B 1 148 ? -13.266 -18.891 -23.344 1 78.69 148 THR B CA 1
ATOM 2859 C C . THR B 1 148 ? -11.812 -19.344 -23.5 1 78.69 148 THR B C 1
ATOM 2861 O O . THR B 1 148 ? -11.273 -19.375 -24.609 1 78.69 148 THR B O 1
ATOM 2864 N N . ARG B 1 149 ? -11.125 -19.75 -22.531 1 67.31 149 ARG B N 1
ATOM 2865 C CA . ARG B 1 149 ? -9.711 -20.109 -22.562 1 67.31 149 ARG B CA 1
ATOM 2866 C C . ARG B 1 149 ? -9.523 -21.5 -23.172 1 67.31 149 ARG B C 1
ATOM 2868 O O . ARG B 1 149 ? -8.617 -21.703 -23.984 1 67.31 149 ARG B O 1
ATOM 2875 N N . ALA B 1 150 ? -9.977 -22.625 -22.625 1 62.66 150 ALA B N 1
ATOM 2876 C CA . ALA B 1 150 ? -9.57 -23.969 -23 1 62.66 150 ALA B CA 1
ATOM 2877 C C . ALA B 1 150 ? -10.727 -24.734 -23.641 1 62.66 150 ALA B C 1
ATOM 2879 O O . ALA B 1 150 ? -11.828 -24.781 -23.109 1 62.66 150 ALA B O 1
ATOM 2880 N N . GLN B 1 151 ? -11.273 -24.266 -24.75 1 65.94 151 GLN B N 1
ATOM 2881 C CA . GLN B 1 151 ? -12.305 -25.062 -25.391 1 65.94 151 GLN B CA 1
ATOM 2882 C C . GLN B 1 151 ? -12.516 -26.391 -24.656 1 65.94 151 GLN B C 1
ATOM 2884 O O . GLN B 1 151 ? -12.484 -27.453 -25.266 1 65.94 151 GLN B O 1
ATOM 2889 N N . ASP B 1 152 ? -12.625 -26.375 -23.328 1 70 152 ASP B N 1
ATOM 2890 C CA . ASP B 1 152 ? -12.766 -27.562 -22.5 1 70 152 ASP B CA 1
ATOM 2891 C C . ASP B 1 152 ? -14.211 -28.062 -22.469 1 70 152 ASP B C 1
ATOM 2893 O O . ASP B 1 152 ? -15.133 -27.297 -22.781 1 70 152 ASP B O 1
ATOM 2897 N N . SER B 1 153 ? -14.312 -29.328 -22.234 1 80.19 153 SER B N 1
ATOM 2898 C CA . SER B 1 153 ? -15.641 -29.906 -22.062 1 80.19 153 SER B CA 1
ATOM 2899 C C . SER B 1 153 ? -16.328 -29.344 -20.828 1 80.19 153 SER B C 1
ATOM 2901 O O . SER B 1 153 ? -15.688 -28.75 -19.969 1 80.19 153 SER B O 1
ATOM 2903 N N . HIS B 1 154 ? -17.625 -29.547 -20.766 1 82.38 154 HIS B N 1
ATOM 2904 C CA . HIS B 1 154 ? -18.422 -29.078 -19.641 1 82.38 154 HIS B CA 1
ATOM 2905 C C . HIS B 1 154 ? -17.969 -29.75 -18.344 1 82.38 154 HIS B C 1
ATOM 2907 O O . HIS B 1 154 ? -17.953 -29.109 -17.281 1 82.38 154 HIS B O 1
ATOM 2913 N N . GLU B 1 155 ? -17.656 -30.984 -18.469 1 83.12 155 GLU B N 1
ATOM 2914 C CA . GLU B 1 155 ? -17.203 -31.734 -17.297 1 83.12 155 GLU B CA 1
ATOM 2915 C C . GLU B 1 155 ? -15.891 -31.172 -16.75 1 83.12 155 GLU B C 1
ATOM 2917 O O . GLU B 1 155 ? -15.727 -31.031 -15.547 1 83.12 155 GLU B O 1
ATOM 2922 N N . VAL B 1 156 ? -15.047 -30.906 -17.625 1 79.62 156 VAL B N 1
ATOM 2923 C CA . VAL B 1 156 ? -13.75 -30.344 -17.25 1 79.62 156 VAL B CA 1
ATOM 2924 C C . VAL B 1 156 ? -13.945 -28.984 -16.594 1 79.62 156 VAL B C 1
ATOM 2926 O O . VAL B 1 156 ? -13.336 -28.688 -15.57 1 79.62 156 VAL B O 1
ATOM 2929 N N . ILE B 1 157 ? -14.844 -28.234 -17.078 1 84.5 157 ILE B N 1
ATOM 2930 C CA . ILE B 1 157 ? -15.094 -26.891 -16.578 1 84.5 157 ILE B CA 1
ATOM 2931 C C . ILE B 1 157 ? -15.703 -26.984 -15.172 1 84.5 157 ILE B C 1
ATOM 2933 O O . ILE B 1 157 ? -15.312 -26.234 -14.273 1 84.5 157 ILE B O 1
ATOM 2937 N N . ARG B 1 158 ? -16.625 -27.891 -15.023 1 85.62 158 ARG B N 1
ATOM 2938 C CA . ARG B 1 158 ? -17.219 -28.094 -13.703 1 85.62 158 ARG B CA 1
ATOM 2939 C C . ARG B 1 158 ? -16.156 -28.438 -12.664 1 85.62 158 ARG B C 1
ATOM 2941 O O . ARG B 1 158 ? -16.219 -27.953 -11.531 1 85.62 158 ARG B O 1
ATOM 2948 N N . GLY B 1 159 ? -15.312 -29.281 -13.016 1 84.5 159 GLY B N 1
ATOM 2949 C CA . GLY B 1 159 ? -14.203 -29.609 -12.125 1 84.5 159 GLY B CA 1
ATOM 2950 C C . GLY B 1 159 ? -13.336 -28.422 -11.773 1 84.5 159 GLY B C 1
ATOM 2951 O O . GLY B 1 159 ? -12.953 -28.25 -10.617 1 84.5 159 GLY B O 1
ATOM 2952 N N . ARG B 1 160 ? -13.07 -27.641 -12.711 1 82.75 160 ARG B N 1
ATOM 2953 C CA . ARG B 1 160 ? -12.258 -26.453 -12.5 1 82.75 160 ARG B CA 1
ATOM 2954 C C . ARG B 1 160 ? -12.977 -25.453 -11.609 1 82.75 160 ARG B C 1
ATOM 2956 O O . ARG B 1 160 ? -12.344 -24.781 -10.781 1 82.75 160 ARG B O 1
ATOM 2963 N N . MET B 1 161 ? -14.25 -25.406 -11.812 1 88.62 161 MET B N 1
ATOM 2964 C CA . MET B 1 161 ? -15.055 -24.516 -10.992 1 88.62 161 MET B CA 1
ATOM 2965 C C . MET B 1 161 ? -15.031 -24.938 -9.531 1 88.62 161 MET B C 1
ATOM 2967 O O . MET B 1 161 ? -14.891 -24.094 -8.641 1 88.62 161 MET B O 1
ATOM 2971 N N . LYS B 1 162 ? -15.172 -26.203 -9.297 1 86.69 162 LYS B N 1
ATOM 2972 C CA . LYS B 1 162 ? -15.102 -26.719 -7.938 1 86.69 162 LYS B CA 1
ATOM 2973 C C . LYS B 1 162 ? -13.734 -26.438 -7.312 1 86.69 162 LYS B C 1
ATOM 2975 O O . LYS B 1 162 ? -13.656 -26 -6.16 1 86.69 162 LYS B O 1
ATOM 2980 N N . LYS B 1 163 ? -12.742 -26.672 -8.016 1 85.56 163 LYS B N 1
ATOM 2981 C CA . LYS B 1 163 ? -11.383 -26.391 -7.559 1 85.56 163 LYS B CA 1
ATOM 2982 C C . LYS B 1 163 ? -11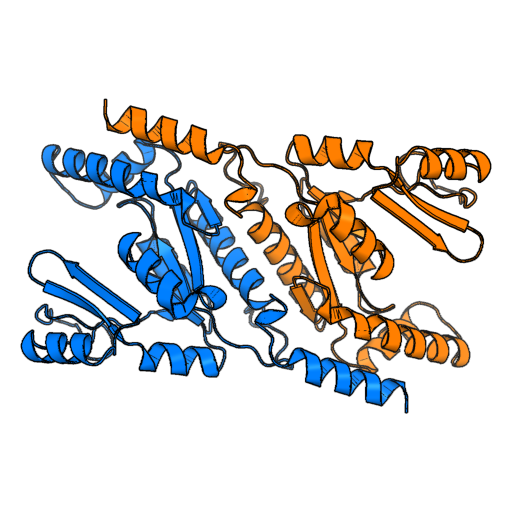.195 -24.922 -7.258 1 85.56 163 LYS B C 1
ATOM 2984 O O . LYS B 1 163 ? -10.555 -24.562 -6.266 1 85.56 163 LYS B O 1
ATOM 2989 N N . ALA B 1 164 ? -11.758 -24.094 -8.07 1 88.81 164 ALA B N 1
ATOM 2990 C CA . ALA B 1 164 ? -11.68 -22.656 -7.875 1 88.81 164 ALA B CA 1
ATOM 2991 C C . ALA B 1 164 ? -12.328 -22.25 -6.551 1 88.81 164 ALA B C 1
ATOM 2993 O O . ALA B 1 164 ? -11.82 -21.375 -5.852 1 88.81 164 ALA B O 1
ATOM 2994 N N . GLY B 1 165 ? -13.414 -22.844 -6.246 1 89.81 165 GLY B N 1
ATOM 2995 C CA . GLY B 1 165 ? -14.055 -22.594 -4.969 1 89.81 165 GLY B CA 1
ATOM 2996 C C . GLY B 1 165 ? -13.164 -22.906 -3.779 1 89.81 165 GLY B C 1
ATOM 2997 O O . GLY B 1 165 ? -13.078 -22.109 -2.838 1 89.81 165 GLY B O 1
ATOM 2998 N N . ASP B 1 166 ? -12.547 -24.016 -3.873 1 88.5 166 ASP B N 1
ATOM 2999 C CA . ASP B 1 166 ? -11.609 -24.406 -2.824 1 88.5 166 ASP B CA 1
ATOM 3000 C C . ASP B 1 166 ? -10.453 -23.422 -2.715 1 88.5 166 ASP B C 1
ATOM 3002 O O . ASP B 1 166 ? -10.07 -23.031 -1.612 1 88.5 166 ASP B O 1
ATOM 3006 N N . GLU B 1 167 ? -9.969 -23.047 -3.752 1 89.31 167 GLU B N 1
ATOM 3007 C CA . GLU B 1 167 ? -8.859 -22.109 -3.781 1 89.31 167 GLU B CA 1
ATOM 3008 C C . GLU B 1 167 ? -9.258 -20.766 -3.174 1 89.31 167 GLU B C 1
ATOM 3010 O O . GLU B 1 167 ? -8.484 -20.156 -2.43 1 89.31 167 GLU B O 1
ATOM 3015 N N . MET B 1 168 ? -10.469 -20.297 -3.467 1 93 168 MET B N 1
ATOM 3016 C CA . MET B 1 168 ? -10.945 -19 -3.002 1 93 168 MET B CA 1
ATOM 3017 C C . MET B 1 168 ? -11.055 -18.969 -1.481 1 93 168 MET B C 1
ATOM 3019 O O . MET B 1 168 ? -10.984 -17.906 -0.867 1 93 168 MET B O 1
ATOM 3023 N N . SER B 1 169 ? -11.18 -20.125 -0.887 1 91.62 169 SER B N 1
ATOM 3024 C CA . SER B 1 169 ? -11.352 -20.188 0.561 1 91.62 169 SER B CA 1
ATOM 3025 C C . SER B 1 169 ? -10.086 -19.781 1.294 1 91.62 169 SER B C 1
ATOM 3027 O O . SER B 1 169 ? -10.109 -19.516 2.5 1 91.62 169 SER B O 1
ATOM 3029 N N . HIS B 1 170 ? -8.977 -19.609 0.641 1 92.56 170 HIS B N 1
ATOM 3030 C CA . HIS B 1 170 ? -7.695 -19.297 1.267 1 92.56 170 HIS B CA 1
ATOM 3031 C C . HIS B 1 170 ? -7.371 -17.812 1.155 1 92.56 170 HIS B C 1
ATOM 3033 O O . HIS B 1 170 ? -6.254 -17.391 1.472 1 92.56 170 HIS B O 1
ATOM 3039 N N . PHE B 1 171 ? -8.32 -16.969 0.752 1 94.12 171 PHE B N 1
ATOM 3040 C CA . PHE B 1 171 ? -8.078 -15.547 0.527 1 94.12 171 PHE B CA 1
ATOM 3041 C C . PHE B 1 171 ? -7.648 -14.859 1.818 1 94.12 171 PHE B C 1
ATOM 3043 O O . PHE B 1 171 ? -6.922 -13.867 1.788 1 94.12 171 PHE B O 1
ATOM 3050 N N . ASP B 1 172 ? -8.023 -15.375 2.947 1 94 172 ASP B N 1
ATOM 3051 C CA . ASP B 1 172 ? -7.871 -14.695 4.23 1 94 172 ASP B CA 1
ATOM 3052 C C . ASP B 1 172 ? -6.426 -14.773 4.719 1 94 172 ASP B C 1
ATOM 3054 O O . ASP B 1 172 ? -6.062 -14.125 5.703 1 94 172 ASP B O 1
ATOM 3058 N N . ALA B 1 173 ? -5.609 -15.484 4.012 1 93.12 173 ALA B N 1
ATOM 3059 C CA . ALA B 1 173 ? -4.199 -15.609 4.375 1 93.12 173 ALA B CA 1
ATOM 3060 C C . ALA B 1 173 ? -3.355 -14.555 3.668 1 93.12 173 ALA B C 1
ATOM 3062 O O . ALA B 1 173 ? -2.146 -14.461 3.895 1 93.12 173 ALA B O 1
ATOM 3063 N N . TYR B 1 174 ? -3.967 -13.719 2.912 1 96.56 174 TYR B N 1
ATOM 3064 C CA . TYR B 1 174 ? -3.217 -12.789 2.074 1 96.56 174 TYR B CA 1
ATOM 3065 C C . TYR B 1 174 ? -3.283 -11.375 2.635 1 96.56 174 TYR B C 1
ATOM 3067 O O . TYR B 1 174 ? -4.223 -11.031 3.359 1 96.56 174 TYR B O 1
ATOM 3075 N N . ASP B 1 175 ? -2.273 -10.539 2.311 1 97.31 175 ASP B N 1
ATOM 3076 C CA . ASP B 1 175 ? -2.203 -9.156 2.785 1 97.31 175 ASP B CA 1
ATOM 3077 C C . ASP B 1 175 ? -3.25 -8.289 2.096 1 97.31 175 ASP B C 1
ATOM 3079 O O . ASP B 1 175 ? -3.881 -7.441 2.734 1 97.31 175 ASP B O 1
ATOM 3083 N N . TYR B 1 176 ? -3.379 -8.508 0.774 1 98.19 176 TYR B N 1
ATOM 3084 C CA . TYR B 1 176 ? -4.246 -7.688 -0.067 1 98.19 176 TYR B CA 1
ATOM 3085 C C . TYR B 1 176 ? -5.211 -8.562 -0.865 1 98.19 176 TYR B C 1
ATOM 3087 O O . TYR B 1 176 ? -4.867 -9.68 -1.257 1 98.19 176 TYR B O 1
ATOM 3095 N N . ILE B 1 177 ? -6.383 -8.031 -1.137 1 97.94 177 ILE B N 1
ATOM 3096 C CA . ILE B 1 177 ? -7.367 -8.68 -1.997 1 97.94 177 ILE B CA 1
ATOM 3097 C C . ILE B 1 177 ? -7.785 -7.719 -3.109 1 97.94 177 ILE B C 1
ATOM 3099 O O . ILE B 1 177 ? -8.141 -6.566 -2.848 1 97.94 177 ILE B O 1
ATOM 3103 N N . VAL B 1 178 ? -7.734 -8.141 -4.332 1 97.56 178 VAL B N 1
ATOM 3104 C CA . VAL B 1 178 ? -8.156 -7.375 -5.504 1 97.56 178 VAL B CA 1
ATOM 3105 C C . VAL B 1 178 ? -9.234 -8.141 -6.266 1 97.56 178 VAL B C 1
ATOM 3107 O O . VAL B 1 178 ? -9.047 -9.312 -6.605 1 97.56 178 VAL B O 1
ATOM 3110 N N . VAL B 1 179 ? -10.344 -7.555 -6.461 1 96.56 179 VAL B N 1
ATOM 3111 C CA . VAL B 1 179 ? -11.391 -8.141 -7.293 1 96.56 179 VAL B CA 1
ATOM 3112 C C . VAL B 1 179 ? -11.188 -7.723 -8.75 1 96.56 179 VAL B C 1
ATOM 3114 O O . VAL B 1 179 ? -11.172 -6.527 -9.062 1 96.56 179 VAL B O 1
ATOM 3117 N N . ASN B 1 180 ? -11.047 -8.68 -9.625 1 96.31 180 ASN B N 1
ATOM 3118 C CA . ASN B 1 180 ? -10.797 -8.398 -11.031 1 96.31 180 ASN B CA 1
ATOM 3119 C C . ASN B 1 180 ? -12.094 -8.359 -11.836 1 96.31 180 ASN B C 1
ATOM 3121 O O . ASN B 1 180 ? -12.438 -9.32 -12.523 1 96.31 180 ASN B O 1
ATOM 3125 N N . ASP B 1 181 ? -12.688 -7.258 -11.789 1 93.88 181 ASP B N 1
ATOM 3126 C CA . ASP B 1 181 ? -13.875 -6.984 -12.602 1 93.88 181 ASP B CA 1
ATOM 3127 C C . ASP B 1 181 ? -13.484 -6.383 -13.953 1 93.88 181 ASP B C 1
ATOM 3129 O O . ASP B 1 181 ? -14.148 -6.633 -14.961 1 93.88 181 ASP B O 1
ATOM 3133 N N . ASN B 1 182 ? -12.531 -5.57 -13.93 1 94.25 182 ASN B N 1
ATOM 3134 C CA . ASN B 1 182 ? -11.898 -4.918 -15.07 1 94.25 182 ASN B CA 1
ATOM 3135 C C . ASN B 1 182 ? -10.383 -5.047 -15.031 1 94.25 182 ASN B C 1
ATOM 3137 O O . ASN B 1 182 ? -9.75 -4.605 -14.07 1 94.25 182 ASN B O 1
ATOM 3141 N N . ILE B 1 183 ? -9.828 -5.625 -16.094 1 94.12 183 ILE B N 1
ATOM 3142 C CA . ILE B 1 183 ? -8.414 -5.996 -16.094 1 94.12 183 ILE B CA 1
ATOM 3143 C C . ILE B 1 183 ? -7.555 -4.75 -15.906 1 94.12 183 ILE B C 1
ATOM 3145 O O . ILE B 1 183 ? -6.523 -4.797 -15.234 1 94.12 183 ILE B O 1
ATOM 3149 N N . GLY B 1 184 ? -7.941 -3.699 -16.5 1 95.38 184 GLY B N 1
ATOM 3150 C CA . GLY B 1 184 ? -7.195 -2.461 -16.359 1 95.38 184 GLY B CA 1
ATOM 3151 C C . GLY B 1 184 ? -7.188 -1.931 -14.938 1 95.38 184 GLY B C 1
ATOM 3152 O O . GLY B 1 184 ? -6.145 -1.526 -14.422 1 95.38 184 GLY B O 1
ATOM 3153 N N . VAL B 1 185 ? -8.352 -1.952 -14.312 1 95.5 185 VAL B N 1
ATOM 3154 C CA . VAL B 1 185 ? -8.492 -1.475 -12.938 1 95.5 185 VAL B CA 1
ATOM 3155 C C . VAL B 1 185 ? -7.73 -2.4 -11.992 1 95.5 185 VAL B C 1
ATOM 3157 O O . VAL B 1 185 ? -7.039 -1.936 -11.086 1 95.5 185 VAL B O 1
ATOM 3160 N N . ALA B 1 186 ? -7.887 -3.67 -12.234 1 96.75 186 ALA B N 1
ATOM 3161 C CA . ALA B 1 186 ? -7.168 -4.641 -11.414 1 96.75 186 ALA B CA 1
ATOM 3162 C C . ALA B 1 186 ? -5.66 -4.441 -11.523 1 96.75 186 ALA B C 1
ATOM 3164 O O . ALA B 1 186 ? -4.941 -4.488 -10.523 1 96.75 186 ALA B O 1
ATOM 3165 N N . PHE B 1 187 ? -5.207 -4.184 -12.742 1 96.94 187 PHE B N 1
ATOM 3166 C CA . PHE B 1 187 ? -3.787 -3.939 -12.969 1 96.94 187 PHE B CA 1
ATOM 3167 C C . PHE B 1 187 ? -3.312 -2.729 -12.18 1 96.94 187 PHE B C 1
ATOM 3169 O O . PHE B 1 187 ? -2.295 -2.793 -11.484 1 96.94 187 PHE B O 1
ATOM 3176 N N . GLU B 1 188 ? -4.004 -1.672 -12.219 1 96.56 188 GLU B N 1
ATOM 3177 C CA . GLU B 1 188 ? -3.629 -0.455 -11.5 1 96.56 188 GLU B CA 1
ATOM 3178 C C . GLU B 1 188 ? -3.65 -0.672 -9.992 1 96.56 188 GLU B C 1
ATOM 3180 O O . GLU B 1 188 ? -2.83 -0.105 -9.266 1 96.56 188 GLU B O 1
ATOM 3185 N N . SER B 1 189 ? -4.582 -1.45 -9.555 1 97.44 189 SER B N 1
ATOM 3186 C CA . SER B 1 189 ? -4.652 -1.785 -8.133 1 97.44 189 SER B CA 1
ATOM 3187 C C . SER B 1 189 ? -3.408 -2.543 -7.684 1 97.44 189 SER B C 1
ATOM 3189 O O . SER B 1 189 ? -2.779 -2.176 -6.688 1 97.44 189 SER B O 1
ATOM 3191 N N . VAL B 1 190 ? -3.078 -3.541 -8.438 1 97.81 190 VAL B N 1
ATOM 3192 C CA . VAL B 1 190 ? -1.919 -4.355 -8.086 1 97.81 190 VAL B CA 1
ATOM 3193 C C . VAL B 1 190 ? -0.648 -3.516 -8.188 1 97.81 190 VAL B C 1
ATOM 3195 O O . VAL B 1 190 ? 0.235 -3.611 -7.332 1 97.81 190 VAL B O 1
ATOM 3198 N N . ARG B 1 191 ? -0.544 -2.744 -9.211 1 97.25 191 ARG B N 1
ATOM 3199 C CA . ARG B 1 191 ? 0.586 -1.834 -9.367 1 97.25 191 ARG B CA 1
ATOM 3200 C C . ARG B 1 191 ? 0.701 -0.897 -8.172 1 97.25 191 ARG B C 1
ATOM 3202 O O . ARG B 1 191 ? 1.803 -0.64 -7.68 1 97.25 191 ARG B O 1
ATOM 3209 N N . SER B 1 192 ? -0.403 -0.37 -7.699 1 97.56 192 SER B N 1
ATOM 3210 C CA . SER B 1 192 ? -0.414 0.52 -6.543 1 97.56 192 SER B CA 1
ATOM 3211 C C . SER B 1 192 ? 0.081 -0.195 -5.293 1 97.56 192 SER B C 1
ATOM 3213 O O . SER B 1 192 ? 0.799 0.391 -4.477 1 97.56 192 SER B O 1
ATOM 3215 N N . ILE B 1 193 ? -0.334 -1.403 -5.121 1 98.12 193 ILE B N 1
ATOM 3216 C CA . ILE B 1 193 ? 0.117 -2.195 -3.982 1 98.12 193 ILE B CA 1
ATOM 3217 C C . ILE B 1 193 ? 1.637 -2.334 -4.02 1 98.12 193 ILE B C 1
ATOM 3219 O O . ILE B 1 193 ? 2.312 -2.088 -3.018 1 98.12 193 ILE B O 1
ATOM 3223 N N . LEU B 1 194 ? 2.111 -2.711 -5.145 1 97.5 194 LEU B N 1
ATOM 3224 C CA . LEU B 1 194 ? 3.555 -2.863 -5.285 1 97.5 194 LEU B CA 1
ATOM 3225 C C . LEU B 1 194 ? 4.273 -1.561 -4.953 1 97.5 194 LEU B C 1
ATOM 3227 O O . LEU B 1 194 ? 5.223 -1.554 -4.164 1 97.5 194 LEU B O 1
ATOM 3231 N N . ARG B 1 195 ? 3.848 -0.515 -5.504 1 96.25 195 ARG B N 1
ATOM 3232 C CA . ARG B 1 195 ? 4.465 0.788 -5.285 1 96.25 195 ARG B CA 1
ATOM 3233 C C . ARG B 1 195 ? 4.418 1.175 -3.811 1 96.25 195 ARG B C 1
ATOM 3235 O O . ARG B 1 195 ? 5.414 1.633 -3.25 1 96.25 195 ARG B O 1
ATOM 3242 N N . ALA B 1 196 ? 3.293 1.051 -3.246 1 98 196 ALA B N 1
ATOM 3243 C CA . ALA B 1 196 ? 3.148 1.378 -1.829 1 98 196 ALA B CA 1
ATOM 3244 C C . ALA B 1 196 ? 4.117 0.563 -0.977 1 98 196 ALA B C 1
ATOM 3246 O O . ALA B 1 196 ? 4.77 1.103 -0.08 1 98 196 ALA B O 1
ATOM 3247 N N . GLU B 1 197 ? 4.148 -0.703 -1.231 1 97.62 197 GLU B N 1
ATOM 3248 C CA . GLU B 1 197 ? 5.016 -1.58 -0.451 1 97.62 197 GLU B CA 1
ATOM 3249 C C . GLU B 1 197 ? 6.484 -1.202 -0.626 1 97.62 197 GLU B C 1
ATOM 3251 O O . GLU B 1 197 ? 7.285 -1.348 0.302 1 97.62 197 GLU B O 1
ATOM 3256 N N . GLN B 1 198 ? 6.867 -0.702 -1.786 1 96.44 198 GLN B N 1
ATOM 3257 C CA . GLN B 1 198 ? 8.227 -0.222 -2.031 1 96.44 198 GLN B CA 1
ATOM 3258 C C . GLN B 1 198 ? 8.531 1.011 -1.185 1 96.44 198 GLN B C 1
ATOM 3260 O O . GLN B 1 198 ? 9.695 1.309 -0.914 1 96.44 198 GLN B O 1
ATOM 3265 N N . LEU B 1 199 ? 7.492 1.704 -0.73 1 96.62 199 LEU B N 1
ATOM 3266 C CA . LEU B 1 199 ? 7.652 2.979 -0.037 1 96.62 199 LEU B CA 1
ATOM 3267 C C . LEU B 1 199 ? 7.539 2.793 1.472 1 96.62 199 LEU B C 1
ATOM 3269 O O . LEU B 1 199 ? 7.676 3.756 2.23 1 96.62 199 LEU B O 1
ATOM 3273 N N . LYS B 1 200 ? 7.258 1.572 1.886 1 97.06 200 LYS B N 1
ATOM 3274 C CA . LYS B 1 200 ? 7.277 1.315 3.324 1 97.06 200 LYS B CA 1
ATOM 3275 C C . LYS B 1 200 ? 8.617 1.7 3.934 1 97.06 200 LYS B C 1
ATOM 3277 O O . LYS B 1 200 ? 9.672 1.425 3.354 1 97.06 200 LYS B O 1
ATOM 3282 N N . ARG B 1 201 ? 8.57 2.318 5.062 1 94.75 201 ARG B N 1
ATOM 3283 C CA . ARG B 1 201 ? 9.758 2.779 5.766 1 94.75 201 ARG B CA 1
ATOM 3284 C C . ARG B 1 201 ? 10.758 1.641 5.961 1 94.75 201 ARG B C 1
ATOM 3286 O O . ARG B 1 201 ? 11.945 1.798 5.684 1 94.75 201 ARG B O 1
ATOM 3293 N N . GLU B 1 202 ? 10.289 0.444 6.371 1 93.69 202 GLU B N 1
ATOM 3294 C CA . GLU B 1 202 ? 11.156 -0.677 6.723 1 93.69 202 GLU B CA 1
ATOM 3295 C C . GLU B 1 202 ? 11.898 -1.208 5.496 1 93.69 202 GLU B C 1
ATOM 3297 O O . GLU B 1 202 ? 12.945 -1.846 5.625 1 93.69 202 GLU B O 1
ATOM 3302 N N . ARG B 1 203 ? 11.336 -0.918 4.336 1 94.69 203 ARG B N 1
ATOM 3303 C CA . ARG B 1 203 ? 11.93 -1.413 3.1 1 94.69 203 ARG B CA 1
ATOM 3304 C C . ARG B 1 203 ? 13.031 -0.476 2.609 1 94.69 203 ARG B C 1
ATOM 3306 O O . ARG B 1 203 ? 13.906 -0.883 1.841 1 94.69 203 ARG B O 1
ATOM 3313 N N . GLN B 1 204 ? 12.945 0.754 3 1 95.25 204 GLN B N 1
ATOM 3314 C CA . GLN B 1 204 ? 13.914 1.765 2.582 1 95.25 204 GLN B CA 1
ATOM 3315 C C . GLN B 1 204 ? 15.094 1.835 3.549 1 95.25 204 GLN B C 1
ATOM 3317 O O . GLN B 1 204 ? 15.156 2.736 4.391 1 95.25 204 GLN B O 1
ATOM 3322 N N . VAL B 1 205 ? 16.062 1.064 3.348 1 94.19 205 VAL B N 1
ATOM 3323 C CA . VAL B 1 205 ? 17.125 0.806 4.312 1 94.19 205 VAL B CA 1
ATOM 3324 C C . VAL B 1 205 ? 18.109 1.974 4.324 1 94.19 205 VAL B C 1
ATOM 3326 O O . VAL B 1 205 ? 18.891 2.125 5.266 1 94.19 205 VAL B O 1
ATOM 3329 N N . GLY B 1 206 ? 18 2.818 3.357 1 94.19 206 GLY B N 1
ATOM 3330 C CA . GLY B 1 206 ? 18.906 3.945 3.279 1 94.19 206 GLY B CA 1
ATOM 3331 C C . GLY B 1 206 ? 18.359 5.203 3.93 1 94.19 206 GLY B C 1
ATOM 3332 O O . GLY B 1 206 ? 19.031 6.234 3.955 1 94.19 206 GLY B O 1
ATOM 3333 N N . LEU B 1 207 ? 17.234 5.16 4.492 1 94.38 207 LEU B N 1
ATOM 3334 C CA . LEU B 1 207 ? 16.547 6.363 4.965 1 94.38 207 LEU B CA 1
ATOM 3335 C C . LEU B 1 207 ? 17.312 6.996 6.125 1 94.38 207 LEU B C 1
ATOM 3337 O O . LEU B 1 207 ? 17.406 8.219 6.215 1 94.38 207 LEU B O 1
ATOM 3341 N N . ASP B 1 208 ? 17.781 6.195 7.008 1 93.62 208 ASP B N 1
ATOM 3342 C CA . ASP B 1 208 ? 18.5 6.73 8.164 1 93.62 208 ASP B CA 1
ATOM 3343 C C . ASP B 1 208 ? 19.688 7.57 7.723 1 93.62 208 ASP B C 1
ATOM 3345 O O . ASP B 1 208 ? 19.875 8.695 8.188 1 93.62 208 ASP B O 1
ATOM 3349 N N . ALA B 1 209 ? 20.469 7.031 6.836 1 93.56 209 ALA B N 1
ATOM 3350 C CA . ALA B 1 209 ? 21.625 7.75 6.316 1 93.56 209 ALA B CA 1
ATOM 3351 C C . ALA B 1 209 ? 21.203 9 5.555 1 93.56 209 ALA B C 1
ATOM 3353 O O . ALA B 1 209 ? 21.844 10.047 5.66 1 93.56 209 ALA B O 1
ATOM 3354 N N . PHE B 1 210 ? 20.219 8.883 4.812 1 94.31 210 PHE B N 1
ATOM 3355 C CA . PHE B 1 210 ? 19.688 9.992 4.02 1 94.31 210 PHE B CA 1
ATOM 3356 C C . PHE B 1 210 ? 19.281 11.156 4.914 1 94.31 210 PHE B C 1
ATOM 3358 O O . PHE B 1 210 ? 19.719 12.289 4.707 1 94.31 210 PHE B O 1
ATOM 3365 N N . VAL B 1 211 ? 18.5 10.883 5.938 1 94.06 211 VAL B N 1
ATOM 3366 C CA . VAL B 1 211 ? 18 11.914 6.84 1 94.06 211 VAL B CA 1
ATOM 3367 C C . VAL B 1 211 ? 19.141 12.469 7.688 1 94.06 211 VAL B C 1
ATOM 3369 O O . VAL B 1 211 ? 19.203 13.68 7.914 1 94.06 211 VAL B O 1
ATOM 3372 N N . ARG B 1 212 ? 19.969 11.602 8.148 1 92.19 212 ARG B N 1
ATOM 3373 C CA . ARG B 1 212 ? 21.125 12.047 8.914 1 92.19 212 ARG B CA 1
ATOM 3374 C C . ARG B 1 212 ? 21.969 13.031 8.109 1 92.19 212 ARG B C 1
ATOM 3376 O O . ARG B 1 212 ? 22.438 14.039 8.641 1 92.19 212 ARG B O 1
ATOM 3383 N N . GLY B 1 213 ? 22.156 12.688 6.855 1 91.75 213 GLY B N 1
ATOM 3384 C CA . GLY B 1 213 ? 22.891 13.586 5.98 1 91.75 213 GLY B CA 1
ATOM 3385 C C . GLY B 1 213 ? 22.25 14.953 5.855 1 91.75 213 GLY B C 1
ATOM 3386 O O . GLY B 1 213 ? 22.938 15.977 5.902 1 91.75 213 GLY B O 1
ATOM 3387 N N . MET B 1 214 ? 21.031 15.023 5.695 1 92.12 214 MET B N 1
ATOM 3388 C CA . MET B 1 214 ? 20.312 16.297 5.602 1 92.12 214 MET B CA 1
ATOM 3389 C C . MET B 1 214 ? 20.406 17.062 6.914 1 92.12 214 MET B C 1
ATOM 3391 O O . MET B 1 214 ? 20.672 18.266 6.914 1 92.12 214 MET B O 1
ATOM 3395 N N . ARG B 1 215 ? 20.188 16.375 8.008 1 90.88 215 ARG B N 1
ATOM 3396 C CA . ARG B 1 215 ? 20.203 17.031 9.312 1 90.88 215 ARG B CA 1
ATOM 3397 C C . ARG B 1 215 ? 21.578 17.609 9.625 1 90.88 215 ARG B C 1
ATOM 3399 O O . ARG B 1 215 ? 21.672 18.688 10.219 1 90.88 215 ARG B O 1
ATOM 3406 N N . GLN B 1 216 ? 22.594 16.938 9.242 1 90.38 216 GLN B N 1
ATOM 3407 C CA . GLN B 1 216 ? 23.953 17.438 9.43 1 90.38 216 GLN B CA 1
ATOM 3408 C C . GLN B 1 216 ? 24.172 18.734 8.656 1 90.38 216 GLN B C 1
ATOM 3410 O O . GLN B 1 216 ? 24.844 19.656 9.148 1 90.38 216 GLN B O 1
ATOM 3415 N N . GLN B 1 217 ? 23.609 18.797 7.516 1 89.12 217 GLN B N 1
ATOM 3416 C CA . GLN B 1 217 ? 23.719 20 6.699 1 89.12 217 GLN B CA 1
ATOM 3417 C C . GLN B 1 217 ? 22.953 21.156 7.32 1 89.12 217 GLN B C 1
ATOM 3419 O O . GLN B 1 217 ? 23.328 22.328 7.176 1 89.12 217 GLN B O 1
ATOM 3424 N N . LEU B 1 218 ? 21.906 20.891 7.965 1 87.31 218 LEU B N 1
ATOM 3425 C CA . LEU B 1 218 ? 21.031 21.906 8.547 1 87.31 218 LEU B CA 1
ATOM 3426 C C . LEU B 1 218 ? 21.609 22.438 9.859 1 87.31 218 LEU B C 1
ATOM 3428 O O . LEU B 1 218 ? 21.359 23.578 10.242 1 87.31 218 LEU B O 1
ATOM 3432 N N . GLU B 1 219 ? 22.203 21.594 10.711 1 80.38 219 GLU B N 1
ATOM 3433 C CA . GLU B 1 219 ? 22.797 21.969 11.992 1 80.38 219 GLU B CA 1
ATOM 3434 C C . GLU B 1 219 ? 24.125 22.703 11.797 1 80.38 219 GLU B C 1
ATOM 3436 O O . GLU B 1 219 ? 24.594 23.391 12.695 1 80.38 219 GLU B O 1
ATOM 3441 N N . GLY B 1 220 ? 24.734 22.562 10.695 1 68.06 220 GLY B N 1
ATOM 3442 C CA . GLY B 1 220 ? 26 23.25 10.461 1 68.06 220 GLY B CA 1
ATOM 3443 C C . GLY B 1 220 ? 25.828 24.578 9.727 1 68.06 220 GLY B C 1
ATOM 3444 O O . GLY B 1 220 ? 24.75 24.891 9.25 1 68.06 220 GLY B O 1
#

Secondary structure (DSSP, 8-state):
---------TTS-----EEEEE--TTSSHHHHHHHHHHHSTTEEEPPEEE-SPPPTT--BTTTEEE--HHHHHHHHHTT-EEEEEEETTEEEEEEHHHHHHHHHTT-EEEEE--HHHHHHHHHHHGGGEEEEEEE-S-HHHHHHHHHHHS---HHHHHHHHHHHHHHHTTGGGSSEEEE-SSHHHHHHHHHHHHHHHHTBGGG-TTHHHHHHHHHHHHH-/---------TTS-----EEEEE--TTSSHHHHHHHHHHHSTTEEEPPEEE-SPPPTT--BTTTEEE--HHHHHHHHHTT-EEEEEEETTEEEEEEHHHHHHHHHTT-EEEEE--HHHHHHHHHHHGGGEEEEEEE-S-HHHHHHHHHHHS---HHHHHHHHHHHHHHHTTGGGSSEEEE-SSHHHHHHHHHHHHHHHHTBGGG-TTHHHHHHHHHHHHH-

Sequence (440 aa):
MSDGTAGSYSGVERRGLMFVLSSPSGAGKTTLSRMLVEQMPGLQMSVSATTRPMRPGEVDGRDYYFVDRPKFDEMVGAGEFLEWANVFDNRYGTPRAPVEAALAVGRDVLFDIDWQGTQQLRSRAGSDVVSVFILPPSVQALEHRLHTRAQDSHEVIRGRMKKAGDEMSHFDAYDYIVVNDNIGVAFESVRSILRAEQLKRERQVGLDAFVRGMRQQLEGMSDGTAGSYSGVERRGLMFVLSSPSGAGKTTLSRMLVEQMPGLQMSVSATTRPMRPGEVDGRDYYFVDRPKFDEMVGAGEFLEWANVFDNRYGTPRAPVEAALAVGRDVLFDIDWQGTQQLRSRAGSDVVSVFILPPSVQALEHRLHTRAQDSHEVIRGRMKKAGDEMSHFDAYDYIVVNDNIGVAFESVRSILRAEQLKRERQVGLDAFVRGMRQQLEG

Foldseek 3Di:
DPLPQPDDDPPFFFFAFEEEEAEAPLLCRVVLVVVCCVRHPLEEEFAKEKQDDDDPPDDDPHNHPHDHPVVVVVCVVVVQFLFKDDDVPMIITGGDVVQNVSRRRHGYYYYYDALRRLVSNCVRPVVRYAYEYEYEPDLVSSLVSLVVPDVDDPVVSVVSSVRNVVRVVSRVVHPYYHYPPDSVVSSVVSVVSNVVSRVPPVRRPRVVVVVVVVVVVVVD/DPLPQPDDDPVFFFFAFEEEEAEAPQLCRVVLVVVCCVNHPLEEEFAKEKQDDDDPPDDDPHNHPHDHPVVVVVCVVVVQFLFKDDDPPMIITGGDVVQNVSRRRHGYYYYYDALRRLVSNCVRPVVRYAYEYEYEPDLVSSLVSLCVPPVDDPVVSVVSSVRNVVRVVSRVVHPYYHYPPDSVVSSVVSVVSNVVSCVPPVRRPRVVVVVVVVVVVVVD

Organism: Rhodopseudomonas palustris (strain ATCC BAA-98 / CGA009) (NCBI:txid258594)

Solvent-accessible surface area (backbone atoms only — not comparable to full-atom values): 23459 Å² total; per-residue (Å²): 130,77,78,77,70,71,66,75,59,86,81,46,48,40,51,25,40,40,38,34,44,30,53,31,80,53,30,51,56,70,62,46,52,52,53,45,47,72,69,34,89,60,41,39,73,65,51,31,31,27,43,51,80,83,55,92,89,61,44,76,73,63,65,27,35,69,40,51,63,71,57,49,51,50,37,57,76,69,62,42,47,50,28,68,48,77,53,91,95,28,38,41,27,36,52,35,64,69,54,52,56,38,19,70,72,41,26,30,34,37,39,85,43,50,73,68,45,48,53,41,33,39,75,72,41,47,94,41,50,47,37,35,29,35,34,51,71,39,61,66,57,30,50,52,44,46,51,71,70,42,95,60,54,71,66,57,47,52,52,49,46,46,51,24,39,60,50,53,72,55,52,84,80,32,55,24,51,45,54,39,75,43,71,66,52,36,43,53,48,53,52,19,35,54,53,26,58,64,30,24,40,88,31,30,72,27,46,63,60,49,52,52,53,42,38,53,59,53,77,95,129,78,79,77,70,73,65,75,59,86,80,48,49,38,50,25,40,40,38,35,45,29,53,32,80,53,30,50,56,70,61,47,52,52,52,45,49,72,69,34,87,59,41,38,73,64,51,31,32,26,43,49,78,84,55,93,89,62,44,77,75,63,67,27,38,70,41,52,64,71,59,49,50,51,38,56,74,68,61,41,46,51,27,67,48,77,54,90,94,27,39,40,27,33,51,36,65,69,53,53,56,38,19,71,71,40,25,31,34,37,38,86,44,50,72,68,45,48,52,42,34,39,77,73,42,46,93,41,50,45,39,37,29,37,34,49,72,39,59,66,58,29,51,53,44,47,52,71,69,49,86,60,54,71,67,56,48,52,54,50,46,46,51,22,40,60,49,54,71,55,53,83,80,32,55,24,48,45,54,39,74,43,70,68,51,36,44,52,48,52,52,18,33,53,53,27,58,63,30,22,39,87,31,30,72,27,46,64,60,48,51,50,53,44,37,54,60,53,78,96

InterPro domains:
  IPR008144 Guanylate kinase-like domain [PS50052] (16-195)
  IPR008145 Guanylate kinase/L-type calcium channel beta subunit [PF00625] (19-196)
  IPR008145 Guanylate kinase/L-type calcium channel beta subunit [SM00072] (15-198)
  IPR017665 Guanylate kinase [MF_00328] (14-198)
  IPR017665 Guanylate kinase [TIGR03263] (17-195)
  IPR020590 Guanylate kinase, conserved site [PS00856] (50-67)
  IPR027417 P-loop containing nucleoside triphosphate hydrolase [G3DSA:3.40.50.300] (16-200)
  IPR027417 P-loop containing nucleoside triphosphate hydrolase [SSF52540] (14-201)

pLDDT: mean 89.7, std 11.87, range [20.42, 98.19]

Nearest PDB structures (foldseek):
  7luy-assembly3_D  TM=9.372E-01  e=4.487E-27  Bartonella henselae str. Houston-1
  7luy-assembly2_B  TM=9.139E-01  e=1.694E-25  Bartonella henselae str. Houston-1
  7luy-assembly2_E  TM=9.605E-01  e=7.267E-24  Bartonella henselae str. Houston-1
  1ex7-assembly1_A  TM=8.771E-01  e=3.706E-20  Saccharomyces cerevisiae
  4f4j-assembly2_A  TM=7.775E-01  e=7.960E-20  Saccharomyces cerevisiae S288C